Protein AF-A0A4Q9Y766-F1 (afdb_monomer_lite)

Secondary structure (DSSP, 8-state):
-HHHHHHHHHHHHHHHHHHHHHHTHHHHH-S--SS--GGGGHHHHHHHHHHHHS----GGGGG----HHHHHHHHHHHHHHHHHHTT-TT---HHHHHHHHHHHHHHHHHHHHHHTTS---HHHHHHHHHHHHHHHHHHHHHHHS-TTT-TTHHHHHHHHHHHHHHHHHHHHHHHHTSHHHHHHHHHHHHHHHHHHHHHHHHHHHHTTS-----------------------------------HHHHHHHHHHHHHHHHTT-SSEEEEEEEETTTTEEEEEEE-TTS--EE-GGGHHHHHHHHHHHHHHTTSS---HHHHHHHHHHHHS--HHHHHHIIIIISSSGGGHHHHHHHTT-TT-B--SS-GGG-EE-HHHHHHHHHHHHS--SSS-HHHHHHHHHHHHS--GGG--STTTT-SEEEEEEEEEE-GGGT--EEEEEEEEEEETTTEEEEEEEEEEEEEESSHHHHHHHHHHHHHHHHHHH--

Foldseek 3Di:
DLVVVLVVLLVVLVVLQVCLCVVCVVVLPDLDDLADQLSLLSNLVSLLSNLVSPDDDDPVPPPDDDDPVLLVVLVVVLVVLVVVLLPPSPDSRNVVLSVSLVVLSVSLSVNCVSCVSDDDDPVVVLVNQLVSQLSSQLSSQSRRDHCVVCVPSVVVSSVVSSVVSVCVSVVQVVLVVPVVNVVVVVVVVVVVVVCVSVVVVVVVVVVVPDDDDDDDDDDDDDDDDDDDDDDDDDDDDDDPDPPDLVVLLVLLQVLCCVQQVPDPWWKKKWKADPSSRDIHIDTDPPVLLAFFCALVCLLLLLLLLQLCVVVVNFDCDPVLLVLNLCCLQVVDPVSSCCSVCVVQVFQQSSVVVCVVLVQVQWGGDRPDRRRTGHHFVSLNSSQCCLQHDDPSHDPVSSVSSQVSQQNHDPVQCAQLNQVAPGWRKGWGKDAPVVVVWGIKTWMWTFGADVPQGVSGMTMIMIIINDNDNVVSRVSSSSSSVSSCVSRPD

Organism: NCBI:txid60520

Radius of gyration: 30.53 Å; chains: 1; bounding box: 71×68×80 Å

Sequence (489 aa):
MAIILRRTVMISNLVLILLTIVFNGGWLFTRTGSLLPTSLFLLPFAIGSLIATKRQTSHAERAIQRGPVDVDFALLGYVVLMLIGCHMSAFQNHWLQLGWLLIGCIGSSWLLFMVQPVMVTIRQWHVLMVGYLWYLYYWPLVWLFDSTTHPLRYVGILPLALVLAVVDYVGYQWLTRRPHIYQRRLLISVTVICIGVLGSFSSYQASKIAPHQQTKSESSVATSTTKQATARSTKHLAKHSTVSPTRQRQQLLSAWQKIIDRQTVKVGIAMYSPRTKQTVTYTKDTDGSGYYVASTVKASILTELLHQRDQGNLTFTPGEQTLAESMIRNSDNDAATGLLSNGLGSYGALNNLYQNLKMTHTTANLSSWSMTKTTPADQVRLLRTIYYPSDYLTKRSKHYIQNLMGTVSHEQSWGVSKSAPNYQLKNGWMDLSDNGLGWQVNSIGHVYDQHRDPQGYVIAVYTNQDATMSQGVDLVESLAAVTHQIMAP

InterPro domains:
  IPR000871 Beta-lactamase, class-A [PTHR35333] (197-471)
  IPR012338 Beta-lactamase/transpeptidase-like [G3DSA:3.40.710.10] (246-487)
  IPR012338 Beta-lactamase/transpeptidase-like [SSF56601] (252-481)
  IPR045155 Beta-lactamase class A, catalytic domain [PF13354] (321-485)

pLDDT: mean 76.21, std 21.83, range [26.53, 98.94]

Structure (mmCIF, N/CA/C/O backbone):
data_AF-A0A4Q9Y766-F1
#
_entry.id   AF-A0A4Q9Y766-F1
#
loop_
_atom_site.group_PDB
_atom_site.id
_atom_site.type_symbol
_atom_site.label_atom_id
_atom_site.label_alt_id
_atom_site.label_comp_id
_atom_site.label_asym_id
_atom_site.label_entity_id
_atom_site.label_seq_id
_atom_site.pdbx_PDB_ins_code
_atom_site.Cartn_x
_atom_site.Cartn_y
_atom_site.Cartn_z
_atom_site.occupancy
_atom_site.B_iso_or_equiv
_atom_site.auth_seq_id
_atom_site.auth_comp_id
_atom_site.auth_asym_id
_atom_site.auth_atom_id
_atom_site.pdbx_PDB_model_num
ATOM 1 N N . MET A 1 1 ? 5.948 5.275 -10.318 1.00 31.81 1 MET A N 1
ATOM 2 C CA . MET A 1 1 ? 4.595 5.474 -10.898 1.00 31.81 1 MET A CA 1
ATOM 3 C C . MET A 1 1 ? 4.629 6.265 -12.203 1.00 31.81 1 MET A C 1
ATOM 5 O O . MET A 1 1 ? 4.077 5.781 -13.178 1.00 31.81 1 MET A O 1
ATOM 9 N N . ALA A 1 2 ? 5.342 7.399 -12.268 1.00 31.44 2 ALA A N 1
ATOM 10 C CA . ALA A 1 2 ? 5.490 8.182 -13.501 1.00 31.44 2 ALA A CA 1
ATOM 11 C C . ALA A 1 2 ? 6.054 7.373 -14.688 1.00 31.44 2 ALA A C 1
ATOM 13 O O . ALA A 1 2 ? 5.520 7.478 -15.779 1.00 31.44 2 ALA A O 1
ATOM 14 N N . ILE A 1 3 ? 7.054 6.502 -14.481 1.00 36.56 3 ILE A N 1
ATOM 15 C CA . ILE A 1 3 ? 7.661 5.678 -15.552 1.00 36.56 3 ILE A CA 1
ATOM 16 C C . ILE A 1 3 ? 6.718 4.571 -16.057 1.00 36.56 3 ILE A C 1
ATOM 18 O O . ILE A 1 3 ? 6.659 4.326 -17.258 1.00 36.56 3 ILE A O 1
ATOM 22 N N . ILE A 1 4 ? 5.958 3.927 -15.165 1.00 39.31 4 ILE A N 1
ATOM 23 C CA . ILE A 1 4 ? 4.996 2.871 -15.527 1.00 39.31 4 ILE A CA 1
ATOM 24 C C . ILE A 1 4 ? 3.771 3.487 -16.205 1.00 39.31 4 ILE A C 1
ATOM 26 O O . ILE A 1 4 ? 3.419 3.058 -17.292 1.00 39.31 4 ILE A O 1
ATOM 30 N N . LEU A 1 5 ? 3.193 4.555 -15.641 1.00 40.19 5 LEU A N 1
ATOM 31 C CA . LEU A 1 5 ? 2.096 5.303 -16.262 1.00 40.19 5 LEU A CA 1
ATOM 32 C C . LEU A 1 5 ? 2.511 5.838 -17.640 1.00 40.19 5 LEU A C 1
ATOM 34 O O . LEU A 1 5 ? 1.754 5.739 -18.595 1.00 40.19 5 LEU A O 1
ATOM 38 N N . ARG A 1 6 ? 3.750 6.321 -17.769 1.00 47.69 6 ARG A N 1
ATOM 39 C CA . ARG A 1 6 ? 4.359 6.749 -19.033 1.00 47.69 6 ARG A CA 1
ATOM 40 C C . ARG A 1 6 ? 4.515 5.600 -20.023 1.00 47.69 6 ARG A C 1
ATOM 42 O O . ARG A 1 6 ? 4.138 5.767 -21.173 1.00 47.69 6 ARG A O 1
ATOM 49 N N . ARG A 1 7 ? 5.028 4.438 -19.604 1.00 52.75 7 ARG A N 1
ATOM 50 C CA . ARG A 1 7 ? 5.127 3.248 -20.467 1.00 52.75 7 ARG A CA 1
ATOM 51 C C . ARG A 1 7 ? 3.750 2.758 -20.903 1.00 52.75 7 ARG A C 1
ATOM 53 O O . ARG A 1 7 ? 3.582 2.465 -22.077 1.00 52.75 7 ARG A O 1
ATOM 60 N N . THR A 1 8 ? 2.764 2.741 -20.012 1.00 52.00 8 THR A N 1
ATOM 61 C CA . THR A 1 8 ? 1.382 2.370 -20.335 1.00 52.00 8 THR A CA 1
ATOM 62 C C . THR A 1 8 ? 0.754 3.364 -21.305 1.00 52.00 8 THR A C 1
ATOM 64 O O . THR A 1 8 ? 0.209 2.949 -22.316 1.00 52.00 8 THR A O 1
ATOM 67 N N . VAL A 1 9 ? 0.894 4.672 -21.073 1.00 56.69 9 VAL A N 1
ATOM 68 C CA . VAL A 1 9 ? 0.438 5.713 -22.009 1.00 56.69 9 VAL A CA 1
ATOM 69 C C . VAL A 1 9 ? 1.145 5.571 -23.359 1.00 56.69 9 VAL A C 1
ATOM 71 O O . VAL A 1 9 ? 0.497 5.665 -24.396 1.00 56.69 9 VAL A O 1
ATOM 74 N N . MET A 1 10 ? 2.447 5.279 -23.377 1.00 62.84 10 MET A N 1
ATOM 75 C CA . MET A 1 10 ? 3.180 5.055 -24.621 1.00 62.84 10 MET A CA 1
ATOM 76 C C . MET A 1 10 ? 2.687 3.812 -25.368 1.00 62.84 10 MET A C 1
ATOM 78 O O . MET A 1 10 ? 2.397 3.892 -26.556 1.00 62.84 10 MET A O 1
ATOM 82 N N . ILE A 1 11 ? 2.544 2.675 -24.687 1.00 65.50 11 ILE A N 1
ATOM 83 C CA . ILE A 1 11 ? 2.069 1.427 -25.296 1.00 65.50 11 ILE A CA 1
ATOM 84 C C . ILE A 1 11 ? 0.631 1.595 -25.798 1.00 65.50 11 ILE A C 1
ATOM 86 O O . ILE A 1 11 ? 0.356 1.264 -26.946 1.00 65.50 11 ILE A O 1
ATOM 90 N N . SER A 1 12 ? -0.266 2.180 -25.002 1.00 62.44 12 SER A N 1
ATOM 91 C CA . SER A 1 12 ? -1.659 2.416 -25.397 1.00 62.44 12 SER A CA 1
ATOM 92 C C . SER A 1 12 ? -1.775 3.337 -26.612 1.00 62.44 12 SER A C 1
ATOM 94 O O . SER A 1 12 ? -2.557 3.049 -27.513 1.00 62.44 12 SER A O 1
ATOM 96 N N . ASN A 1 13 ? -0.978 4.407 -26.689 1.00 69.19 13 ASN A N 1
ATOM 97 C CA . ASN A 1 13 ? -0.976 5.287 -27.860 1.00 69.19 13 ASN A CA 1
ATOM 98 C C . ASN A 1 13 ? -0.350 4.621 -29.096 1.00 69.19 13 ASN A C 1
ATOM 100 O O . ASN A 1 13 ? -0.843 4.824 -30.202 1.00 69.19 13 ASN A O 1
ATOM 104 N N . LEU A 1 14 ? 0.687 3.791 -28.934 1.00 73.69 14 LEU A N 1
ATOM 105 C CA . LEU A 1 14 ? 1.255 3.002 -30.036 1.00 73.69 14 LEU A CA 1
ATOM 106 C C . LEU A 1 14 ? 0.246 1.982 -30.579 1.00 73.69 14 LEU A C 1
ATOM 108 O O . LEU A 1 14 ? 0.096 1.852 -31.793 1.00 73.69 14 LEU A O 1
ATOM 112 N N . VAL A 1 15 ? -0.485 1.305 -29.690 1.00 69.38 15 VAL A N 1
ATOM 113 C CA . VAL A 1 15 ? -1.570 0.386 -30.057 1.00 69.38 15 VAL A CA 1
ATOM 114 C C . VAL A 1 15 ? -2.704 1.141 -30.748 1.00 69.38 15 VAL A C 1
ATOM 116 O O . VAL A 1 15 ? -3.194 0.680 -31.773 1.00 69.38 15 VAL A O 1
ATOM 119 N N . LEU A 1 16 ? -3.087 2.321 -30.251 1.00 71.31 16 LEU A N 1
ATOM 120 C CA . LEU A 1 16 ? -4.117 3.153 -30.874 1.00 71.31 16 LEU A CA 1
ATOM 121 C C . LEU A 1 16 ? -3.724 3.581 -32.295 1.00 71.31 16 LEU A C 1
ATOM 123 O O . LEU A 1 16 ? -4.548 3.483 -33.202 1.00 71.31 16 LEU A O 1
ATOM 127 N N . ILE A 1 17 ? -2.470 3.993 -32.510 1.00 75.31 17 ILE A N 1
ATOM 128 C CA . ILE A 1 17 ? -1.940 4.321 -33.844 1.00 75.31 17 ILE A CA 1
ATOM 129 C C . ILE A 1 17 ? -2.009 3.101 -34.763 1.00 75.31 17 ILE A C 1
ATOM 131 O O . ILE A 1 17 ? -2.541 3.199 -35.869 1.00 75.31 17 ILE A O 1
ATOM 135 N N . LEU A 1 18 ? -1.522 1.947 -34.295 1.00 76.94 18 LEU A N 1
ATOM 136 C CA . LEU A 1 18 ? -1.509 0.710 -35.071 1.00 76.94 18 LEU A CA 1
ATOM 137 C C . LEU A 1 18 ? -2.926 0.281 -35.470 1.00 76.94 18 LEU A C 1
ATOM 139 O O . LEU A 1 18 ? -3.186 0.055 -36.648 1.00 76.94 18 LEU A O 1
ATOM 143 N N . LEU A 1 19 ? -3.850 0.217 -34.509 1.00 70.25 19 LEU A N 1
ATOM 144 C CA . LEU A 1 19 ? -5.243 -0.157 -34.755 1.00 70.25 19 LEU A CA 1
ATOM 145 C C . LEU A 1 19 ? -5.918 0.818 -35.716 1.00 70.25 19 LEU A C 1
ATOM 147 O O . LEU A 1 19 ? -6.603 0.390 -36.639 1.00 70.25 19 LEU A O 1
ATOM 151 N N . THR A 1 20 ? -5.683 2.118 -35.549 1.00 73.62 20 THR A N 1
ATOM 152 C CA . THR A 1 20 ? -6.256 3.141 -36.426 1.00 73.62 20 THR A CA 1
ATOM 153 C C . THR A 1 20 ? -5.781 2.969 -37.871 1.00 73.62 20 THR A C 1
ATOM 155 O O . THR A 1 20 ? -6.588 3.076 -38.790 1.00 73.62 20 THR A O 1
ATOM 158 N N . ILE A 1 21 ? -4.507 2.641 -38.100 1.00 75.62 21 ILE A N 1
ATOM 159 C CA . ILE A 1 21 ? -3.983 2.376 -39.449 1.00 75.62 21 ILE A CA 1
ATOM 160 C C . ILE A 1 21 ? -4.545 1.061 -40.009 1.00 75.62 21 ILE A C 1
ATOM 162 O O . ILE A 1 21 ? -5.018 1.035 -41.143 1.00 75.62 21 ILE A O 1
ATOM 166 N N . VAL A 1 22 ? -4.549 -0.016 -39.214 1.00 76.19 22 VAL A N 1
ATOM 167 C CA . VAL A 1 22 ? -5.022 -1.347 -39.635 1.00 76.19 22 VAL A CA 1
ATOM 168 C C . VAL A 1 22 ? -6.508 -1.326 -39.998 1.00 76.19 22 VAL A C 1
ATOM 170 O O . VAL A 1 22 ? -6.879 -1.794 -41.073 1.00 76.19 22 VAL A O 1
ATOM 173 N N . PHE A 1 23 ? -7.359 -0.728 -39.158 1.00 72.12 23 PHE A N 1
ATOM 174 C CA . PHE A 1 23 ? -8.801 -0.637 -39.418 1.00 72.12 23 PHE A CA 1
ATOM 175 C C . PHE A 1 23 ? -9.138 0.205 -40.651 1.00 72.12 23 PHE A C 1
ATOM 177 O O . PHE A 1 23 ? -10.165 -0.027 -41.285 1.00 72.12 23 PHE A O 1
ATOM 184 N N . ASN A 1 24 ? -8.267 1.143 -41.030 1.00 75.75 24 ASN A N 1
ATOM 185 C CA . ASN A 1 24 ? -8.441 1.976 -42.221 1.00 75.75 24 ASN A CA 1
ATOM 186 C C . ASN A 1 24 ? -7.646 1.471 -43.433 1.00 75.75 24 ASN A C 1
ATOM 188 O O . ASN A 1 24 ? -7.621 2.141 -44.466 1.00 75.75 24 ASN A O 1
ATOM 192 N N . GLY A 1 25 ? -7.052 0.274 -43.352 1.00 74.69 25 GLY A N 1
ATOM 193 C CA . GLY A 1 25 ? -6.317 -0.343 -44.457 1.00 74.69 25 GLY A CA 1
ATOM 194 C C . GLY A 1 25 ? -7.166 -0.464 -45.723 1.00 74.69 25 GLY A C 1
ATOM 195 O O . GLY A 1 25 ? -6.724 -0.078 -46.799 1.00 74.69 25 GLY A O 1
ATOM 196 N N . GLY A 1 26 ? -8.426 -0.892 -45.596 1.00 74.19 26 GLY A N 1
ATOM 197 C CA . GLY A 1 26 ? -9.351 -0.968 -46.733 1.00 74.19 26 GLY A CA 1
ATOM 198 C C . GLY A 1 26 ? -9.529 0.377 -47.448 1.00 74.19 26 GLY A C 1
ATOM 199 O O . GLY A 1 26 ? -9.446 0.433 -48.668 1.00 74.19 26 GLY A O 1
ATOM 200 N N . TRP A 1 27 ? -9.679 1.475 -46.700 1.00 79.25 27 TRP A N 1
ATOM 201 C CA . TRP A 1 27 ? -9.764 2.820 -47.274 1.00 79.25 27 TRP A CA 1
ATOM 202 C C . TRP A 1 27 ? -8.451 3.229 -47.958 1.00 79.25 27 TRP A C 1
ATOM 204 O O . TRP A 1 27 ? -8.475 3.655 -49.113 1.00 79.25 27 TRP A O 1
ATOM 214 N N . LEU A 1 28 ? -7.304 3.009 -47.306 1.00 76.25 28 LEU A N 1
ATOM 215 C CA . LEU A 1 28 ? -5.977 3.353 -47.837 1.00 76.25 28 LEU A CA 1
ATOM 216 C C . LEU A 1 28 ? -5.670 2.699 -49.192 1.00 76.25 28 LEU A C 1
ATOM 218 O O . LEU A 1 28 ? -4.973 3.288 -50.018 1.00 76.25 28 LEU A O 1
ATOM 222 N N . PHE A 1 29 ? -6.195 1.498 -49.436 1.00 77.88 29 PHE A N 1
ATOM 223 C CA . PHE A 1 29 ? -5.961 0.754 -50.676 1.00 77.88 29 PHE A CA 1
ATOM 224 C C . PHE A 1 29 ? -7.105 0.859 -51.700 1.00 77.88 29 PHE A C 1
ATOM 226 O O . PHE A 1 29 ? -6.992 0.321 -52.802 1.00 77.88 29 PHE A O 1
ATOM 233 N N . THR A 1 30 ? -8.183 1.587 -51.390 1.00 73.00 30 THR A N 1
ATOM 234 C CA . THR A 1 30 ? -9.250 1.897 -52.358 1.00 73.00 30 THR A CA 1
ATOM 235 C C . THR A 1 30 ? -8.947 3.170 -53.146 1.00 73.00 30 THR A C 1
ATOM 237 O O . THR A 1 30 ? -8.356 4.111 -52.628 1.00 73.00 30 THR A O 1
ATOM 240 N N . ARG A 1 31 ? -9.366 3.212 -54.420 1.00 58.41 31 ARG A N 1
ATOM 241 C CA . ARG A 1 31 ? -9.181 4.378 -55.308 1.00 58.41 31 ARG A CA 1
ATOM 242 C C . ARG A 1 31 ? -10.353 5.367 -55.305 1.00 58.41 31 ARG A C 1
ATOM 244 O O . ARG A 1 31 ? -10.302 6.342 -56.044 1.00 58.41 31 ARG A O 1
ATOM 251 N N . THR A 1 32 ? -11.425 5.104 -54.553 1.00 56.00 32 THR A N 1
ATOM 252 C CA . THR A 1 32 ? -12.652 5.918 -54.594 1.00 56.00 32 THR A CA 1
ATOM 253 C C . THR A 1 32 ? -13.160 6.240 -53.189 1.00 56.00 32 THR A C 1
ATOM 255 O O . THR A 1 32 ? -13.360 5.353 -52.362 1.00 56.00 32 THR A O 1
ATOM 258 N N . GLY A 1 33 ? -13.360 7.533 -52.932 1.00 55.53 33 GLY A N 1
ATOM 259 C CA . GLY A 1 33 ? -13.821 8.096 -51.663 1.00 55.53 33 GLY A CA 1
ATOM 260 C C . GLY A 1 33 ? -13.244 9.500 -51.473 1.00 55.53 33 GLY A C 1
ATOM 261 O O . GLY A 1 33 ? -12.059 9.704 -51.684 1.00 55.53 33 GLY A O 1
ATOM 262 N N . SER A 1 34 ? -14.067 10.496 -51.141 1.00 56.06 34 SER A N 1
ATOM 263 C CA . SER A 1 34 ? -13.588 11.883 -50.992 1.00 56.06 34 SER A CA 1
ATOM 264 C C . SER A 1 34 ? -13.186 12.245 -49.561 1.00 56.06 34 SER A C 1
ATOM 266 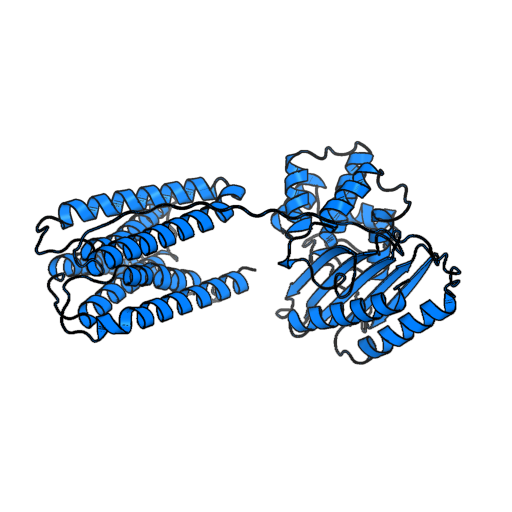O O . SER A 1 34 ? -12.442 13.202 -49.365 1.00 56.06 34 SER A O 1
ATOM 268 N N . LEU A 1 35 ? -13.656 11.496 -48.558 1.00 64.62 35 LEU A N 1
ATOM 269 C CA . LEU A 1 35 ? -13.584 11.901 -47.154 1.00 64.62 35 LEU A CA 1
ATOM 270 C C . LEU A 1 35 ? -12.660 11.000 -46.336 1.00 64.62 35 LEU A C 1
ATOM 272 O O . LEU A 1 35 ? -12.738 9.772 -46.412 1.00 64.62 35 LEU A O 1
ATOM 276 N N . LEU A 1 36 ? -11.820 11.641 -45.523 1.00 68.12 36 LEU A N 1
ATOM 277 C CA . LEU A 1 36 ? -10.919 10.991 -44.582 1.00 68.12 36 LEU A CA 1
ATOM 278 C C . LEU A 1 36 ? -11.739 10.271 -43.491 1.00 68.12 36 LEU A C 1
ATOM 280 O O . LEU A 1 36 ? -12.579 10.906 -42.846 1.00 68.12 36 LEU A O 1
ATOM 284 N N . PRO A 1 37 ? -11.508 8.969 -43.244 1.00 74.06 37 PRO A N 1
ATOM 285 C CA . PRO A 1 37 ? -12.170 8.244 -42.171 1.00 74.06 37 PRO A CA 1
ATOM 286 C C . PRO A 1 37 ? -12.002 8.927 -40.817 1.00 74.06 37 PRO A C 1
ATOM 288 O O . PRO A 1 37 ? -10.887 9.241 -40.396 1.00 74.06 37 PRO A O 1
ATOM 291 N N . THR A 1 38 ? -13.106 9.090 -40.089 1.00 66.44 38 THR A N 1
ATOM 292 C CA . THR A 1 38 ? -13.112 9.848 -38.832 1.00 66.44 38 THR A CA 1
ATOM 293 C C . THR A 1 38 ? -12.222 9.244 -37.747 1.00 66.44 38 THR A C 1
ATOM 295 O O . THR A 1 38 ? -11.677 9.964 -36.915 1.00 66.44 38 THR A O 1
ATOM 298 N N . SER A 1 39 ? -11.990 7.931 -37.781 1.00 67.44 39 SER A N 1
ATOM 299 C CA . SER A 1 39 ? -11.046 7.262 -36.883 1.00 67.44 39 SER A CA 1
ATOM 300 C C . SER A 1 39 ? -9.593 7.699 -37.089 1.00 67.44 39 SER A C 1
ATOM 302 O O . SER A 1 39 ? -8.834 7.695 -36.125 1.00 67.44 39 SER A O 1
ATOM 304 N N . LEU A 1 40 ? -9.188 8.126 -38.296 1.00 74.50 40 LEU A N 1
ATOM 305 C CA . LEU A 1 40 ? -7.821 8.615 -38.540 1.00 74.50 40 LEU A CA 1
ATOM 306 C C . LEU A 1 40 ? -7.529 9.910 -37.769 1.00 74.50 40 LEU A C 1
ATOM 308 O O . LEU A 1 40 ? -6.369 10.199 -37.481 1.00 74.50 40 LEU A O 1
ATOM 312 N N . PHE A 1 41 ? -8.561 10.634 -37.325 1.00 71.56 41 PHE A N 1
ATOM 313 C CA . PHE A 1 41 ? -8.413 11.800 -36.453 1.00 71.56 41 PHE A CA 1
ATOM 314 C C . PHE A 1 41 ? -7.924 11.465 -35.038 1.00 71.56 41 PHE A C 1
ATOM 316 O O . PHE A 1 41 ? -7.570 12.379 -34.298 1.00 71.56 41 PHE A O 1
ATOM 323 N N . LEU A 1 42 ? -7.830 10.184 -34.665 1.00 70.06 42 LEU A N 1
ATOM 324 C CA . LEU A 1 42 ? -7.210 9.747 -33.408 1.00 70.06 42 LEU A CA 1
ATOM 325 C C . LEU A 1 42 ? -5.672 9.779 -33.461 1.00 70.06 42 LEU A C 1
ATOM 327 O O . LEU A 1 42 ? -5.024 9.862 -32.417 1.00 70.06 42 LEU A O 1
ATOM 331 N N . LEU A 1 43 ? -5.079 9.765 -34.662 1.00 72.69 43 LEU A N 1
ATOM 332 C CA . LEU A 1 43 ? -3.626 9.807 -34.858 1.00 72.69 43 LEU A CA 1
ATOM 333 C C . LEU A 1 43 ? -2.972 11.077 -34.274 1.00 72.69 43 LEU A C 1
ATOM 335 O O . LEU A 1 43 ? -1.999 10.923 -33.532 1.00 72.69 43 LEU A O 1
ATOM 339 N N . PRO A 1 44 ? -3.491 12.303 -34.508 1.00 69.62 44 PRO A N 1
ATOM 340 C CA . PRO A 1 44 ? -2.965 13.515 -33.877 1.00 69.62 44 PRO A CA 1
ATOM 341 C C . PRO A 1 44 ? -2.858 13.447 -32.357 1.00 69.62 44 PRO A C 1
ATOM 343 O O . PRO A 1 44 ? -1.815 13.780 -31.791 1.00 69.62 44 PRO A O 1
ATOM 346 N N . PHE A 1 45 ? -3.913 12.972 -31.696 1.00 66.75 45 PHE A N 1
ATOM 347 C CA . PHE A 1 45 ? -3.953 12.870 -30.240 1.00 66.75 45 PHE A CA 1
ATOM 348 C C . PHE A 1 45 ? -2.952 11.831 -29.728 1.00 66.75 45 PHE A C 1
ATOM 350 O O . PHE A 1 45 ? -2.226 12.093 -28.768 1.00 66.75 45 PHE A O 1
ATOM 357 N N . ALA A 1 46 ? -2.858 10.683 -30.404 1.00 69.81 46 ALA A N 1
ATOM 358 C CA . ALA A 1 46 ? -1.956 9.610 -30.008 1.00 69.81 46 ALA A CA 1
ATOM 359 C C . ALA A 1 46 ? -0.473 9.975 -30.201 1.00 69.81 46 ALA A C 1
ATOM 361 O O . ALA A 1 46 ? 0.353 9.737 -29.318 1.00 69.81 46 ALA A O 1
ATOM 362 N N . ILE A 1 47 ? -0.133 10.606 -31.330 1.00 71.19 47 ILE A N 1
ATOM 363 C CA . ILE A 1 47 ? 1.237 11.036 -31.654 1.00 71.19 47 ILE A CA 1
ATOM 364 C C . ILE A 1 47 ? 1.676 12.185 -30.741 1.00 71.19 47 ILE A C 1
ATOM 366 O O . ILE A 1 47 ? 2.768 12.128 -30.169 1.00 71.19 47 ILE A O 1
ATOM 370 N N . GLY A 1 48 ? 0.817 13.189 -30.540 1.00 64.75 48 GLY A N 1
ATOM 371 C CA . GLY A 1 48 ? 1.095 14.292 -29.618 1.00 64.75 48 GLY A CA 1
ATOM 372 C C . GLY A 1 48 ? 1.304 13.802 -28.183 1.00 64.75 48 GLY A C 1
ATOM 373 O O . GLY A 1 48 ? 2.252 14.216 -27.511 1.00 64.75 48 GLY A O 1
ATOM 374 N N . SER A 1 49 ? 0.489 12.838 -27.739 1.00 66.50 49 SER A N 1
ATOM 375 C CA . SER A 1 49 ? 0.633 12.202 -26.426 1.00 66.50 49 SER A CA 1
ATOM 376 C C . SER A 1 49 ? 1.972 11.470 -26.275 1.00 66.50 49 SER A C 1
ATOM 378 O O . SER A 1 49 ? 2.637 11.638 -25.249 1.00 66.50 49 SER A O 1
ATOM 380 N N . LEU A 1 50 ? 2.422 10.728 -27.298 1.00 66.81 50 LEU A N 1
ATOM 381 C CA . LEU A 1 50 ? 3.716 10.024 -27.304 1.00 66.81 50 LEU A CA 1
ATOM 382 C C . LEU A 1 50 ? 4.914 10.966 -27.193 1.00 66.81 50 LEU A C 1
ATOM 384 O O . LEU A 1 50 ? 5.865 10.684 -26.461 1.00 66.81 50 LEU A O 1
ATOM 388 N N . ILE A 1 51 ? 4.880 12.085 -27.914 1.00 63.34 51 ILE A N 1
ATOM 389 C CA . ILE A 1 51 ? 5.975 13.058 -27.912 1.00 63.34 51 ILE A CA 1
ATOM 390 C C . ILE A 1 51 ? 6.027 13.785 -26.564 1.00 63.34 51 ILE A C 1
ATOM 392 O O . ILE A 1 51 ? 7.102 13.877 -25.968 1.00 63.34 51 ILE A O 1
ATOM 396 N N . ALA A 1 52 ? 4.871 14.182 -26.021 1.00 57.81 52 ALA A N 1
ATOM 397 C CA . ALA A 1 52 ? 4.767 14.769 -24.686 1.00 57.81 52 ALA A CA 1
ATOM 398 C C . ALA A 1 52 ? 5.236 13.808 -23.578 1.00 57.81 52 ALA A C 1
ATOM 400 O O . ALA A 1 52 ? 5.831 14.239 -22.593 1.00 57.81 52 ALA A O 1
ATOM 401 N N . THR A 1 53 ? 5.039 12.495 -23.751 1.00 60.56 53 THR A N 1
ATOM 402 C CA . THR A 1 53 ? 5.563 11.490 -22.816 1.00 60.56 53 THR A CA 1
ATOM 403 C C . THR A 1 53 ? 7.043 11.169 -23.027 1.00 60.56 53 THR A C 1
ATOM 405 O O . THR A 1 53 ? 7.630 10.542 -22.153 1.00 60.56 53 THR A O 1
ATOM 408 N N . LYS A 1 54 ? 7.726 11.574 -24.108 1.00 55.31 54 LYS A N 1
ATOM 409 C CA . LYS A 1 54 ? 9.105 11.117 -24.392 1.00 55.31 54 LYS A CA 1
ATOM 410 C C . LYS A 1 54 ? 10.220 11.853 -23.621 1.00 55.31 54 LYS A C 1
ATOM 412 O O . LYS A 1 54 ? 11.340 11.344 -23.620 1.00 55.31 54 LYS A O 1
ATOM 417 N N . ARG A 1 55 ? 9.962 12.921 -22.847 1.00 50.47 55 ARG A N 1
ATOM 418 C CA . ARG A 1 55 ? 11.021 13.591 -22.053 1.00 50.47 55 ARG A CA 1
ATOM 419 C C . ARG A 1 55 ? 10.733 13.718 -20.551 1.00 50.47 55 ARG A C 1
ATOM 421 O O . ARG A 1 55 ? 9.882 14.476 -20.114 1.00 50.47 55 ARG A O 1
ATOM 428 N N . GLN A 1 56 ? 11.557 13.015 -19.779 1.00 39.59 56 GLN A N 1
ATOM 429 C CA . GLN A 1 56 ? 12.097 13.463 -18.499 1.00 39.59 56 GLN A CA 1
ATOM 430 C C . GLN A 1 56 ? 13.576 13.085 -18.600 1.00 39.59 56 GLN A C 1
ATOM 432 O O . GLN A 1 56 ? 13.912 11.905 -18.502 1.00 39.59 56 GLN A O 1
ATOM 437 N N . THR A 1 57 ? 14.427 14.029 -18.990 1.00 35.25 57 THR A N 1
ATOM 438 C CA . THR A 1 57 ? 15.869 13.790 -19.063 1.00 35.25 57 THR A CA 1
ATOM 439 C C . THR A 1 57 ? 16.521 14.227 -17.765 1.00 35.25 57 THR A C 1
ATOM 441 O O . THR A 1 57 ? 16.072 15.155 -17.089 1.00 35.25 57 THR A O 1
ATOM 444 N N . SER A 1 58 ? 17.534 13.457 -17.383 1.00 36.94 58 SER A N 1
ATOM 445 C CA . SER A 1 58 ? 18.397 13.681 -16.234 1.00 36.94 58 SER A CA 1
ATOM 446 C C . SER A 1 58 ? 18.959 15.107 -16.232 1.00 36.94 58 SER A C 1
ATOM 448 O O . SER A 1 58 ? 19.054 15.769 -17.266 1.00 36.94 58 SER A O 1
ATOM 450 N N . HIS A 1 59 ? 19.384 15.574 -15.057 1.00 35.97 59 HIS A N 1
ATOM 451 C CA . HIS A 1 59 ? 19.999 16.889 -14.842 1.00 35.97 59 HIS A CA 1
ATOM 452 C C . HIS A 1 59 ? 21.165 17.243 -15.801 1.00 35.97 59 HIS A C 1
ATOM 454 O O . HIS A 1 59 ? 21.531 18.414 -15.876 1.00 35.97 59 HIS A O 1
ATOM 460 N N . ALA A 1 60 ? 21.701 16.282 -16.565 1.00 34.03 60 ALA A N 1
ATOM 461 C CA . ALA A 1 60 ? 22.789 16.453 -17.527 1.00 34.03 60 ALA A CA 1
ATOM 462 C C . ALA A 1 60 ? 22.395 17.131 -18.862 1.00 34.03 60 ALA A C 1
ATOM 464 O O . ALA A 1 60 ? 23.264 17.673 -19.535 1.00 34.03 60 ALA A O 1
ATOM 465 N N . GLU A 1 61 ? 21.114 17.183 -19.251 1.00 37.91 61 GLU A N 1
ATOM 466 C CA . GLU A 1 61 ? 20.694 17.851 -20.506 1.00 37.91 61 GLU A CA 1
ATOM 467 C C . GLU A 1 61 ? 20.408 19.360 -20.367 1.00 37.91 61 GLU A C 1
ATOM 469 O O . GLU A 1 61 ? 20.001 20.010 -21.330 1.00 37.91 61 GLU A O 1
ATOM 474 N N . ARG A 1 62 ? 20.660 19.963 -19.196 1.00 39.00 62 ARG A N 1
ATOM 475 C CA . ARG A 1 62 ? 20.537 21.423 -18.988 1.00 39.00 62 ARG A CA 1
ATOM 476 C C . ARG A 1 62 ? 21.599 22.257 -19.729 1.00 39.00 62 ARG A C 1
ATOM 478 O O . ARG A 1 62 ? 21.579 23.477 -19.617 1.00 39.00 62 ARG A O 1
ATOM 485 N N . ALA A 1 63 ? 22.513 21.628 -20.470 1.00 36.94 63 ALA A N 1
ATOM 486 C CA . ALA A 1 63 ? 23.681 22.279 -21.065 1.00 36.94 63 ALA A CA 1
ATOM 487 C C . ALA A 1 63 ? 23.476 22.872 -22.478 1.00 36.94 63 ALA A C 1
ATOM 489 O O . ALA A 1 63 ? 24.403 23.477 -23.003 1.00 36.94 63 ALA A O 1
ATOM 490 N N . ILE A 1 64 ? 22.293 22.758 -23.097 1.00 45.91 64 ILE A N 1
ATOM 491 C CA . ILE A 1 64 ? 21.979 23.485 -24.344 1.00 45.91 64 ILE A CA 1
ATOM 492 C C . ILE A 1 64 ? 20.826 24.451 -24.059 1.00 45.91 64 ILE A C 1
ATOM 494 O O . ILE A 1 64 ? 19.654 24.084 -24.163 1.00 45.91 64 ILE A O 1
ATOM 498 N N . GLN A 1 65 ? 21.150 25.685 -23.663 1.00 47.81 65 GLN A N 1
ATOM 499 C CA . GLN A 1 65 ? 20.175 26.778 -23.625 1.00 47.81 65 GLN A CA 1
ATOM 500 C C . GLN A 1 65 ? 19.822 27.152 -25.072 1.00 47.81 65 GLN A C 1
ATOM 502 O O . GLN A 1 65 ? 20.648 27.712 -25.786 1.00 47.81 65 GLN A O 1
ATOM 507 N N . ARG A 1 66 ? 18.618 26.785 -25.523 1.00 53.41 66 ARG A N 1
ATOM 508 C CA . ARG A 1 66 ? 18.087 27.186 -26.837 1.00 53.41 66 ARG A CA 1
ATOM 509 C C . ARG A 1 66 ? 17.612 28.637 -26.778 1.00 53.41 66 ARG A C 1
ATOM 511 O O . ARG A 1 66 ? 17.008 29.035 -25.781 1.00 53.41 66 ARG A O 1
ATOM 518 N N . GLY A 1 67 ? 17.935 29.423 -27.802 1.00 52.56 67 GLY A N 1
ATOM 519 C CA . GLY A 1 67 ? 17.731 30.874 -27.809 1.00 52.56 67 GLY A CA 1
ATOM 520 C C . GLY A 1 67 ? 16.340 31.290 -28.311 1.00 52.56 67 GLY A C 1
ATOM 521 O O . GLY A 1 67 ? 15.632 30.473 -28.896 1.00 52.56 67 GLY A O 1
ATOM 522 N N . PRO A 1 68 ? 15.943 32.568 -28.147 1.00 57.41 68 PRO A N 1
ATOM 523 C CA . PRO A 1 68 ? 14.670 33.105 -28.656 1.00 57.41 68 PRO A CA 1
ATOM 524 C C . PRO A 1 68 ? 14.460 32.862 -30.160 1.00 57.41 68 PRO A C 1
ATOM 526 O O . PRO A 1 68 ? 13.358 32.549 -30.597 1.00 57.41 68 PRO A O 1
ATOM 529 N N . VAL A 1 69 ? 15.553 32.897 -30.927 1.00 54.41 69 VAL A N 1
ATOM 530 C CA . VAL A 1 69 ? 15.576 32.665 -32.377 1.00 54.41 69 VAL A CA 1
ATOM 531 C C . VAL A 1 69 ? 15.021 31.282 -32.746 1.00 54.41 69 VAL A C 1
ATOM 533 O O . VAL A 1 69 ? 14.264 31.166 -33.705 1.00 54.41 69 VAL A O 1
ATOM 536 N N . ASP A 1 70 ? 15.308 30.242 -31.960 1.00 58.16 70 ASP A N 1
ATOM 537 C CA . ASP A 1 70 ? 14.820 28.879 -32.227 1.00 58.16 70 ASP A CA 1
ATOM 538 C C . ASP A 1 70 ? 13.288 28.771 -32.087 1.00 58.16 70 ASP A C 1
ATOM 540 O O . ASP A 1 70 ? 12.639 27.979 -32.773 1.00 58.16 70 ASP A O 1
ATOM 544 N N . VAL A 1 71 ? 12.698 29.589 -31.209 1.00 61.47 71 VAL A N 1
ATOM 545 C CA . VAL A 1 71 ? 11.247 29.663 -30.976 1.00 61.47 71 VAL A CA 1
ATOM 546 C C . VAL A 1 71 ? 10.568 30.434 -32.103 1.00 61.47 71 VAL A C 1
ATOM 548 O O . VAL A 1 71 ? 9.543 29.987 -32.618 1.00 61.47 71 VAL A O 1
ATOM 551 N N . ASP A 1 72 ? 11.159 31.549 -32.529 1.00 63.47 72 ASP A N 1
ATOM 552 C CA . ASP A 1 72 ? 10.638 32.364 -33.626 1.00 63.47 72 ASP A CA 1
ATOM 553 C C . ASP A 1 72 ? 10.653 31.590 -34.955 1.00 63.47 72 ASP A C 1
ATOM 555 O O . ASP A 1 72 ? 9.672 31.617 -35.701 1.00 63.47 72 ASP A O 1
ATOM 559 N N . PHE A 1 73 ? 11.703 30.802 -35.218 1.00 65.38 73 PHE A N 1
ATOM 560 C CA . PHE A 1 73 ? 11.751 29.883 -36.362 1.00 65.38 73 PHE A CA 1
ATOM 561 C C . PHE A 1 73 ? 10.678 28.787 -36.289 1.00 65.38 73 PHE A C 1
ATOM 563 O O . PHE A 1 73 ? 10.064 28.458 -37.308 1.00 65.38 73 PHE A O 1
ATOM 570 N N . ALA A 1 74 ? 10.412 28.235 -35.101 1.00 63.62 74 ALA A N 1
ATOM 571 C CA . ALA A 1 74 ? 9.359 27.240 -34.915 1.00 63.62 74 ALA A CA 1
ATOM 572 C C . ALA A 1 74 ? 7.957 27.838 -35.134 1.00 63.62 74 ALA A C 1
ATOM 574 O O . ALA A 1 74 ? 7.115 27.215 -35.783 1.00 63.62 74 ALA A O 1
ATOM 575 N N . LEU A 1 75 ? 7.717 29.061 -34.652 1.00 66.19 75 LEU A N 1
ATOM 576 C CA . LEU A 1 75 ? 6.471 29.804 -34.867 1.00 66.19 75 LEU A CA 1
ATOM 577 C C . LEU A 1 75 ? 6.278 30.186 -36.342 1.00 66.19 75 LEU A C 1
ATOM 579 O O . LEU A 1 75 ? 5.173 30.059 -36.868 1.00 66.19 75 LEU A O 1
ATOM 583 N N . LEU A 1 76 ? 7.342 30.585 -37.043 1.00 70.94 76 LEU A N 1
ATOM 584 C CA . LEU A 1 76 ? 7.287 30.878 -38.477 1.00 70.94 76 LEU A CA 1
ATOM 585 C C . LEU A 1 76 ? 6.986 29.615 -39.298 1.00 70.94 76 LEU A C 1
ATOM 587 O O . LEU A 1 76 ? 6.093 29.628 -40.145 1.00 70.94 76 LEU A O 1
ATOM 591 N N . GLY A 1 77 ? 7.665 28.501 -39.004 1.00 67.12 77 GLY A N 1
ATOM 592 C CA . GLY A 1 77 ? 7.384 27.206 -39.630 1.00 67.12 77 GLY A CA 1
ATOM 593 C C . GLY A 1 77 ? 5.945 26.737 -39.396 1.00 67.12 77 GLY A C 1
ATOM 594 O O . GLY A 1 77 ? 5.320 26.159 -40.283 1.00 67.12 77 GLY A O 1
ATOM 595 N N . TYR A 1 78 ? 5.381 27.054 -38.233 1.00 68.25 78 TYR A N 1
ATOM 596 C CA . TYR A 1 78 ? 3.997 26.752 -37.883 1.00 68.25 78 TYR A CA 1
ATOM 597 C C . TYR A 1 78 ? 2.974 27.554 -38.697 1.00 68.25 78 TYR A C 1
ATOM 599 O O . TYR A 1 78 ? 2.006 26.986 -39.204 1.00 68.25 78 TYR A O 1
ATOM 607 N N . VAL A 1 79 ? 3.207 28.858 -38.885 1.00 70.88 79 VAL A N 1
ATOM 608 C CA . VAL A 1 79 ? 2.370 29.703 -39.752 1.00 70.88 79 VAL A CA 1
ATOM 609 C C . VAL A 1 79 ? 2.427 29.207 -41.199 1.00 70.88 79 VAL A C 1
ATOM 611 O O . VAL A 1 79 ? 1.389 29.084 -41.846 1.00 70.88 79 VAL A O 1
ATOM 614 N N . VAL A 1 80 ? 3.613 28.836 -41.688 1.00 71.50 80 VAL A N 1
ATOM 615 C CA . VAL A 1 80 ? 3.794 28.282 -43.040 1.00 71.50 80 VAL A CA 1
ATOM 616 C C . VAL A 1 80 ? 3.040 26.957 -43.213 1.00 71.50 80 VAL A C 1
ATOM 618 O O . VAL A 1 80 ? 2.311 26.797 -44.190 1.00 71.50 80 VAL A O 1
ATOM 621 N N . LEU A 1 81 ? 3.133 26.028 -42.255 1.00 67.25 81 LEU A N 1
ATOM 622 C CA . LEU A 1 81 ? 2.392 24.759 -42.295 1.00 67.25 81 LEU A CA 1
ATOM 623 C C . LEU A 1 81 ? 0.869 24.966 -42.267 1.00 67.25 81 LEU A C 1
ATOM 625 O O . LEU A 1 81 ? 0.144 24.262 -42.972 1.00 67.25 81 LEU A O 1
ATOM 629 N N . MET A 1 82 ? 0.384 25.950 -41.503 1.00 66.12 82 MET A N 1
ATOM 630 C CA . MET A 1 82 ? -1.037 26.305 -41.461 1.00 66.12 82 MET A CA 1
ATOM 631 C C . MET A 1 82 ? -1.529 26.830 -42.816 1.00 66.12 82 MET A C 1
ATOM 633 O O . MET A 1 82 ? -2.576 26.398 -43.300 1.00 66.12 82 MET A O 1
ATOM 637 N N . LEU A 1 83 ? -0.752 27.717 -43.448 1.00 67.75 83 LEU A N 1
ATOM 638 C CA . LEU A 1 83 ? -1.058 28.286 -44.763 1.00 67.75 83 LEU A CA 1
ATOM 639 C C . LEU A 1 83 ? -1.036 27.222 -45.871 1.00 67.75 83 LEU A C 1
ATOM 641 O O . LEU A 1 83 ? -1.918 27.218 -46.727 1.00 67.75 83 LEU A O 1
ATOM 645 N N . ILE A 1 84 ? -0.095 26.273 -45.819 1.00 66.38 84 ILE A N 1
ATOM 646 C CA . ILE A 1 84 ? -0.050 25.132 -46.747 1.00 66.38 84 ILE A CA 1
ATOM 647 C C . ILE A 1 84 ? -1.291 24.240 -46.565 1.00 66.38 84 ILE A C 1
ATOM 649 O O . ILE A 1 84 ? -1.930 23.865 -47.548 1.00 66.38 84 ILE A O 1
ATOM 653 N N . GLY A 1 85 ? -1.701 23.956 -45.324 1.00 62.56 85 GLY A N 1
ATOM 654 C CA . GLY A 1 85 ? -2.915 23.180 -45.032 1.00 62.56 85 GLY A CA 1
ATOM 655 C C . GLY A 1 85 ? -4.206 23.804 -45.588 1.00 62.56 85 GLY A C 1
ATOM 656 O O . GLY A 1 85 ? -5.106 23.081 -46.022 1.00 62.56 85 GLY A O 1
ATOM 657 N N . CYS A 1 86 ? -4.284 25.138 -45.655 1.00 61.66 86 CYS A N 1
ATOM 658 C CA . CYS A 1 86 ? -5.422 25.868 -46.228 1.00 61.66 86 CYS A CA 1
ATOM 659 C C . CYS A 1 86 ? -5.599 25.686 -47.745 1.00 61.66 86 CYS A C 1
ATOM 661 O O . CYS A 1 86 ? -6.678 25.962 -48.261 1.00 61.66 86 CYS A O 1
ATOM 663 N N . HIS A 1 87 ? -4.569 25.267 -48.483 1.00 58.81 87 HIS A N 1
ATOM 664 C CA . HIS A 1 87 ? -4.626 25.157 -49.949 1.00 58.81 87 HIS A CA 1
ATOM 665 C C . HIS A 1 87 ? -4.707 23.718 -50.469 1.00 58.81 87 HIS A C 1
ATOM 667 O O . HIS A 1 87 ? -4.958 23.505 -51.651 1.00 58.81 87 HIS A O 1
ATOM 673 N N . MET A 1 88 ? -4.525 22.718 -49.605 1.00 57.25 88 MET A N 1
ATOM 674 C CA . MET A 1 88 ? -4.174 21.355 -50.024 1.00 57.25 88 MET A CA 1
ATOM 675 C C . MET A 1 88 ? -5.284 20.306 -49.855 1.00 57.25 88 MET A C 1
ATOM 677 O O . MET A 1 88 ? -5.088 19.126 -50.135 1.00 57.25 88 MET A O 1
ATOM 681 N N . SER A 1 89 ? -6.489 20.710 -49.466 1.00 52.94 89 SER A N 1
ATOM 682 C CA . SER A 1 89 ? -7.652 19.822 -49.300 1.00 52.94 89 SER A CA 1
ATOM 683 C C . SER A 1 89 ? -8.185 19.163 -50.582 1.00 52.94 89 SER A C 1
ATOM 685 O O . SER A 1 89 ? -9.282 18.615 -50.573 1.00 52.94 89 SER A O 1
ATOM 687 N N . ALA A 1 90 ? -7.477 19.302 -51.701 1.00 54.78 90 ALA A N 1
ATOM 688 C CA . ALA A 1 90 ? -7.880 18.828 -53.020 1.00 54.78 90 ALA A CA 1
ATOM 689 C C . ALA A 1 90 ? -7.233 17.483 -53.400 1.00 54.78 90 ALA A C 1
ATOM 691 O O . ALA A 1 90 ? -7.457 16.977 -54.500 1.00 54.78 90 ALA A O 1
ATOM 692 N N . PHE A 1 91 ? -6.412 16.886 -52.527 1.00 62.03 91 PHE A N 1
ATOM 693 C CA . PHE A 1 91 ? -5.770 15.610 -52.834 1.00 62.03 91 PHE A CA 1
ATOM 694 C C . PHE A 1 91 ? -6.795 14.478 -52.896 1.00 62.03 91 PHE A C 1
ATOM 696 O O . PHE A 1 91 ? -7.407 14.149 -51.889 1.00 62.03 91 PHE A O 1
ATOM 703 N N . GLN A 1 92 ? -6.923 13.823 -54.050 1.00 65.12 92 GLN A N 1
ATOM 704 C CA . GLN A 1 92 ? -7.729 12.602 -54.193 1.00 65.12 92 GLN A CA 1
ATOM 705 C C . GLN A 1 92 ? -6.994 11.336 -53.721 1.00 65.12 92 GLN A C 1
ATOM 707 O O . GLN A 1 92 ? -7.580 10.263 -53.629 1.00 65.12 92 GLN A O 1
ATOM 712 N N . ASN A 1 93 ? -5.695 11.441 -53.427 1.00 76.38 93 ASN A N 1
ATOM 713 C CA . ASN A 1 93 ? -4.884 10.313 -52.988 1.00 76.38 93 ASN A CA 1
ATOM 714 C C . ASN A 1 93 ? -4.936 10.168 -51.458 1.00 76.38 93 ASN A C 1
ATOM 716 O O . ASN A 1 93 ? -4.418 11.012 -50.726 1.00 76.38 93 ASN A O 1
ATOM 720 N N . HIS A 1 94 ? -5.507 9.059 -50.994 1.00 76.94 94 HIS A N 1
ATOM 721 C CA . HIS A 1 94 ? -5.674 8.724 -49.578 1.00 76.94 94 HIS A CA 1
ATOM 722 C C . HIS A 1 94 ? -4.352 8.676 -48.786 1.00 76.94 94 HIS A C 1
ATOM 724 O O . HIS A 1 94 ? -4.306 9.092 -47.629 1.00 76.94 94 HIS A O 1
ATOM 730 N N . TRP A 1 95 ? -3.247 8.245 -49.406 1.00 78.31 95 TRP A N 1
ATOM 731 C CA . TRP A 1 95 ? -1.923 8.235 -48.769 1.00 78.31 95 TRP A CA 1
ATOM 732 C C . TRP A 1 95 ? -1.349 9.637 -48.597 1.00 78.31 95 TRP A C 1
ATOM 734 O O . TRP A 1 95 ? -0.722 9.915 -47.577 1.00 78.31 95 TRP A O 1
ATOM 744 N N . LEU A 1 96 ? -1.594 10.535 -49.557 1.00 76.50 96 LEU A N 1
ATOM 745 C CA . LEU A 1 96 ? -1.210 11.941 -49.419 1.00 76.50 96 LEU A CA 1
ATOM 746 C C . LEU A 1 96 ? -2.035 12.629 -48.329 1.00 76.50 96 LEU A C 1
ATOM 748 O O . LEU A 1 96 ? -1.470 13.361 -47.521 1.00 76.50 96 LEU A O 1
ATOM 752 N N . GLN A 1 97 ? -3.340 12.350 -48.249 1.00 74.81 97 GLN A N 1
ATOM 753 C CA . GLN A 1 97 ? -4.193 12.860 -47.171 1.00 74.81 97 GLN A CA 1
ATOM 754 C C . GLN A 1 97 ? -3.700 12.395 -45.788 1.00 74.81 97 GLN A C 1
ATOM 756 O O . GLN A 1 97 ? -3.560 13.209 -44.874 1.00 74.81 97 GLN A O 1
ATOM 761 N N . LEU A 1 98 ? -3.357 11.107 -45.642 1.00 77.12 98 LEU A N 1
ATOM 762 C CA . LEU A 1 98 ? -2.785 10.570 -44.404 1.00 77.12 98 LEU A CA 1
ATOM 763 C C . LEU A 1 98 ? -1.411 11.182 -44.088 1.00 77.12 98 LEU A C 1
ATOM 765 O O . LEU A 1 98 ? -1.163 11.584 -42.952 1.00 77.12 98 LEU A O 1
ATOM 769 N N . GLY A 1 99 ? -0.521 11.278 -45.078 1.00 76.75 99 GLY A N 1
ATOM 770 C CA . GLY A 1 99 ? 0.810 11.861 -44.908 1.00 76.75 99 GLY A CA 1
ATOM 771 C C . GLY A 1 99 ? 0.749 13.305 -44.408 1.00 76.75 99 GLY A C 1
ATOM 772 O O . GLY A 1 99 ? 1.465 13.670 -43.477 1.00 76.75 99 GLY A O 1
ATOM 773 N N . TRP A 1 100 ? -0.166 14.107 -44.950 1.00 74.69 100 TRP A N 1
ATOM 774 C CA . TRP A 1 100 ? -0.359 15.491 -44.518 1.00 74.69 100 TRP A CA 1
ATOM 775 C C . TRP A 1 100 ? -0.975 15.620 -43.131 1.00 74.69 100 TRP A C 1
ATOM 777 O O . TRP A 1 100 ? -0.529 16.469 -42.355 1.00 74.69 100 TRP A O 1
ATOM 787 N N . LEU A 1 101 ? -1.936 14.758 -42.785 1.00 74.19 101 LEU A N 1
ATOM 788 C CA . LEU A 1 101 ? -2.443 14.676 -41.417 1.00 74.19 101 LEU A CA 1
ATOM 789 C C . LEU A 1 101 ? -1.280 14.437 -40.443 1.00 74.19 101 LEU A C 1
ATOM 791 O O . LEU A 1 101 ? -1.133 15.177 -39.474 1.00 74.19 101 LEU A O 1
ATOM 795 N N . LEU A 1 102 ? -0.403 13.474 -40.740 1.00 75.75 102 LEU A N 1
ATOM 796 C CA . LEU A 1 102 ? 0.761 13.152 -39.909 1.00 75.75 102 LEU A CA 1
ATOM 797 C C . LEU A 1 102 ? 1.771 14.309 -39.819 1.00 75.75 102 LEU A C 1
ATOM 799 O O . LEU A 1 102 ? 2.272 14.582 -38.729 1.00 75.75 102 LEU A O 1
ATOM 803 N N . ILE A 1 103 ? 2.031 15.032 -40.913 1.00 76.25 103 ILE A N 1
ATOM 804 C CA . ILE A 1 103 ? 2.912 16.216 -40.914 1.00 76.25 103 ILE A CA 1
ATOM 805 C C . ILE A 1 103 ? 2.367 17.309 -39.985 1.00 76.25 103 ILE A C 1
ATOM 807 O O . ILE A 1 103 ? 3.119 17.846 -39.169 1.00 76.25 103 ILE A O 1
ATOM 811 N N . GLY A 1 104 ? 1.062 17.596 -40.039 1.00 69.94 104 GLY A N 1
ATOM 812 C CA . GLY A 1 104 ? 0.417 18.552 -39.130 1.00 69.94 104 GLY A CA 1
ATOM 813 C C . GLY A 1 104 ? 0.565 18.158 -37.653 1.00 69.94 104 GLY A C 1
ATOM 814 O O . GLY A 1 104 ? 0.859 19.005 -36.807 1.00 69.94 104 GLY A O 1
ATOM 815 N N . CYS A 1 105 ? 0.458 16.858 -37.353 1.00 70.56 105 CYS A N 1
ATOM 816 C CA . CYS A 1 105 ? 0.622 16.299 -36.002 1.00 70.56 105 CYS A CA 1
ATOM 817 C C . CYS A 1 105 ? 2.063 16.388 -35.486 1.00 70.56 105 CYS A C 1
ATOM 819 O O . CYS A 1 105 ? 2.310 16.649 -34.307 1.00 70.56 105 CYS A O 1
ATOM 821 N N . ILE A 1 106 ? 3.031 16.146 -36.367 1.00 71.25 106 ILE A N 1
ATOM 822 C CA . ILE A 1 106 ? 4.451 16.226 -36.027 1.00 71.25 106 ILE A CA 1
ATOM 823 C C . ILE A 1 106 ? 4.841 17.691 -35.806 1.00 71.25 106 ILE A C 1
ATOM 825 O O . ILE A 1 106 ? 5.512 17.993 -34.821 1.00 71.25 106 ILE A O 1
ATOM 829 N N . GLY A 1 107 ? 4.357 18.609 -36.650 1.00 70.06 107 GLY A N 1
ATOM 830 C CA . GLY A 1 107 ? 4.601 20.046 -36.512 1.00 70.06 107 GLY A CA 1
ATOM 831 C C . GLY A 1 107 ? 4.065 20.635 -35.201 1.00 70.06 107 GLY A C 1
ATOM 832 O O . GLY A 1 107 ? 4.771 21.392 -34.537 1.00 70.06 107 GLY A O 1
ATOM 833 N N . SER A 1 108 ? 2.860 20.242 -34.769 1.00 65.50 108 SER A N 1
ATOM 834 C CA . SER A 1 108 ? 2.280 20.697 -33.490 1.00 65.50 108 SER A CA 1
ATOM 835 C C . SER A 1 108 ? 3.075 20.208 -32.276 1.00 65.50 108 SER A C 1
ATOM 837 O O . SER A 1 108 ? 3.312 20.948 -31.318 1.00 65.50 108 SER A O 1
ATOM 839 N N . SER A 1 109 ? 3.541 18.965 -32.344 1.00 65.75 109 SER A N 1
ATOM 840 C CA . SER A 1 109 ? 4.332 18.332 -31.292 1.00 65.75 109 SER A CA 1
ATOM 841 C C . SER A 1 109 ? 5.755 18.895 -31.223 1.00 65.75 109 SER A C 1
ATOM 843 O O . SER A 1 109 ? 6.333 19.016 -30.142 1.00 65.75 109 SER A O 1
ATOM 845 N N . TRP A 1 110 ? 6.312 19.280 -32.373 1.00 68.12 110 TRP A N 1
ATOM 846 C CA . TRP A 1 110 ? 7.611 19.936 -32.486 1.00 68.12 110 TRP A CA 1
ATOM 847 C C . TRP A 1 110 ? 7.609 21.335 -31.855 1.00 68.12 110 TRP A C 1
ATOM 849 O O . TRP A 1 110 ? 8.539 21.664 -31.121 1.00 68.12 110 TRP A O 1
ATOM 859 N N . LEU A 1 111 ? 6.538 22.117 -32.034 1.00 65.12 111 LEU A N 1
ATOM 860 C CA . LEU A 1 111 ? 6.391 23.430 -31.396 1.00 65.12 111 LEU A CA 1
ATOM 861 C C . LEU A 1 111 ? 6.375 23.325 -29.861 1.00 65.12 111 LEU A C 1
ATOM 863 O O . LEU A 1 111 ? 7.120 24.034 -29.186 1.00 65.12 111 LEU A O 1
ATOM 867 N N . LEU A 1 112 ? 5.591 22.397 -29.297 1.00 62.25 112 LEU A N 1
ATOM 868 C CA . LEU A 1 112 ? 5.598 22.144 -27.850 1.00 62.25 112 LEU A CA 1
ATOM 869 C C . LEU A 1 112 ? 6.988 21.754 -27.342 1.00 62.25 112 LEU A C 1
ATOM 871 O O . LEU A 1 112 ? 7.433 22.246 -26.306 1.00 62.25 112 LEU A O 1
ATOM 875 N N . PHE A 1 113 ? 7.681 20.889 -28.080 1.00 63.38 113 PHE A N 1
ATOM 876 C CA . PHE A 1 113 ? 9.033 20.459 -27.740 1.00 63.38 113 PHE A CA 1
ATOM 877 C C . PHE A 1 113 ? 10.041 21.620 -27.741 1.00 63.38 113 PHE A C 1
ATOM 879 O O . PHE A 1 113 ? 10.944 21.644 -26.903 1.00 63.38 113 PHE A O 1
ATOM 886 N N . MET A 1 114 ? 9.886 22.587 -28.648 1.00 65.44 114 MET A N 1
ATOM 887 C CA . MET A 1 114 ? 10.765 23.757 -28.735 1.00 65.44 114 MET A CA 1
ATOM 888 C C . MET A 1 114 ? 10.501 24.803 -27.648 1.00 65.44 114 MET A C 1
ATOM 890 O O . MET A 1 114 ? 11.440 25.454 -27.202 1.00 65.44 114 MET A O 1
ATOM 894 N N . VAL A 1 115 ? 9.257 24.930 -27.177 1.00 61.41 115 VAL A N 1
ATOM 895 C CA . VAL A 1 115 ? 8.853 25.952 -26.193 1.00 61.41 115 VAL A CA 1
ATOM 896 C C . VAL A 1 115 ? 9.069 25.510 -24.737 1.00 61.41 115 VAL A C 1
ATOM 898 O O . VAL A 1 115 ? 9.306 26.343 -23.867 1.00 61.41 115 VAL A O 1
ATOM 901 N N . GLN A 1 116 ? 9.051 24.204 -24.450 1.00 57.00 116 GLN A N 1
ATOM 902 C CA . GLN A 1 116 ? 9.228 23.656 -23.094 1.00 57.00 116 GLN A CA 1
ATOM 903 C C . GLN A 1 116 ? 10.483 24.098 -22.301 1.00 57.00 116 GLN A C 1
ATOM 905 O O . GLN A 1 116 ? 10.367 24.217 -21.081 1.00 57.00 116 GLN A O 1
ATOM 910 N N . PRO A 1 117 ? 11.671 24.316 -22.901 1.00 53.66 117 PRO A N 1
ATOM 911 C CA . PRO A 1 117 ? 12.854 24.762 -22.159 1.00 53.66 117 PRO A CA 1
ATOM 912 C C . PRO A 1 117 ? 12.910 26.281 -21.908 1.00 53.66 117 PRO A C 1
ATOM 914 O O . PRO A 1 117 ? 13.826 26.741 -21.226 1.00 53.66 117 PRO A O 1
ATOM 917 N N . VAL A 1 118 ? 11.973 27.066 -22.448 1.00 59.81 118 VAL A N 1
ATOM 918 C CA . VAL A 1 118 ? 11.984 28.532 -22.356 1.00 59.81 118 VAL A CA 1
ATOM 919 C C . VAL A 1 118 ? 11.309 28.984 -21.062 1.00 59.81 118 VAL A C 1
ATOM 921 O O . VAL A 1 118 ? 10.197 28.564 -20.745 1.00 59.81 118 VAL A O 1
ATOM 924 N N . MET A 1 119 ? 11.963 29.876 -20.313 1.00 53.53 119 MET A N 1
ATOM 925 C CA . MET A 1 119 ? 11.365 30.502 -19.131 1.00 53.53 119 MET A CA 1
ATOM 926 C C . MET A 1 119 ? 10.277 31.481 -19.572 1.00 53.53 119 MET A C 1
ATOM 928 O O . MET A 1 119 ? 10.565 32.593 -20.008 1.00 53.53 119 MET A O 1
ATOM 932 N N . VAL A 1 120 ? 9.021 31.054 -19.469 1.00 59.41 120 VAL A N 1
ATOM 933 C CA . VAL A 1 120 ? 7.851 31.858 -19.829 1.00 59.41 120 VAL A CA 1
ATOM 934 C C . VAL A 1 120 ? 7.065 32.263 -18.588 1.00 59.41 120 VAL A C 1
ATOM 936 O O . VAL A 1 120 ? 6.960 31.523 -17.610 1.00 59.41 120 VAL A O 1
ATOM 939 N N . THR A 1 121 ? 6.470 33.451 -18.628 1.00 63.31 121 THR A N 1
ATOM 940 C CA . THR A 1 121 ? 5.516 33.889 -17.603 1.00 63.31 121 THR A CA 1
ATOM 941 C C . THR A 1 121 ? 4.254 33.022 -17.630 1.00 63.31 121 THR A C 1
ATOM 943 O O . THR A 1 121 ? 3.891 32.452 -18.660 1.00 63.31 121 THR A O 1
ATOM 946 N N . ILE A 1 122 ? 3.509 32.987 -16.521 1.00 58.53 122 ILE A N 1
ATOM 947 C CA . ILE A 1 122 ? 2.227 32.258 -16.422 1.00 58.53 122 ILE A CA 1
ATOM 948 C C . ILE A 1 122 ? 1.254 32.683 -17.537 1.00 58.53 122 ILE A C 1
ATOM 950 O O . ILE A 1 122 ? 0.565 31.855 -18.130 1.00 58.53 122 ILE A O 1
ATOM 954 N N . ARG A 1 123 ? 1.229 33.979 -17.876 1.00 63.53 123 ARG A N 1
ATOM 955 C CA . ARG A 1 123 ? 0.381 34.512 -18.950 1.00 63.53 123 ARG A CA 1
ATOM 956 C C . ARG A 1 123 ? 0.804 33.991 -20.325 1.00 63.53 123 ARG A C 1
ATOM 958 O O . ARG A 1 123 ? -0.055 33.594 -21.105 1.00 63.53 123 ARG A O 1
ATOM 965 N N . GLN A 1 124 ? 2.105 33.962 -20.606 1.00 62.22 124 GLN A N 1
ATOM 966 C CA . GLN A 1 124 ? 2.644 33.404 -21.849 1.00 62.22 124 GLN A CA 1
ATOM 967 C C . GLN A 1 124 ? 2.372 31.897 -21.946 1.00 62.22 124 GLN A C 1
ATOM 969 O O . GLN A 1 124 ? 1.969 31.423 -23.003 1.00 62.22 124 GLN A O 1
ATOM 974 N N . TRP A 1 125 ? 2.482 31.161 -20.837 1.00 62.72 125 TRP A N 1
ATOM 975 C CA . TRP A 1 125 ? 2.155 29.734 -20.783 1.00 62.72 125 TRP A CA 1
ATOM 976 C C . TRP A 1 125 ? 0.697 29.443 -21.166 1.00 62.72 125 TRP A C 1
ATOM 978 O O . TRP A 1 125 ? 0.430 28.530 -21.946 1.00 62.72 125 TRP A O 1
ATOM 988 N N . HIS A 1 126 ? -0.253 30.243 -20.672 1.00 68.19 126 HIS A N 1
ATOM 989 C CA . HIS A 1 126 ? -1.667 30.094 -21.032 1.00 68.19 126 HIS A CA 1
ATOM 990 C C . HIS A 1 126 ? -1.910 30.321 -22.532 1.00 68.19 126 HIS A C 1
ATOM 992 O O . HIS A 1 126 ? -2.619 29.540 -23.163 1.00 68.19 126 HIS A O 1
ATOM 998 N N . VAL A 1 127 ? -1.290 31.353 -23.113 1.00 71.50 127 VAL A N 1
ATOM 999 C CA . VAL A 1 127 ? -1.406 31.658 -24.549 1.00 71.50 127 VAL A CA 1
ATOM 1000 C C . VAL A 1 127 ? -0.821 30.530 -25.402 1.00 71.50 127 VAL A C 1
ATOM 1002 O O . VAL A 1 127 ? -1.450 30.101 -26.367 1.00 71.50 127 VAL A O 1
ATOM 1005 N N . LEU A 1 128 ? 0.340 29.998 -25.014 1.00 67.50 128 LEU A N 1
ATOM 1006 C CA . LEU A 1 128 ? 1.008 28.902 -25.718 1.00 67.50 128 LEU A CA 1
ATOM 1007 C C . LEU A 1 128 ? 0.187 27.607 -25.701 1.00 67.50 128 LEU A C 1
ATOM 1009 O O . LEU A 1 128 ? 0.048 26.954 -26.733 1.00 67.50 128 LEU A O 1
ATOM 1013 N N . MET A 1 129 ? -0.394 27.245 -24.554 1.00 63.59 129 MET A N 1
ATOM 1014 C CA . MET A 1 129 ? -1.207 26.028 -24.436 1.00 63.59 129 MET A CA 1
ATOM 1015 C C . MET A 1 129 ? -2.518 26.117 -25.225 1.00 63.59 129 MET A C 1
ATOM 1017 O O . MET A 1 129 ? -2.891 25.154 -25.894 1.00 63.59 129 MET A O 1
ATOM 1021 N N . VAL A 1 130 ? -3.196 27.269 -25.196 1.00 70.81 130 VAL A N 1
ATOM 1022 C CA . VAL A 1 130 ? -4.400 27.493 -26.012 1.00 70.81 130 VAL A CA 1
ATOM 1023 C C . VAL A 1 130 ? -4.051 27.476 -27.502 1.00 70.81 130 VAL A C 1
ATOM 1025 O O . VAL A 1 130 ? -4.752 26.828 -28.273 1.00 70.81 130 VAL A O 1
ATOM 1028 N N . GLY A 1 131 ? -2.947 28.112 -27.909 1.00 70.94 131 GLY A N 1
ATOM 1029 C CA . GLY A 1 131 ? -2.477 28.104 -29.299 1.00 70.94 131 GLY A CA 1
ATOM 1030 C C . GLY A 1 131 ? -2.108 26.707 -29.812 1.00 70.94 131 GLY A C 1
ATOM 1031 O O . GLY A 1 131 ? -2.397 26.379 -30.962 1.00 70.94 131 GLY A O 1
ATOM 1032 N N . TYR A 1 132 ? -1.536 25.862 -28.951 1.00 71.31 132 TYR A N 1
ATOM 1033 C CA . TYR A 1 132 ? -1.270 24.457 -29.257 1.00 71.31 132 TYR A CA 1
ATOM 1034 C C . TYR A 1 132 ? -2.562 23.656 -29.472 1.00 71.31 132 TYR A C 1
ATOM 1036 O O . TYR A 1 132 ? -2.722 23.009 -30.509 1.00 71.31 132 TYR A O 1
ATOM 1044 N N . LEU A 1 133 ? -3.496 23.709 -28.513 1.00 68.44 133 LEU A N 1
ATOM 1045 C CA . LEU A 1 133 ? -4.769 22.985 -28.610 1.00 68.44 133 LEU A CA 1
ATOM 1046 C C . LEU A 1 133 ? -5.574 23.452 -29.822 1.00 68.44 133 LEU A C 1
ATOM 1048 O O . LEU A 1 133 ? -6.161 22.639 -30.528 1.00 68.44 133 LEU A O 1
ATOM 1052 N N . TRP A 1 134 ? -5.542 24.752 -30.109 1.00 76.00 134 TRP A N 1
ATOM 1053 C CA . TRP A 1 134 ? -6.205 25.340 -31.264 1.00 76.00 134 TRP A CA 1
ATOM 1054 C C . TRP A 1 134 ? -5.787 24.678 -32.572 1.00 76.00 134 TRP A C 1
ATOM 1056 O O . TRP A 1 134 ? -6.630 24.264 -33.364 1.00 76.00 134 TRP A O 1
ATOM 1066 N N . TYR A 1 135 ? -4.490 24.496 -32.768 1.00 70.56 135 TYR A N 1
ATOM 1067 C CA . TYR A 1 135 ? -3.964 23.866 -33.970 1.00 70.56 135 TYR A CA 1
ATOM 1068 C C . TYR A 1 135 ? -4.146 22.349 -33.980 1.00 70.56 135 TYR A C 1
ATOM 1070 O O . TYR A 1 135 ? -4.384 21.770 -35.037 1.00 70.56 135 TYR A O 1
ATOM 1078 N N . LEU A 1 136 ? -4.107 21.701 -32.811 1.00 70.81 136 LEU A N 1
ATOM 1079 C CA . LEU A 1 136 ? -4.452 20.285 -32.679 1.00 70.81 136 LEU A CA 1
ATOM 1080 C C . LEU A 1 136 ? -5.890 20.014 -33.158 1.00 70.81 136 LEU A C 1
ATOM 1082 O O . LEU A 1 136 ? -6.116 19.034 -33.861 1.00 70.81 136 LEU A O 1
ATOM 1086 N N . TYR A 1 137 ? -6.840 20.893 -32.819 1.00 71.94 137 TYR A N 1
ATOM 1087 C CA . TYR A 1 137 ? -8.233 20.807 -33.274 1.00 71.94 137 TYR A CA 1
ATOM 1088 C C . TYR A 1 137 ? -8.424 21.281 -34.719 1.00 71.94 137 TYR A C 1
ATOM 1090 O O . TYR A 1 137 ? -9.275 20.748 -35.430 1.00 71.94 137 TYR A O 1
ATOM 1098 N N . TYR A 1 138 ? -7.623 22.244 -35.176 1.00 75.19 138 TYR A N 1
ATOM 1099 C CA . TYR A 1 138 ? -7.677 22.770 -36.539 1.00 75.19 138 TYR A CA 1
ATOM 1100 C C . TYR A 1 138 ? -7.476 21.676 -37.596 1.00 75.19 138 TYR A C 1
ATOM 1102 O O . TYR A 1 138 ? -8.283 21.572 -38.519 1.00 75.19 138 TYR A O 1
ATOM 1110 N N . TRP A 1 139 ? -6.454 20.824 -37.450 1.00 70.94 139 TRP A N 1
ATOM 1111 C CA . TRP A 1 139 ? -6.125 19.827 -38.477 1.00 70.94 139 TRP A CA 1
ATOM 1112 C C . TRP A 1 139 ? -7.255 18.832 -38.754 1.00 70.94 139 TRP A C 1
ATOM 1114 O O . TRP A 1 139 ? -7.643 18.719 -39.913 1.00 70.94 139 TRP A O 1
ATOM 1124 N N . PRO A 1 140 ? -7.848 18.153 -37.756 1.00 68.56 140 PRO A N 1
ATOM 1125 C CA . PRO A 1 140 ? -9.009 17.298 -37.987 1.00 68.56 140 PRO A CA 1
ATOM 1126 C C . PRO A 1 140 ? -10.189 18.038 -38.625 1.00 68.56 140 PRO A C 1
ATOM 1128 O O . PRO A 1 140 ? -10.832 17.509 -39.529 1.00 68.56 140 PRO A O 1
ATOM 1131 N N . LEU A 1 141 ? -10.460 19.275 -38.195 1.00 71.38 141 LEU A N 1
ATOM 1132 C CA . LEU A 1 141 ? -11.608 20.047 -38.675 1.00 71.38 141 LEU A CA 1
ATOM 1133 C C . LEU A 1 141 ? -11.467 20.478 -40.140 1.00 71.38 141 LEU A C 1
ATOM 1135 O O . LEU A 1 141 ? -12.461 20.472 -40.861 1.00 71.38 141 LEU A O 1
ATOM 1139 N N . VAL A 1 142 ? -10.253 20.785 -40.611 1.00 70.38 142 VAL A N 1
ATOM 1140 C CA . VAL A 1 142 ? -9.992 21.091 -42.033 1.00 70.38 142 VAL A CA 1
ATOM 1141 C C . VAL A 1 142 ? -10.391 19.941 -42.957 1.00 70.38 142 VAL A C 1
ATOM 1143 O O . VAL A 1 142 ? -10.852 20.186 -44.071 1.00 70.38 142 VAL A O 1
ATOM 1146 N N . TRP A 1 143 ? -10.253 18.702 -42.489 1.00 67.00 143 TRP A N 1
ATOM 1147 C CA . TRP A 1 143 ? -10.546 17.499 -43.270 1.00 67.00 143 TRP A CA 1
ATOM 1148 C C . TRP A 1 143 ? -11.951 16.935 -43.032 1.00 67.00 143 TRP A C 1
ATOM 1150 O O . TRP A 1 143 ? -12.417 16.127 -43.832 1.00 67.00 143 TRP A O 1
ATOM 1160 N N . LEU A 1 144 ? -12.632 17.355 -41.962 1.00 65.50 144 LEU A N 1
ATOM 1161 C CA . LEU A 1 144 ? -13.995 16.919 -41.647 1.00 65.50 144 LEU A CA 1
ATOM 1162 C C . LEU A 1 144 ? -15.046 17.553 -42.572 1.00 65.50 144 LEU A C 1
ATOM 1164 O O . LEU A 1 144 ? -16.059 16.929 -42.878 1.00 65.50 144 LEU A O 1
ATOM 1168 N N . PHE A 1 145 ? -14.811 18.785 -43.020 1.00 64.44 145 PHE A N 1
ATOM 1169 C CA . PHE A 1 145 ? -15.707 19.500 -43.929 1.00 64.44 145 PHE A CA 1
ATOM 1170 C C . PHE A 1 145 ? -15.132 19.462 -45.339 1.00 64.44 145 PHE A C 1
ATOM 1172 O O . PHE A 1 145 ? -14.010 19.917 -45.519 1.00 64.44 145 PHE A O 1
ATOM 1179 N N . ASP A 1 146 ? -15.862 18.959 -46.337 1.00 60.94 146 ASP A N 1
ATOM 1180 C CA . ASP A 1 146 ? -15.388 18.922 -47.730 1.00 60.94 146 ASP A CA 1
ATOM 1181 C C . ASP A 1 146 ? -15.259 20.342 -48.317 1.00 60.94 146 ASP A C 1
ATOM 1183 O O . ASP A 1 146 ? -16.074 21.234 -48.073 1.00 60.94 146 ASP A O 1
ATOM 1187 N N . SER A 1 147 ? -14.211 20.548 -49.113 1.00 59.28 147 SER A N 1
ATOM 1188 C CA . SER A 1 147 ? -13.945 21.786 -49.848 1.00 59.28 147 SER A CA 1
ATOM 1189 C C . SER A 1 147 ? -14.990 22.047 -50.925 1.00 59.28 147 SER A C 1
ATOM 1191 O O . SER A 1 147 ? -15.288 23.201 -51.226 1.00 59.28 147 SER A O 1
ATOM 1193 N N . THR A 1 148 ? -15.555 20.971 -51.476 1.00 57.25 148 THR A N 1
ATOM 1194 C CA . THR A 1 148 ? -16.516 21.025 -52.577 1.00 57.25 148 THR A CA 1
ATOM 1195 C C . THR A 1 148 ? -17.893 21.497 -52.107 1.00 57.25 148 THR A C 1
ATOM 1197 O O . THR A 1 148 ? -18.580 22.196 -52.846 1.00 57.25 148 THR A O 1
ATOM 1200 N N . THR A 1 149 ? -18.280 21.186 -50.863 1.00 58.06 149 THR A N 1
ATOM 1201 C CA . THR A 1 149 ? -19.576 21.573 -50.282 1.00 58.06 149 THR A CA 1
ATOM 1202 C C . THR A 1 149 ? -19.502 22.849 -49.441 1.00 58.06 149 THR A C 1
ATOM 1204 O O . THR A 1 149 ? -20.516 23.527 -49.273 1.00 58.06 149 THR A O 1
ATOM 1207 N N . HIS A 1 150 ? -18.319 23.214 -48.926 1.00 63.16 150 HIS A N 1
ATOM 1208 C CA . HIS A 1 150 ? -18.133 24.371 -48.044 1.00 63.16 150 HIS A CA 1
ATOM 1209 C C . HIS A 1 150 ? -16.878 25.197 -48.406 1.00 63.16 150 HIS A C 1
ATOM 1211 O O . HIS A 1 150 ? -15.872 25.152 -47.692 1.00 63.16 150 HIS A O 1
ATOM 1217 N N . PRO A 1 151 ? -16.924 26.025 -49.467 1.00 59.62 151 PRO A N 1
ATOM 1218 C CA . PRO A 1 151 ? -15.763 26.783 -49.955 1.00 59.62 151 PRO A CA 1
ATOM 1219 C C . PRO A 1 151 ? -15.221 27.823 -48.953 1.00 59.62 151 PRO A C 1
ATOM 1221 O O . PRO A 1 151 ? -14.040 28.157 -48.985 1.00 59.62 151 PRO A O 1
ATOM 1224 N N . LEU A 1 152 ? -16.050 28.292 -48.010 1.00 61.25 152 LEU A N 1
ATOM 1225 C CA . LEU A 1 152 ? -15.664 29.222 -46.935 1.00 61.25 152 LEU A CA 1
ATOM 1226 C C . LEU A 1 152 ? -15.398 28.533 -45.587 1.00 61.25 152 LEU A C 1
ATOM 1228 O O . LEU A 1 152 ? -15.295 29.204 -44.560 1.00 61.25 152 LEU A O 1
ATOM 1232 N N . ARG A 1 153 ? -15.269 27.200 -45.556 1.00 64.75 153 ARG A N 1
ATOM 1233 C CA . ARG A 1 153 ? -15.129 26.439 -44.301 1.00 64.75 153 ARG A CA 1
ATOM 1234 C C . ARG A 1 153 ? -13.988 26.928 -43.410 1.00 64.75 153 ARG A C 1
ATOM 1236 O O . ARG A 1 153 ? -14.127 26.891 -42.198 1.00 64.75 153 ARG A O 1
ATOM 1243 N N . TYR A 1 154 ? -12.899 27.456 -43.970 1.00 63.59 154 TYR A N 1
ATOM 1244 C CA . TYR A 1 154 ? -11.762 27.962 -43.192 1.00 63.59 154 TYR A CA 1
ATOM 1245 C C . TYR A 1 154 ? -12.130 29.149 -42.291 1.00 63.59 154 TYR A C 1
ATOM 1247 O O . TYR A 1 154 ? -11.613 29.257 -41.180 1.00 63.59 154 TYR A O 1
ATOM 1255 N N . VAL A 1 155 ? -13.084 29.980 -42.728 1.00 64.38 155 VAL A N 1
ATOM 1256 C CA . VAL A 1 155 ? -13.602 31.122 -41.960 1.00 64.38 155 VAL A CA 1
ATOM 1257 C C . VAL A 1 155 ? -14.388 30.649 -40.733 1.00 64.38 155 VAL A C 1
ATOM 1259 O O . VAL A 1 155 ? -14.367 31.317 -39.706 1.00 64.38 155 VAL A O 1
ATOM 1262 N N . GLY A 1 156 ? -15.032 29.478 -40.804 1.00 68.12 156 GLY A N 1
ATOM 1263 C CA . GLY A 1 156 ? -15.737 28.859 -39.675 1.00 68.12 156 GLY A CA 1
ATOM 1264 C C . GLY A 1 156 ? -14.869 27.921 -38.828 1.00 68.12 156 GLY A C 1
ATOM 1265 O O . GLY A 1 156 ? -15.042 27.844 -37.615 1.00 68.12 156 GLY A O 1
ATOM 1266 N N . ILE A 1 157 ? -13.902 27.233 -39.439 1.00 72.62 157 ILE A N 1
ATOM 1267 C CA . ILE A 1 157 ? -13.058 26.227 -38.778 1.00 72.62 157 ILE A CA 1
ATOM 1268 C C . ILE A 1 157 ? -12.060 26.870 -37.820 1.00 72.62 157 ILE A C 1
ATOM 1270 O O . ILE A 1 157 ? -11.890 26.371 -36.712 1.00 72.62 157 ILE A O 1
ATOM 1274 N N . LEU A 1 158 ? -11.420 27.975 -38.209 1.00 77.19 158 LEU A N 1
ATOM 1275 C CA . LEU A 1 158 ? -10.475 28.682 -37.340 1.00 77.19 158 LEU A CA 1
ATOM 1276 C C . LEU A 1 158 ? -11.124 29.137 -36.016 1.00 77.19 158 LEU A C 1
ATOM 1278 O O . LEU A 1 158 ? -10.595 28.776 -34.960 1.00 77.19 158 LEU A O 1
ATOM 1282 N N . PRO A 1 159 ? -12.269 29.853 -36.007 1.00 79.69 159 PRO A N 1
ATOM 1283 C CA . PRO A 1 159 ? -12.929 30.223 -34.758 1.00 79.69 159 PRO A CA 1
ATOM 1284 C C . PRO A 1 159 ? -13.524 29.017 -34.023 1.00 79.69 159 PRO A C 1
ATOM 1286 O O . PRO A 1 159 ? -13.439 28.971 -32.798 1.00 79.69 159 PRO A O 1
ATOM 1289 N N . LEU A 1 160 ? -14.058 28.009 -34.724 1.00 75.81 160 LEU A N 1
ATOM 1290 C CA . LEU A 1 160 ? -14.569 26.790 -34.085 1.00 75.81 160 LEU A CA 1
ATOM 1291 C C . LEU A 1 160 ? -13.463 26.034 -33.338 1.00 75.81 160 LEU A C 1
ATOM 1293 O O . LEU A 1 160 ? -13.632 25.680 -32.172 1.00 75.81 160 LEU A O 1
ATOM 1297 N N . ALA A 1 161 ? -12.311 25.835 -33.978 1.00 75.88 161 ALA A N 1
ATOM 1298 C CA . ALA A 1 161 ? -11.150 25.221 -33.352 1.00 75.88 161 ALA A CA 1
ATOM 1299 C C . ALA A 1 161 ? -10.697 26.028 -32.127 1.00 75.88 161 ALA A C 1
ATOM 1301 O O . ALA A 1 161 ? -10.275 25.447 -31.127 1.00 75.88 161 ALA A O 1
ATOM 1302 N N . LEU A 1 162 ? -10.769 27.366 -32.191 1.00 80.81 162 LEU A N 1
ATOM 1303 C CA . LEU A 1 162 ? -10.328 28.239 -31.100 1.00 80.81 162 LEU A CA 1
ATOM 1304 C C . LEU A 1 162 ? -11.261 28.113 -29.899 1.00 80.81 162 LEU A C 1
ATOM 1306 O O . LEU A 1 162 ? -10.797 27.999 -28.767 1.00 80.81 162 LEU A O 1
ATOM 1310 N N . VAL A 1 163 ? -12.570 28.070 -30.149 1.00 76.19 163 VAL A N 1
ATOM 1311 C CA . VAL A 1 163 ? -13.578 27.828 -29.113 1.00 76.19 163 VAL A CA 1
ATOM 1312 C C . VAL A 1 163 ? -13.339 26.476 -28.443 1.00 76.19 163 VAL A C 1
ATOM 1314 O O . VAL A 1 163 ? -13.280 26.421 -27.217 1.00 76.19 163 VAL A O 1
ATOM 1317 N N . LEU A 1 164 ? -13.129 25.406 -29.217 1.00 72.50 164 LEU A N 1
ATOM 1318 C CA . LEU A 1 164 ? -12.837 24.078 -28.665 1.00 72.50 164 LEU A CA 1
ATOM 1319 C C . LEU A 1 164 ? -11.565 24.081 -27.811 1.00 72.50 164 LEU A C 1
ATOM 1321 O O . LEU A 1 164 ? -11.576 23.559 -26.700 1.00 72.50 164 LEU A O 1
ATOM 1325 N N . ALA A 1 165 ? -10.501 24.731 -28.279 1.00 72.88 165 ALA A N 1
ATOM 1326 C CA . ALA A 1 165 ? -9.245 24.839 -27.546 1.00 72.88 165 ALA A CA 1
ATOM 1327 C C . ALA A 1 165 ? -9.378 25.609 -26.230 1.00 72.88 165 ALA A C 1
ATOM 1329 O O . ALA A 1 165 ? -8.835 25.186 -25.210 1.00 72.88 165 ALA A O 1
ATOM 1330 N N . VAL A 1 166 ? -10.111 26.724 -26.228 1.00 72.12 166 VAL A N 1
ATOM 1331 C CA . VAL A 1 166 ? -10.361 27.511 -25.014 1.00 72.12 166 VAL A CA 1
ATOM 1332 C C . VAL A 1 166 ? -11.222 26.722 -24.031 1.00 72.12 166 VAL A C 1
ATOM 1334 O O . VAL A 1 166 ? -10.896 26.680 -22.847 1.00 72.12 166 VAL A O 1
ATOM 1337 N N . VAL A 1 167 ? -12.289 26.071 -24.502 1.00 71.75 167 VAL A N 1
ATOM 1338 C CA . VAL A 1 167 ? -13.174 25.252 -23.659 1.00 71.75 167 VAL A CA 1
ATOM 1339 C C . VAL A 1 167 ? -12.411 24.085 -23.041 1.00 71.75 167 VAL A C 1
ATOM 1341 O O . VAL A 1 167 ? -12.514 23.868 -21.835 1.00 71.75 167 VAL A O 1
ATOM 1344 N N . ASP A 1 168 ? -11.615 23.372 -23.834 1.00 67.50 168 ASP A N 1
ATOM 1345 C CA . ASP A 1 168 ? -10.803 22.250 -23.366 1.00 67.50 168 ASP A CA 1
ATOM 1346 C C . ASP A 1 168 ? -9.737 22.717 -22.366 1.00 67.50 168 ASP A C 1
ATOM 1348 O O . ASP A 1 168 ? -9.602 22.154 -21.282 1.00 67.50 168 ASP A O 1
ATOM 1352 N N . TYR A 1 169 ? -9.052 23.830 -22.644 1.00 68.38 169 TYR A N 1
ATOM 1353 C CA . TYR A 1 169 ? -8.043 24.384 -21.743 1.00 68.38 169 TYR A CA 1
ATOM 1354 C C . TYR A 1 169 ? -8.623 24.887 -20.414 1.00 68.38 169 TYR A C 1
ATOM 1356 O O . TYR A 1 169 ? -8.083 24.606 -19.341 1.00 68.38 169 TYR A O 1
ATOM 1364 N N . VAL A 1 170 ? -9.733 25.625 -20.462 1.00 70.25 170 VAL A N 1
ATOM 1365 C CA . VAL A 1 170 ? -10.437 26.106 -19.264 1.00 70.25 170 VAL A CA 1
ATOM 1366 C C . VAL A 1 170 ? -11.027 24.928 -18.493 1.00 70.25 170 VAL A C 1
ATOM 1368 O O . VAL A 1 170 ? -10.938 24.900 -17.266 1.00 70.25 170 VAL A O 1
ATOM 1371 N N . GLY A 1 171 ? -11.561 23.927 -19.194 1.00 60.97 171 GLY A N 1
ATOM 1372 C CA . GLY A 1 171 ? -12.017 22.665 -18.621 1.00 60.97 171 GLY A CA 1
ATOM 1373 C C . GLY A 1 171 ? -10.886 21.923 -17.914 1.00 60.97 171 GLY A C 1
ATOM 1374 O O . GLY A 1 171 ? -11.040 21.551 -16.755 1.00 60.97 171 GLY A O 1
ATOM 1375 N N . TYR A 1 172 ? -9.723 21.789 -18.550 1.00 58.38 172 TYR A N 1
ATOM 1376 C CA . TYR A 1 172 ? -8.511 21.219 -17.965 1.00 58.38 172 TYR A CA 1
ATOM 1377 C C . TYR A 1 172 ? -8.076 21.983 -16.711 1.00 58.38 172 TYR A C 1
ATOM 1379 O O . TYR A 1 172 ? -7.869 21.374 -15.664 1.00 58.38 172 TYR A O 1
ATOM 1387 N N . GLN A 1 173 ? -7.992 23.314 -16.767 1.00 60.28 173 GLN A N 1
ATOM 1388 C CA . GLN A 1 173 ? -7.656 24.170 -15.621 1.00 60.28 173 GLN A CA 1
ATOM 1389 C C . GLN A 1 173 ? -8.674 24.034 -14.477 1.00 60.28 173 GLN A C 1
ATOM 1391 O O . GLN A 1 173 ? -8.311 23.961 -13.306 1.00 60.28 173 GLN A O 1
ATOM 1396 N N . TRP A 1 174 ? -9.964 23.968 -14.796 1.00 60.19 174 TRP A N 1
ATOM 1397 C CA . TRP A 1 174 ? -11.031 23.780 -13.815 1.00 60.19 174 TRP A CA 1
ATOM 1398 C C . TRP A 1 174 ? -10.993 22.383 -13.178 1.00 60.19 174 TRP A C 1
ATOM 1400 O O . TRP A 1 174 ? -11.138 22.251 -11.961 1.00 60.19 174 TRP A O 1
ATOM 1410 N N . LEU A 1 175 ? -10.741 21.346 -13.982 1.00 49.69 175 LEU A N 1
ATOM 1411 C CA . LEU A 1 175 ? -10.619 19.962 -13.529 1.00 49.69 175 LEU A CA 1
ATOM 1412 C C . LEU A 1 175 ? -9.360 19.765 -12.674 1.00 49.69 175 LEU A C 1
ATOM 1414 O O . LEU A 1 175 ? -9.443 19.160 -11.611 1.00 49.69 175 LEU A O 1
ATOM 1418 N N . THR A 1 176 ? -8.213 20.311 -13.082 1.00 48.22 176 THR A N 1
ATOM 1419 C CA . THR A 1 176 ? -6.942 20.226 -12.334 1.00 48.22 176 THR A CA 1
ATOM 1420 C C . THR A 1 176 ? -6.966 20.997 -11.016 1.00 48.22 176 THR A C 1
ATOM 1422 O O . THR A 1 176 ? -6.322 20.578 -10.059 1.00 48.22 176 THR A O 1
ATOM 1425 N N . ARG A 1 177 ? -7.777 22.058 -10.904 1.00 52.81 177 ARG A N 1
ATOM 1426 C CA . ARG A 1 177 ? -8.057 22.745 -9.628 1.00 52.81 177 ARG A CA 1
ATOM 1427 C C . ARG A 1 177 ? -8.922 21.923 -8.660 1.00 52.81 177 ARG A C 1
ATOM 1429 O O . ARG A 1 177 ? -9.055 22.305 -7.501 1.00 52.81 177 ARG A O 1
ATOM 1436 N N . ARG A 1 178 ? -9.521 20.809 -9.105 1.00 48.66 178 ARG A N 1
ATOM 1437 C CA . ARG A 1 178 ? -10.324 19.877 -8.288 1.00 48.66 178 ARG A CA 1
ATOM 1438 C C . ARG A 1 178 ? -9.837 18.429 -8.493 1.00 48.66 178 ARG A C 1
ATOM 1440 O O . ARG A 1 178 ? -10.490 17.654 -9.199 1.00 48.66 178 ARG A O 1
ATOM 1447 N N . PRO A 1 179 ? -8.720 18.028 -7.859 1.00 43.09 179 PRO A N 1
ATOM 1448 C CA . PRO A 1 179 ? -7.959 16.820 -8.212 1.00 43.09 179 PRO A CA 1
ATOM 1449 C C . PRO A 1 179 ? -8.754 15.502 -8.139 1.00 43.09 179 PRO A C 1
ATOM 1451 O O . PRO A 1 179 ? -8.527 14.605 -8.948 1.00 43.09 179 PRO A O 1
ATOM 1454 N N . HIS A 1 180 ? -9.762 15.398 -7.265 1.00 43.00 180 HIS A N 1
ATOM 1455 C CA . HIS A 1 180 ? -10.634 14.214 -7.170 1.00 43.00 180 HIS A CA 1
ATOM 1456 C C . HIS A 1 180 ? -11.612 14.047 -8.351 1.00 43.00 180 HIS A C 1
ATOM 1458 O O . HIS A 1 180 ? -12.099 12.947 -8.611 1.00 43.00 180 HIS A O 1
ATOM 1464 N N . ILE A 1 181 ? -11.903 15.126 -9.085 1.00 43.19 181 ILE A N 1
ATOM 1465 C CA . ILE A 1 181 ? -12.769 15.115 -10.274 1.00 43.19 181 ILE A CA 1
ATOM 1466 C C . ILE A 1 181 ? -11.931 14.884 -11.542 1.00 43.19 1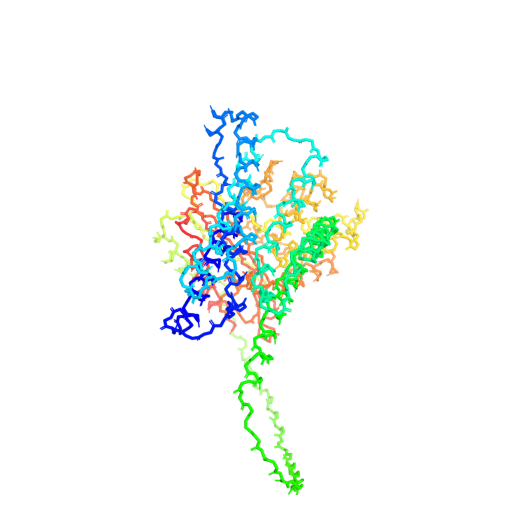81 ILE A C 1
ATOM 1468 O O . ILE A 1 181 ? -12.409 14.253 -12.483 1.00 43.19 181 ILE A O 1
ATOM 1472 N N . TYR A 1 182 ? -10.673 15.333 -11.542 1.00 38.53 182 TYR A N 1
ATOM 1473 C CA . TYR A 1 182 ? -9.735 15.257 -12.665 1.00 38.53 182 TYR A CA 1
ATOM 1474 C C . TYR A 1 182 ? -9.515 13.828 -13.186 1.00 38.53 182 TYR A C 1
ATOM 1476 O O . TYR A 1 182 ? -9.702 13.583 -14.373 1.00 38.53 182 TYR A O 1
ATOM 1484 N N . GLN A 1 183 ? -9.211 12.854 -12.319 1.00 39.94 183 GLN A N 1
ATOM 1485 C CA . GLN A 1 183 ? -8.945 11.473 -12.760 1.00 39.94 183 GLN A CA 1
ATOM 1486 C C . GLN A 1 183 ? -10.204 10.749 -13.269 1.00 39.94 183 GLN A C 1
ATOM 1488 O O . GLN A 1 183 ? -10.149 10.054 -14.281 1.00 39.94 183 GLN A O 1
ATOM 1493 N N . ARG A 1 184 ? -11.361 10.959 -12.622 1.00 37.69 184 ARG A N 1
ATOM 1494 C CA . ARG A 1 184 ? -12.646 10.384 -13.065 1.00 37.69 184 ARG A CA 1
ATOM 1495 C C . ARG A 1 184 ? -13.158 11.027 -14.353 1.00 37.69 184 ARG A C 1
ATOM 1497 O O . ARG A 1 184 ? -13.724 10.325 -15.182 1.00 37.69 184 ARG A O 1
ATOM 1504 N N . ARG A 1 185 ? -12.970 12.339 -14.544 1.00 38.84 185 ARG A N 1
ATOM 1505 C CA . ARG A 1 185 ? -13.480 13.058 -15.721 1.00 38.84 185 ARG A CA 1
ATOM 1506 C C . ARG A 1 185 ? -12.519 13.108 -16.903 1.00 38.84 185 ARG A C 1
ATOM 1508 O O . ARG A 1 185 ? -13.018 13.233 -18.004 1.00 38.84 185 ARG A O 1
ATOM 1515 N N . LEU A 1 186 ? -11.207 12.931 -16.736 1.00 41.78 186 LEU A N 1
ATOM 1516 C CA . LEU A 1 186 ? -10.301 12.716 -17.874 1.00 41.78 186 LEU A CA 1
ATOM 1517 C C . LEU A 1 186 ? -10.643 11.399 -18.587 1.00 41.78 186 LEU A C 1
ATOM 1519 O O . LEU A 1 186 ? -10.736 11.370 -19.808 1.00 41.78 186 LEU A O 1
ATOM 1523 N N . LEU A 1 187 ? -10.932 10.340 -17.818 1.00 41.00 187 LEU A N 1
ATOM 1524 C CA . LEU A 1 187 ? -11.459 9.081 -18.349 1.00 41.00 187 LEU A CA 1
ATOM 1525 C C . LEU A 1 187 ? -12.822 9.289 -19.013 1.00 41.00 187 LEU A C 1
ATOM 1527 O O . LEU A 1 187 ? -12.994 8.852 -20.137 1.00 41.00 187 LEU A O 1
ATOM 1531 N N . ILE A 1 188 ? -13.754 10.024 -18.394 1.00 38.97 188 ILE A N 1
ATOM 1532 C CA . ILE A 1 188 ? -15.066 10.300 -19.008 1.00 38.97 188 ILE A CA 1
ATOM 1533 C C . ILE A 1 188 ? -14.943 11.179 -20.258 1.00 38.97 188 ILE A C 1
ATOM 1535 O O . ILE A 1 188 ? -15.614 10.885 -21.229 1.00 38.97 188 ILE A O 1
ATOM 1539 N N . SER A 1 189 ? -14.095 12.207 -20.299 1.00 42.47 189 SER A N 1
ATOM 1540 C CA . SER A 1 189 ? -13.904 13.061 -21.479 1.00 42.47 189 SER A CA 1
ATOM 1541 C C . SER A 1 189 ? -13.215 12.309 -22.615 1.00 42.47 189 SER A C 1
ATOM 1543 O O . SER A 1 189 ? -13.662 12.407 -23.749 1.00 42.47 189 SER A O 1
ATOM 1545 N N . VAL A 1 190 ? -12.197 11.489 -22.325 1.00 48.75 190 VAL A N 1
ATOM 1546 C CA . VAL A 1 190 ? -11.582 10.587 -23.316 1.00 48.75 190 VAL A CA 1
ATOM 1547 C C . VAL A 1 190 ? -12.595 9.541 -23.784 1.00 48.75 190 VAL A C 1
ATOM 1549 O O . VAL A 1 190 ? -12.702 9.294 -24.976 1.00 48.75 190 VAL A O 1
ATOM 1552 N N . THR A 1 191 ? -13.410 8.983 -22.888 1.00 42.34 191 THR A N 1
ATOM 1553 C CA . THR A 1 191 ? -14.492 8.050 -23.224 1.00 42.34 191 THR A CA 1
ATOM 1554 C C . THR A 1 191 ? -15.617 8.728 -24.006 1.00 42.34 191 THR A C 1
ATOM 1556 O O . THR A 1 191 ? -16.133 8.114 -24.920 1.00 42.34 191 THR A O 1
ATOM 1559 N N . VAL A 1 192 ? -15.974 9.983 -23.733 1.00 45.78 192 VAL A N 1
ATOM 1560 C CA . VAL A 1 192 ? -17.003 10.753 -24.454 1.00 45.78 192 VAL A CA 1
ATOM 1561 C C . VAL A 1 192 ? -16.490 11.207 -25.818 1.00 45.78 192 VAL A C 1
ATOM 1563 O O . VAL A 1 192 ? -17.251 11.167 -26.775 1.00 45.78 192 VAL A O 1
ATOM 1566 N N . ILE A 1 193 ? -15.207 11.557 -25.949 1.00 50.25 193 ILE A N 1
ATOM 1567 C CA . ILE A 1 193 ? -14.564 11.812 -27.246 1.00 50.25 193 ILE A CA 1
ATOM 1568 C C . ILE A 1 193 ? -14.486 10.503 -28.041 1.00 50.25 193 ILE A C 1
ATOM 1570 O O . ILE A 1 193 ? -14.903 10.476 -29.193 1.00 50.25 193 ILE A O 1
ATOM 1574 N N . CYS A 1 194 ? -14.076 9.388 -27.428 1.00 50.75 194 CYS A N 1
ATOM 1575 C CA . CYS A 1 194 ? -14.096 8.072 -28.067 1.00 50.75 194 CYS A CA 1
ATOM 1576 C C . CYS A 1 194 ? -15.520 7.634 -28.447 1.00 50.75 194 CYS A C 1
ATOM 1578 O O . CYS A 1 194 ? -15.709 7.149 -29.551 1.00 50.75 194 CYS A O 1
ATOM 1580 N N . ILE A 1 195 ? -16.532 7.844 -27.600 1.00 49.03 195 ILE A N 1
ATOM 1581 C CA . ILE A 1 195 ? -17.944 7.515 -27.871 1.00 49.03 195 ILE A CA 1
ATOM 1582 C C . ILE A 1 195 ? -18.552 8.474 -28.900 1.00 49.03 195 ILE A C 1
ATOM 1584 O O . ILE A 1 195 ? -19.361 8.041 -29.706 1.00 49.03 195 ILE A O 1
ATOM 1588 N N . GLY A 1 196 ? -18.165 9.748 -28.934 1.00 47.09 196 GLY A N 1
ATOM 1589 C CA . GLY A 1 196 ? -18.604 10.704 -29.953 1.00 47.09 196 GLY A CA 1
ATOM 1590 C C . GLY A 1 196 ? -17.998 10.398 -31.324 1.00 47.09 196 GLY A C 1
ATOM 1591 O O . GLY A 1 196 ? -18.700 10.415 -32.336 1.00 47.09 196 GLY A O 1
ATOM 1592 N N . VAL A 1 197 ? -16.714 10.025 -31.355 1.00 52.91 197 VAL A N 1
ATOM 1593 C CA . VAL A 1 197 ? -15.986 9.621 -32.569 1.00 52.91 197 VAL A CA 1
ATOM 1594 C C . VAL A 1 197 ? -16.450 8.240 -33.066 1.00 52.91 197 VAL A C 1
ATOM 1596 O O . VAL A 1 197 ? -16.689 8.078 -34.261 1.00 52.91 197 VAL A O 1
ATOM 1599 N N . LEU A 1 198 ? -16.686 7.270 -32.171 1.00 48.81 198 LEU A N 1
ATOM 1600 C CA . LEU A 1 198 ? -17.236 5.939 -32.496 1.00 48.81 198 LEU A CA 1
ATOM 1601 C C . LEU A 1 198 ? -18.752 5.968 -32.770 1.00 48.81 198 LEU A C 1
ATOM 1603 O O . LEU A 1 198 ? -19.256 5.212 -33.594 1.00 48.81 198 LEU A O 1
ATOM 1607 N N . GLY A 1 199 ? -19.500 6.860 -32.125 1.00 45.09 199 GLY A N 1
ATOM 1608 C CA . GLY A 1 199 ? -20.933 7.060 -32.356 1.00 45.09 199 GLY A CA 1
ATOM 1609 C C . GLY A 1 199 ? -21.207 7.679 -33.725 1.00 45.09 199 GLY A C 1
ATOM 1610 O O . GLY A 1 199 ? -22.132 7.266 -34.419 1.00 45.09 199 GLY A O 1
ATOM 1611 N N . SER A 1 200 ? -20.332 8.582 -34.175 1.00 48.28 200 SER A N 1
ATOM 1612 C CA . SER A 1 200 ? -20.364 9.123 -35.540 1.00 48.28 200 SER A CA 1
ATOM 1613 C C . SER A 1 200 ? -20.019 8.060 -36.597 1.00 48.28 200 SER A C 1
ATOM 1615 O O . SER A 1 200 ? -20.542 8.102 -37.709 1.00 48.28 200 SER A O 1
ATOM 1617 N N . PHE A 1 201 ? -19.202 7.058 -36.239 1.00 46.41 201 PHE A N 1
ATOM 1618 C CA . PHE A 1 201 ? -18.899 5.886 -37.072 1.00 46.41 201 PHE A CA 1
ATOM 1619 C C . PHE A 1 201 ? -20.121 4.962 -37.245 1.00 46.41 201 PHE A C 1
ATOM 1621 O O . PHE A 1 201 ? -20.347 4.440 -38.335 1.00 46.41 201 PHE A O 1
ATOM 1628 N N . SER A 1 202 ? -20.963 4.831 -36.211 1.00 45.66 202 SER A N 1
ATOM 1629 C CA . SER A 1 202 ? -22.234 4.090 -36.279 1.00 45.66 202 SER A CA 1
ATOM 1630 C C . SER A 1 202 ? -23.235 4.749 -37.235 1.00 45.66 202 SER A C 1
ATOM 1632 O O . SER A 1 202 ? -23.794 4.078 -38.098 1.00 45.66 202 SER A O 1
ATOM 1634 N N . SER A 1 203 ? -23.394 6.076 -37.174 1.00 41.38 203 SER A N 1
ATOM 1635 C CA . SER A 1 203 ? -24.302 6.814 -38.069 1.00 41.38 203 SER A CA 1
ATOM 1636 C C . SER A 1 203 ? -23.828 6.844 -39.530 1.00 41.38 203 SER A C 1
ATOM 1638 O O . SER A 1 203 ? -24.649 6.824 -40.447 1.00 41.38 203 SER A O 1
ATOM 1640 N N . TYR A 1 204 ? -22.511 6.856 -39.765 1.00 45.62 204 TYR A N 1
ATOM 1641 C CA . TYR A 1 204 ? -21.921 6.775 -41.108 1.00 45.62 204 TYR A CA 1
ATOM 1642 C C . TYR A 1 204 ? -22.066 5.377 -41.735 1.00 45.62 204 TYR A C 1
ATOM 1644 O O . TYR A 1 204 ? -22.348 5.263 -42.925 1.00 45.62 204 TYR A O 1
ATOM 1652 N N . GLN A 1 205 ? -21.938 4.307 -40.943 1.00 46.84 205 GLN A N 1
ATOM 1653 C CA . GLN A 1 205 ? -22.162 2.937 -41.421 1.00 46.84 205 GLN A CA 1
ATOM 1654 C C . GLN A 1 205 ? -23.657 2.619 -41.578 1.00 46.84 205 GLN A C 1
ATOM 1656 O O . GLN A 1 205 ? -24.049 1.971 -42.548 1.00 46.84 205 GLN A O 1
ATOM 1661 N N . ALA A 1 206 ? -24.509 3.128 -40.682 1.00 44.19 206 ALA A N 1
ATOM 1662 C CA . ALA A 1 206 ? -25.958 2.941 -40.744 1.00 44.19 206 ALA A CA 1
ATOM 1663 C C . ALA A 1 206 ? -26.585 3.574 -41.999 1.00 44.19 206 ALA A C 1
ATOM 1665 O O . ALA A 1 206 ? -27.533 3.018 -42.550 1.00 44.19 206 ALA A O 1
ATOM 1666 N N . SER A 1 207 ? -26.034 4.684 -42.504 1.00 43.41 207 SER A N 1
ATOM 1667 C CA . SER A 1 207 ? -26.528 5.331 -43.729 1.00 43.41 207 SER A CA 1
ATOM 1668 C C . SER A 1 207 ? -26.116 4.618 -45.025 1.00 43.41 207 SER A C 1
ATOM 1670 O O . SER A 1 207 ? -26.727 4.863 -46.064 1.00 43.41 207 SER A O 1
ATOM 1672 N N . LYS A 1 208 ? -25.135 3.701 -44.981 1.00 47.22 208 LYS A N 1
ATOM 1673 C CA . LYS A 1 208 ? -24.697 2.891 -46.135 1.00 47.22 208 LYS A CA 1
ATOM 1674 C C . LYS A 1 208 ? -25.244 1.459 -46.171 1.00 47.22 208 LYS A C 1
ATOM 1676 O O . LYS A 1 208 ? -25.088 0.799 -47.195 1.00 47.22 208 LYS A O 1
ATOM 1681 N N . ILE A 1 209 ? -25.881 0.981 -45.099 1.00 39.66 209 ILE A N 1
ATOM 1682 C CA . ILE A 1 209 ? -26.415 -0.394 -44.992 1.00 39.66 209 ILE A CA 1
ATOM 1683 C C . ILE A 1 209 ? -27.935 -0.459 -45.248 1.00 39.66 209 ILE A C 1
ATOM 1685 O O . ILE A 1 209 ? -28.515 -1.534 -45.188 1.00 39.66 209 ILE A O 1
ATOM 1689 N N . ALA A 1 210 ? -28.614 0.642 -45.584 1.00 30.83 210 ALA A N 1
ATOM 1690 C CA . ALA A 1 210 ? -30.055 0.609 -45.850 1.00 30.83 210 ALA A CA 1
ATOM 1691 C C . ALA A 1 210 ? -30.395 0.432 -47.348 1.00 30.83 210 ALA A C 1
ATOM 1693 O O . ALA A 1 210 ? -30.338 1.407 -48.098 1.00 30.83 210 ALA A O 1
ATOM 1694 N N . PRO A 1 211 ? -30.848 -0.759 -47.789 1.00 32.84 211 PRO A N 1
ATOM 1695 C CA . PRO A 1 211 ? -31.793 -0.886 -48.888 1.00 32.84 211 PRO A CA 1
ATOM 1696 C C . PRO A 1 211 ? -33.248 -0.868 -48.391 1.00 32.84 211 PRO A C 1
ATOM 1698 O O . PRO A 1 211 ? -33.593 -1.417 -47.346 1.00 32.84 211 PRO A O 1
ATOM 1701 N N . HIS A 1 212 ? -34.100 -0.233 -49.197 1.00 33.94 212 HIS A N 1
ATOM 1702 C CA . HIS A 1 212 ? -35.562 -0.218 -49.124 1.00 33.94 212 HIS A CA 1
ATOM 1703 C C . HIS A 1 212 ? -36.198 -1.620 -48.995 1.00 33.94 212 HIS A C 1
ATOM 1705 O O . HIS A 1 212 ? -35.876 -2.487 -49.796 1.00 33.94 212 HIS A O 1
ATOM 1711 N N . GLN A 1 213 ? -37.182 -1.790 -48.093 1.00 27.91 213 GLN A N 1
ATOM 1712 C CA . GLN A 1 213 ? -38.587 -2.186 -48.374 1.00 27.91 213 GLN A CA 1
ATOM 1713 C C . GLN A 1 213 ? -39.312 -2.814 -47.158 1.00 27.91 213 GLN A C 1
ATOM 1715 O O . GLN A 1 213 ? -38.911 -3.833 -46.615 1.00 27.91 213 GLN A O 1
ATOM 1720 N N . GLN A 1 214 ? -40.418 -2.162 -46.778 1.00 28.02 214 GLN A N 1
ATOM 1721 C CA . GLN A 1 214 ? -41.771 -2.680 -46.502 1.00 28.02 214 GLN A CA 1
ATOM 1722 C C . GLN A 1 214 ? -42.045 -4.052 -45.819 1.00 28.02 214 GLN A C 1
ATOM 1724 O O . GLN A 1 214 ? -41.771 -5.123 -46.347 1.00 28.02 214 GLN A O 1
ATOM 1729 N N . THR A 1 215 ? -42.915 -3.932 -44.796 1.00 26.55 215 THR A N 1
ATOM 1730 C CA . THR A 1 215 ? -44.137 -4.713 -44.446 1.00 26.55 215 THR A CA 1
ATOM 1731 C C . THR A 1 215 ? -44.161 -5.828 -43.381 1.00 26.55 215 THR A C 1
ATOM 1733 O O . THR A 1 215 ? -43.449 -6.816 -43.466 1.00 26.55 215 THR A O 1
ATOM 1736 N N . LYS A 1 216 ? -45.197 -5.669 -42.519 1.00 27.41 216 LYS A N 1
ATOM 1737 C CA . LYS A 1 216 ? -45.979 -6.611 -41.673 1.00 27.41 216 LYS A CA 1
ATOM 1738 C C . LYS A 1 216 ? -45.291 -7.166 -40.415 1.00 27.41 216 LYS A C 1
ATOM 1740 O O . LYS A 1 216 ? -44.330 -7.907 -40.494 1.00 27.41 216 LYS A O 1
ATOM 1745 N N . SER A 1 217 ? -45.652 -6.685 -39.216 1.00 26.53 217 SER A N 1
ATOM 1746 C CA . SER A 1 217 ? -46.813 -7.112 -38.394 1.00 26.53 217 SER A CA 1
ATOM 1747 C C . SER A 1 217 ? -46.865 -8.621 -38.166 1.00 26.53 217 SER A C 1
ATOM 1749 O O . SER A 1 217 ? -47.254 -9.335 -39.076 1.00 26.53 217 SER A O 1
ATOM 1751 N N . GLU A 1 218 ? -46.550 -9.079 -36.950 1.00 27.94 218 GLU A N 1
ATOM 1752 C CA . GLU A 1 218 ? -47.553 -9.632 -36.027 1.00 27.94 218 GLU A CA 1
ATOM 1753 C C . GLU A 1 218 ? -46.964 -10.007 -34.658 1.00 27.94 218 GLU A C 1
ATOM 1755 O O . GLU A 1 218 ? -45.769 -10.222 -34.476 1.00 27.94 218 GLU A O 1
ATOM 1760 N N . SER A 1 219 ? -47.867 -9.988 -33.684 1.00 27.80 219 SER A N 1
ATOM 1761 C CA . SER A 1 219 ? -47.702 -10.173 -32.247 1.00 27.80 219 SER A CA 1
ATOM 1762 C C . SER A 1 219 ? -47.768 -11.660 -31.868 1.00 27.80 219 SER A C 1
ATOM 1764 O O . SER A 1 219 ? -48.520 -12.398 -32.496 1.00 27.80 219 SER A O 1
ATOM 1766 N N . SER A 1 220 ? -47.081 -12.100 -30.805 1.00 28.72 220 SER A N 1
ATOM 1767 C CA . SER A 1 220 ? -47.677 -12.989 -29.779 1.00 28.72 220 SER A CA 1
ATOM 1768 C C . SER A 1 220 ? -46.714 -13.358 -28.638 1.00 28.72 220 SER A C 1
ATOM 1770 O O . SER A 1 220 ? -45.751 -14.104 -28.767 1.00 28.72 220 SER A O 1
ATOM 1772 N N . VAL A 1 221 ? -47.047 -12.792 -27.482 1.00 30.92 221 VAL A N 1
ATOM 1773 C CA . VAL A 1 221 ? -47.056 -13.358 -26.123 1.00 30.92 221 VAL A CA 1
ATOM 1774 C C . VAL A 1 221 ? -46.958 -14.895 -26.033 1.00 30.92 221 VAL A C 1
ATOM 1776 O O . VAL A 1 221 ? -47.778 -15.582 -26.630 1.00 30.92 221 VAL A O 1
ATOM 1779 N N . ALA A 1 222 ? -46.102 -15.410 -25.135 1.00 28.83 222 ALA A N 1
ATOM 1780 C CA . ALA A 1 222 ? -46.491 -16.427 -24.141 1.00 28.83 222 ALA A CA 1
ATOM 1781 C C . ALA A 1 222 ? -45.451 -16.584 -23.014 1.00 28.83 222 ALA A C 1
ATOM 1783 O O . ALA A 1 222 ? -44.270 -16.845 -23.229 1.00 28.83 222 ALA A O 1
ATOM 1784 N N . THR A 1 223 ? -45.947 -16.434 -21.790 1.00 29.56 223 THR A N 1
ATOM 1785 C CA . THR A 1 223 ? -45.313 -16.723 -20.502 1.00 29.56 223 THR A CA 1
ATOM 1786 C C . THR A 1 223 ? -45.371 -18.221 -20.195 1.00 29.56 223 THR A C 1
ATOM 1788 O O . THR A 1 223 ? -46.408 -18.842 -20.407 1.00 29.56 223 THR A O 1
ATOM 1791 N N . SER A 1 224 ? -44.343 -18.775 -19.548 1.00 29.69 224 SER A N 1
ATOM 1792 C CA . SER A 1 224 ? -44.523 -19.943 -18.674 1.00 29.69 224 SER A CA 1
ATOM 1793 C C . SER A 1 224 ? -43.549 -19.909 -17.496 1.00 29.69 224 SER A C 1
ATOM 1795 O O . SER A 1 224 ? -42.336 -20.031 -17.647 1.00 29.69 224 SER A O 1
ATOM 1797 N N . THR A 1 225 ? -44.117 -19.732 -16.308 1.00 29.25 225 THR A N 1
ATOM 1798 C CA . THR A 1 225 ? -43.493 -19.875 -14.991 1.00 29.25 225 THR A CA 1
ATOM 1799 C C . THR A 1 225 ? -43.571 -21.339 -14.560 1.00 29.25 225 THR A C 1
ATOM 1801 O O . THR A 1 225 ? -44.634 -21.927 -14.703 1.00 29.25 225 THR A O 1
ATOM 1804 N N . THR A 1 226 ? -42.532 -21.912 -13.938 1.00 29.16 226 THR A N 1
ATOM 1805 C CA . THR A 1 226 ? -42.727 -22.963 -12.915 1.00 29.16 226 THR A CA 1
ATOM 1806 C C . THR A 1 226 ? -41.655 -22.864 -11.822 1.00 29.16 226 THR A C 1
ATOM 1808 O O . THR A 1 226 ? -40.482 -22.634 -12.098 1.00 29.16 226 THR A O 1
ATOM 1811 N N . LYS A 1 227 ? -42.120 -22.964 -10.572 1.00 30.73 227 LYS A N 1
ATOM 1812 C CA . LYS A 1 227 ? -41.414 -22.877 -9.283 1.00 30.73 227 LYS A CA 1
ATOM 1813 C C . LYS A 1 227 ? -40.820 -24.233 -8.843 1.00 30.73 227 LYS A C 1
ATOM 1815 O O . LYS A 1 227 ? -41.166 -25.254 -9.417 1.00 30.73 227 LYS A O 1
ATOM 1820 N N . GLN A 1 228 ? -40.124 -24.170 -7.693 1.00 29.53 228 GLN A N 1
ATOM 1821 C CA . GLN A 1 228 ? -39.789 -25.206 -6.683 1.00 29.53 228 GLN A CA 1
ATOM 1822 C C . GLN A 1 228 ? -38.390 -25.835 -6.794 1.00 29.53 228 GLN A C 1
ATOM 1824 O O . GLN A 1 228 ? -37.910 -26.085 -7.884 1.00 29.53 228 GLN A O 1
ATOM 1829 N N . ALA A 1 229 ? -37.666 -26.132 -5.709 1.00 30.34 229 ALA A N 1
ATOM 1830 C CA . ALA A 1 229 ? -37.870 -25.907 -4.277 1.00 30.34 229 ALA A CA 1
ATOM 1831 C C . ALA A 1 229 ? -36.520 -26.022 -3.541 1.00 30.34 229 ALA A C 1
ATOM 1833 O O . ALA A 1 229 ? -35.619 -26.751 -3.943 1.00 30.34 229 ALA A O 1
ATOM 1834 N N . THR A 1 230 ? -36.428 -25.310 -2.424 1.00 34.72 230 THR A N 1
ATOM 1835 C CA . THR A 1 230 ? -35.443 -25.433 -1.344 1.00 34.72 230 THR A CA 1
ATOM 1836 C C . THR A 1 230 ? -35.465 -26.800 -0.656 1.00 34.72 230 THR A C 1
ATOM 1838 O O . THR A 1 230 ? -36.541 -27.266 -0.288 1.00 34.72 230 THR A O 1
ATOM 1841 N N . ALA A 1 231 ? -34.291 -27.333 -0.300 1.00 32.62 231 ALA A N 1
ATOM 1842 C CA . ALA A 1 231 ? -34.143 -28.211 0.861 1.00 32.62 231 ALA A CA 1
ATOM 1843 C C . ALA A 1 231 ? -32.778 -28.013 1.541 1.00 32.62 231 ALA A C 1
ATOM 1845 O O . ALA A 1 231 ? -31.713 -28.118 0.940 1.00 32.62 231 ALA A O 1
ATOM 1846 N N . ARG A 1 232 ? -32.870 -27.680 2.825 1.00 32.88 232 ARG A N 1
ATOM 1847 C CA . ARG A 1 232 ? -31.823 -27.397 3.805 1.00 32.88 232 ARG A CA 1
ATOM 1848 C C . ARG A 1 232 ? -31.487 -28.713 4.509 1.00 32.88 232 ARG A C 1
ATOM 1850 O O . ARG A 1 232 ? -32.403 -29.357 5.007 1.00 32.88 232 ARG A O 1
ATOM 1857 N N . SER A 1 233 ? -30.210 -29.080 4.605 1.00 31.98 233 SER A N 1
ATOM 1858 C CA . SER A 1 233 ? -29.752 -30.147 5.503 1.00 31.98 233 SER A CA 1
ATOM 1859 C C . SER A 1 233 ? -28.722 -29.583 6.476 1.00 31.98 233 SER A C 1
ATOM 1861 O O . SER A 1 233 ? -27.720 -28.985 6.086 1.00 31.98 233 SER A O 1
ATOM 1863 N N . THR A 1 234 ? -29.033 -29.709 7.760 1.00 36.25 234 THR A N 1
ATOM 1864 C CA . THR A 1 234 ? -28.245 -29.244 8.900 1.00 36.25 234 THR A CA 1
ATOM 1865 C C . THR A 1 234 ? -27.648 -30.421 9.661 1.00 36.25 234 THR A C 1
ATOM 1867 O O . THR A 1 234 ? -28.338 -31.406 9.895 1.00 36.25 234 THR A O 1
ATOM 1870 N N . LYS A 1 235 ? -26.445 -30.173 10.201 1.00 37.06 235 LYS A N 1
ATOM 1871 C CA . LYS A 1 235 ? -25.817 -30.787 11.387 1.00 37.06 235 LYS A CA 1
ATOM 1872 C C . LYS A 1 235 ? -25.217 -32.190 11.230 1.00 37.06 235 LYS A C 1
ATOM 1874 O O . LYS A 1 235 ? -25.823 -33.189 11.588 1.00 37.06 235 LYS A O 1
ATOM 1879 N N . HIS A 1 236 ? -23.920 -32.205 10.917 1.00 33.75 236 HIS A N 1
ATOM 1880 C CA . HIS A 1 236 ? -22.983 -33.177 11.479 1.00 33.75 236 HIS A CA 1
ATOM 1881 C C . HIS A 1 236 ? -22.047 -32.421 12.437 1.00 33.75 236 HIS A C 1
ATOM 1883 O O . HIS A 1 236 ? -21.285 -31.555 12.011 1.00 33.75 236 HIS A O 1
ATOM 1889 N N . LEU A 1 237 ? -22.152 -32.688 13.742 1.00 42.00 237 LEU A N 1
ATOM 1890 C CA . LEU A 1 237 ? -21.227 -32.169 14.751 1.00 42.00 237 LEU A CA 1
ATOM 1891 C C . LEU A 1 237 ? -19.885 -32.896 14.561 1.00 42.00 237 LEU A C 1
ATOM 1893 O O . LEU A 1 237 ? -19.755 -34.073 14.897 1.00 42.00 237 LEU A O 1
ATOM 1897 N N . ALA A 1 238 ? -18.902 -32.224 13.965 1.00 37.94 238 ALA A N 1
ATOM 1898 C CA . ALA A 1 238 ? -17.544 -32.739 13.856 1.00 37.94 238 ALA A CA 1
ATOM 1899 C C . ALA A 1 238 ? -16.817 -32.565 15.199 1.00 37.94 238 ALA A C 1
ATOM 1901 O O . ALA A 1 238 ? -16.790 -31.473 15.766 1.00 37.94 238 ALA A O 1
ATOM 1902 N N . LYS A 1 239 ? -16.211 -33.652 15.692 1.00 38.75 239 LYS A N 1
ATOM 1903 C CA . LYS A 1 239 ? -15.157 -33.643 16.719 1.00 38.75 239 LYS A CA 1
ATOM 1904 C C . LYS A 1 239 ? -14.180 -32.502 16.415 1.00 38.75 239 LYS A C 1
ATOM 1906 O O . LYS A 1 239 ? -13.511 -32.541 15.385 1.00 38.75 239 LYS A O 1
ATOM 1911 N N . HIS A 1 240 ? -14.075 -31.512 17.300 1.00 43.12 240 HIS A N 1
ATOM 1912 C CA . HIS A 1 240 ? -13.023 -30.504 17.207 1.00 43.12 240 HIS A CA 1
ATOM 1913 C C . HIS A 1 240 ? -11.664 -31.198 17.365 1.00 43.12 240 HIS A C 1
ATOM 1915 O O . HIS A 1 240 ? -11.249 -31.535 18.471 1.00 43.12 240 HIS A O 1
ATOM 1921 N N . SER A 1 241 ? -10.992 -31.440 16.238 1.00 52.72 241 SER A N 1
ATOM 1922 C CA . SER A 1 241 ? -9.577 -31.796 16.179 1.00 52.72 241 SER A CA 1
ATOM 1923 C C . SER A 1 241 ? -8.792 -30.744 16.963 1.00 52.72 241 SER A C 1
ATOM 1925 O O . SER A 1 241 ? -8.731 -29.575 16.576 1.00 52.72 241 SER A O 1
ATOM 1927 N N . THR A 1 242 ? -8.238 -31.123 18.111 1.00 59.94 242 THR A N 1
ATOM 1928 C CA . THR A 1 242 ? -7.336 -30.256 18.867 1.00 59.94 242 THR A CA 1
ATOM 1929 C C . THR A 1 242 ? -6.049 -30.101 18.063 1.00 59.94 242 THR A C 1
ATOM 1931 O O . THR A 1 242 ? -5.195 -30.989 18.068 1.00 59.94 242 THR A O 1
ATOM 1934 N N . VAL A 1 243 ? -5.921 -28.984 17.342 1.00 68.00 243 VAL A N 1
ATOM 1935 C CA . VAL A 1 243 ? -4.690 -28.587 16.643 1.00 68.00 243 VAL A CA 1
ATOM 1936 C C . VAL A 1 243 ? -3.547 -28.578 17.658 1.00 68.00 243 VAL A C 1
ATOM 1938 O O . VAL A 1 243 ? -3.582 -27.800 18.607 1.00 68.00 243 VAL A O 1
ATOM 1941 N N . SER A 1 244 ? -2.538 -29.436 17.477 1.00 88.81 244 SER A N 1
ATOM 1942 C CA . SER A 1 244 ? -1.323 -29.415 18.301 1.00 88.81 244 SER A CA 1
ATOM 1943 C C . SER A 1 244 ? -0.486 -28.180 17.934 1.00 88.81 244 SER A C 1
ATOM 1945 O O . SER A 1 244 ? 0.048 -28.142 16.818 1.00 88.81 244 SER A O 1
ATOM 1947 N N . PRO A 1 245 ? -0.326 -27.183 18.832 1.00 90.25 245 PRO A N 1
ATOM 1948 C CA . PRO A 1 245 ? 0.398 -25.949 18.515 1.00 90.25 245 PRO A CA 1
ATOM 1949 C C . PRO A 1 245 ? 1.844 -26.210 18.083 1.00 90.25 245 PRO A C 1
ATOM 1951 O O . PRO A 1 245 ? 2.322 -25.657 17.097 1.00 90.25 245 PRO A O 1
ATOM 1954 N N . THR A 1 246 ? 2.531 -27.124 18.774 1.00 93.69 246 THR A N 1
ATOM 1955 C CA . THR A 1 246 ? 3.915 -27.512 18.464 1.00 93.69 246 THR A CA 1
ATOM 1956 C C . THR A 1 246 ? 4.038 -28.121 17.071 1.00 93.69 246 THR A C 1
ATOM 1958 O O . THR A 1 246 ? 4.944 -27.761 16.320 1.00 93.69 246 THR A O 1
ATOM 1961 N N . ARG A 1 247 ? 3.108 -29.007 16.691 1.00 93.31 247 ARG A N 1
ATOM 1962 C CA . ARG A 1 247 ? 3.105 -29.625 15.360 1.00 93.31 247 ARG A CA 1
ATOM 1963 C C . ARG A 1 247 ? 2.837 -28.591 14.268 1.00 93.31 247 ARG A C 1
ATOM 1965 O O . ARG A 1 247 ? 3.558 -28.584 13.275 1.00 93.31 247 ARG A O 1
ATOM 1972 N N . GLN A 1 248 ? 1.860 -27.706 14.473 1.00 94.19 248 GLN A N 1
ATOM 1973 C CA . GLN A 1 248 ? 1.541 -26.638 13.521 1.00 94.19 248 GLN A CA 1
ATOM 1974 C C . GLN A 1 248 ? 2.737 -25.696 13.334 1.00 94.19 248 GLN A C 1
ATOM 1976 O O . GLN A 1 248 ? 3.142 -25.433 12.204 1.00 94.19 248 GLN A O 1
ATOM 1981 N N . ARG A 1 249 ? 3.380 -25.268 14.430 1.00 97.00 249 ARG A N 1
ATOM 1982 C CA . ARG A 1 249 ? 4.616 -24.474 14.382 1.00 97.00 249 ARG A CA 1
ATOM 1983 C C . ARG A 1 249 ? 5.707 -25.166 13.564 1.00 97.00 249 ARG A C 1
ATOM 1985 O O . ARG A 1 249 ? 6.326 -24.520 12.723 1.00 97.00 249 ARG A O 1
ATOM 1992 N N . GLN A 1 250 ? 5.936 -26.461 13.785 1.00 97.50 250 GLN A N 1
ATOM 1993 C CA . GLN A 1 250 ? 6.955 -27.208 13.047 1.00 97.50 250 GLN A CA 1
ATOM 1994 C C . GLN A 1 250 ? 6.629 -27.301 11.550 1.00 97.50 250 GLN A C 1
ATOM 1996 O O . GLN A 1 250 ? 7.515 -27.107 10.723 1.00 97.50 250 GLN A O 1
ATOM 2001 N N . GLN A 1 251 ? 5.365 -27.552 11.194 1.00 97.62 251 GLN A N 1
ATOM 2002 C CA . GLN A 1 251 ? 4.918 -27.595 9.798 1.00 97.62 251 GLN A CA 1
ATOM 2003 C C . GLN A 1 251 ? 5.162 -26.263 9.085 1.00 97.62 251 GLN A C 1
ATOM 2005 O O . GLN A 1 251 ? 5.687 -26.261 7.973 1.00 97.62 251 GLN A O 1
ATOM 2010 N N . LEU A 1 252 ? 4.835 -25.146 9.739 1.00 98.44 252 LEU A N 1
ATOM 2011 C CA . LEU A 1 252 ? 5.057 -23.803 9.203 1.00 98.44 252 LEU A CA 1
ATOM 2012 C C . LEU A 1 252 ? 6.541 -23.525 8.976 1.00 98.44 252 LEU A C 1
ATOM 2014 O O . LEU A 1 252 ? 6.929 -23.177 7.865 1.00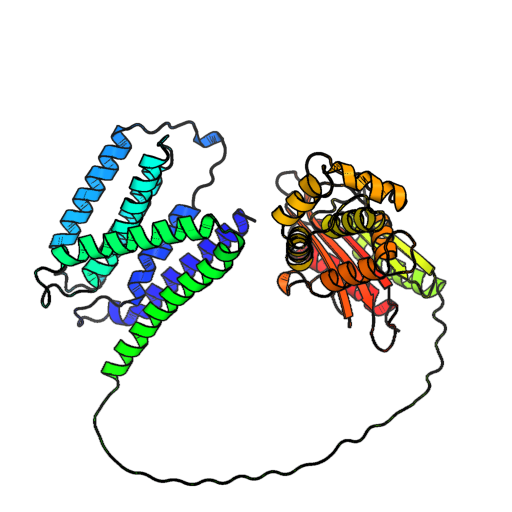 98.44 252 LEU A O 1
ATOM 2018 N N . LEU A 1 253 ? 7.378 -23.752 9.993 1.00 98.69 253 LEU A N 1
ATOM 2019 C CA . LEU A 1 253 ? 8.825 -23.551 9.884 1.00 98.69 253 LEU A CA 1
ATOM 2020 C C . LEU A 1 253 ? 9.423 -24.402 8.760 1.00 98.69 253 LEU A C 1
ATOM 2022 O O . LEU A 1 253 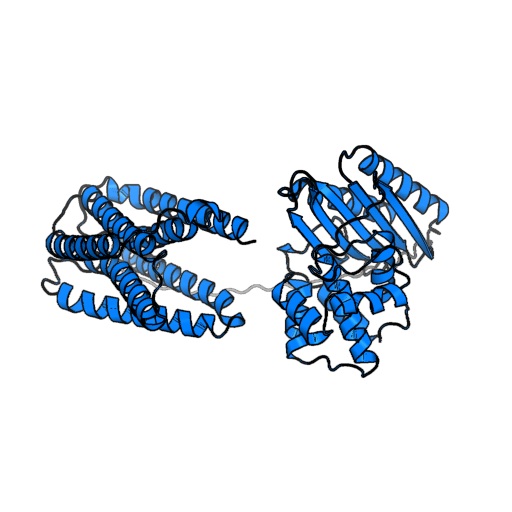? 10.152 -23.881 7.925 1.00 98.69 253 LEU A O 1
ATOM 2026 N N . SER A 1 254 ? 9.065 -25.687 8.685 1.00 98.56 254 SER A N 1
ATOM 2027 C CA . SER A 1 254 ? 9.547 -26.578 7.626 1.00 98.56 254 SER A CA 1
ATOM 2028 C C . SER A 1 254 ? 9.068 -26.169 6.227 1.00 98.56 254 SER A C 1
ATOM 2030 O O . SER A 1 254 ? 9.814 -26.329 5.263 1.00 98.56 254 SER A O 1
ATOM 2032 N N . ALA A 1 255 ? 7.842 -25.656 6.083 1.00 98.62 255 ALA A N 1
ATOM 2033 C CA . ALA A 1 255 ? 7.324 -25.188 4.796 1.00 98.62 255 ALA A CA 1
ATOM 2034 C C . ALA A 1 255 ? 8.003 -23.888 4.346 1.00 98.62 255 ALA A C 1
ATOM 2036 O O . ALA A 1 255 ? 8.445 -23.786 3.202 1.00 98.62 255 ALA A O 1
ATOM 2037 N N . TRP A 1 256 ? 8.139 -22.920 5.251 1.00 98.75 256 TRP A N 1
ATOM 2038 C CA . TRP A 1 256 ? 8.793 -21.644 4.973 1.00 98.75 256 TRP A CA 1
ATOM 2039 C C . TRP A 1 256 ? 10.274 -21.808 4.678 1.00 98.75 256 TRP A C 1
ATOM 2041 O O . TRP A 1 256 ? 10.754 -21.245 3.699 1.00 98.75 256 TRP A O 1
ATOM 2051 N N . GLN A 1 257 ? 10.973 -22.642 5.449 1.00 98.56 257 GLN A N 1
ATOM 2052 C CA . GLN A 1 257 ? 12.381 -22.958 5.232 1.00 98.56 257 GLN A CA 1
ATOM 2053 C C . GLN A 1 257 ? 12.647 -23.452 3.803 1.00 98.56 257 GLN A C 1
ATOM 2055 O O . GLN A 1 257 ? 13.547 -22.957 3.129 1.00 98.56 257 GLN A O 1
ATOM 2060 N N . LYS A 1 258 ? 11.818 -24.376 3.294 1.00 98.38 258 LYS A N 1
ATOM 2061 C CA . LYS A 1 258 ? 11.954 -24.920 1.930 1.00 98.38 258 LYS A CA 1
ATOM 2062 C C . LYS A 1 258 ? 11.859 -23.857 0.833 1.00 98.38 258 LYS A C 1
ATOM 2064 O O . LYS A 1 258 ? 12.446 -24.049 -0.231 1.00 98.38 258 LYS A O 1
ATOM 2069 N N . ILE A 1 259 ? 11.107 -22.781 1.069 1.00 98.44 259 ILE A N 1
ATOM 2070 C CA . ILE A 1 259 ? 10.926 -21.683 0.113 1.00 98.44 259 ILE A CA 1
ATOM 2071 C C . ILE A 1 259 ? 12.027 -20.637 0.296 1.00 98.44 259 ILE A C 1
ATOM 2073 O O . ILE A 1 259 ? 12.674 -20.262 -0.679 1.00 98.44 259 ILE A O 1
ATOM 2077 N N . ILE A 1 260 ? 12.244 -20.188 1.534 1.00 98.38 260 ILE A N 1
ATOM 2078 C CA . ILE A 1 260 ? 13.088 -19.038 1.880 1.00 98.38 260 ILE A CA 1
ATOM 2079 C C . ILE A 1 260 ? 14.576 -19.347 1.707 1.00 98.38 260 ILE A C 1
ATOM 2081 O O . ILE A 1 260 ? 15.301 -18.530 1.141 1.00 98.38 260 ILE A O 1
ATOM 2085 N N . ASP A 1 261 ? 15.046 -20.528 2.116 1.00 97.12 261 ASP A N 1
ATOM 2086 C CA . ASP A 1 261 ? 16.484 -20.835 2.093 1.00 97.12 261 ASP A CA 1
ATOM 2087 C C . ASP A 1 261 ? 17.049 -20.864 0.664 1.00 97.12 261 ASP A C 1
ATOM 2089 O O . ASP A 1 261 ? 18.225 -20.558 0.459 1.00 97.12 261 ASP A O 1
ATOM 2093 N N . ARG A 1 262 ? 16.192 -21.144 -0.328 1.00 96.25 262 ARG A N 1
ATOM 2094 C CA . ARG A 1 262 ? 16.528 -21.191 -1.760 1.00 96.25 262 ARG A CA 1
ATOM 2095 C C . ARG A 1 262 ? 16.604 -19.821 -2.433 1.00 96.25 262 ARG A C 1
ATOM 2097 O O . ARG A 1 262 ? 17.113 -19.736 -3.545 1.00 96.25 262 ARG A O 1
ATOM 2104 N N . GLN A 1 263 ? 16.091 -18.769 -1.799 1.00 95.50 263 GLN A N 1
ATOM 2105 C CA . GLN A 1 263 ? 16.075 -17.433 -2.392 1.00 95.50 263 GLN A CA 1
ATOM 2106 C C . GLN A 1 263 ? 17.441 -16.769 -2.272 1.00 95.50 263 GLN A C 1
ATOM 2108 O O . GLN A 1 263 ? 18.104 -16.904 -1.249 1.00 95.50 263 GLN A O 1
ATOM 2113 N N . THR A 1 264 ? 17.871 -16.015 -3.276 1.00 92.50 264 THR A N 1
ATOM 2114 C CA . THR A 1 264 ? 19.073 -15.166 -3.169 1.00 92.50 264 THR A CA 1
ATOM 2115 C C . THR A 1 264 ? 18.777 -13.818 -2.516 1.00 92.50 264 THR A C 1
ATOM 2117 O O . THR A 1 264 ? 19.697 -13.122 -2.105 1.00 92.50 264 THR A O 1
ATOM 2120 N N . VAL A 1 265 ? 17.495 -13.467 -2.422 1.00 93.69 265 VAL A N 1
ATOM 2121 C CA . VAL A 1 265 ? 16.983 -12.198 -1.902 1.00 93.69 265 VAL A CA 1
ATOM 2122 C C . VAL A 1 265 ? 16.652 -12.313 -0.415 1.00 93.69 265 VAL A C 1
ATOM 2124 O O . VAL A 1 265 ? 16.587 -13.419 0.137 1.00 93.69 265 VAL A O 1
ATOM 2127 N N . LYS A 1 266 ? 16.414 -11.180 0.250 1.00 95.31 266 LYS A N 1
ATOM 2128 C CA . LYS A 1 266 ? 15.967 -11.198 1.646 1.00 95.31 266 LYS A CA 1
ATOM 2129 C C . LYS A 1 266 ? 14.496 -11.539 1.710 1.00 95.31 266 LYS A C 1
ATOM 2131 O O . LYS A 1 266 ? 13.692 -10.964 0.978 1.00 95.31 266 LYS A O 1
ATOM 2136 N N . VAL A 1 267 ? 14.137 -12.416 2.639 1.00 98.06 267 VAL A N 1
ATOM 2137 C CA . VAL A 1 267 ? 12.751 -12.850 2.812 1.00 98.06 267 VAL A CA 1
ATOM 2138 C C . VAL A 1 267 ? 12.441 -13.057 4.274 1.00 98.06 267 VAL A C 1
ATOM 2140 O O . VAL A 1 267 ? 13.136 -13.790 4.977 1.00 98.06 267 VAL A O 1
ATOM 2143 N N . GLY A 1 268 ? 11.357 -12.452 4.729 1.00 98.44 268 GLY A N 1
ATOM 2144 C CA . GLY A 1 268 ? 10.889 -12.580 6.090 1.00 98.44 268 GLY A CA 1
ATOM 2145 C C . GLY A 1 268 ? 9.397 -12.841 6.132 1.00 98.44 268 GLY A C 1
ATOM 2146 O O . GLY A 1 268 ? 8.619 -12.185 5.445 1.00 98.44 268 GLY A O 1
ATOM 2147 N N . ILE A 1 269 ? 8.995 -13.762 6.997 1.00 98.88 269 ILE A N 1
ATOM 2148 C CA . ILE A 1 269 ? 7.597 -14.046 7.290 1.00 98.88 269 ILE A CA 1
ATOM 2149 C C . ILE A 1 269 ? 7.390 -14.153 8.796 1.00 98.88 269 ILE A C 1
ATOM 2151 O O . ILE A 1 269 ? 8.217 -14.710 9.520 1.00 98.88 269 ILE A O 1
ATOM 2155 N N . ALA A 1 270 ? 6.269 -13.627 9.271 1.00 98.88 270 ALA A N 1
ATOM 2156 C CA . ALA A 1 270 ? 5.756 -13.917 10.598 1.00 98.88 270 ALA A CA 1
ATOM 2157 C C . ALA A 1 270 ? 4.243 -14.111 10.544 1.00 98.88 270 ALA A C 1
ATOM 2159 O O . ALA A 1 270 ? 3.557 -13.456 9.759 1.00 98.88 270 ALA A O 1
ATOM 2160 N N . MET A 1 271 ? 3.709 -14.961 11.417 1.00 98.62 271 MET A N 1
ATOM 2161 C CA . MET A 1 271 ? 2.275 -15.010 11.686 1.00 98.62 271 MET A CA 1
ATOM 2162 C C . MET A 1 271 ? 1.989 -15.104 13.176 1.00 98.62 271 MET A C 1
ATOM 2164 O O . MET A 1 271 ? 2.815 -15.586 13.948 1.00 98.62 271 MET A O 1
ATOM 2168 N N . TYR A 1 272 ? 0.780 -14.705 13.561 1.00 98.69 272 TYR A N 1
ATOM 2169 C CA . TYR A 1 272 ? 0.216 -14.981 14.875 1.00 98.69 272 TYR A CA 1
ATOM 2170 C C . TYR A 1 272 ? -1.162 -15.630 14.758 1.00 98.69 272 TYR A C 1
ATOM 2172 O O . TYR A 1 272 ? -2.018 -15.150 14.010 1.00 98.69 272 TYR A O 1
ATOM 2180 N N . SER A 1 273 ? -1.381 -16.679 15.554 1.00 96.75 273 SER A N 1
ATOM 2181 C CA . SER A 1 273 ? -2.677 -17.343 15.697 1.00 96.75 273 SER A CA 1
ATOM 2182 C C . SER A 1 273 ? -3.269 -17.088 17.092 1.00 96.75 273 SER A C 1
ATOM 2184 O O . SER A 1 273 ? -2.635 -17.437 18.092 1.00 96.75 273 SER A O 1
ATOM 2186 N N . PRO A 1 274 ? -4.490 -16.530 17.202 1.00 95.56 274 PRO A N 1
ATOM 2187 C CA . PRO A 1 274 ? -5.184 -16.353 18.478 1.00 95.56 274 PRO A CA 1
ATOM 2188 C C . PRO A 1 274 ? -5.592 -17.698 19.099 1.00 95.56 274 PRO A C 1
ATOM 2190 O O . PRO A 1 274 ? -5.672 -17.807 20.321 1.00 95.56 274 PRO A O 1
ATOM 2193 N N . ARG A 1 275 ? -5.781 -18.740 18.273 1.00 91.62 275 ARG A N 1
ATOM 2194 C CA . ARG A 1 275 ? -6.144 -20.099 18.701 1.00 91.62 275 ARG A CA 1
ATOM 2195 C C . ARG A 1 275 ? -5.028 -20.758 19.506 1.00 91.62 275 ARG A C 1
ATOM 2197 O O . ARG A 1 275 ? -5.287 -21.340 20.553 1.00 91.62 275 ARG A O 1
ATOM 2204 N N . THR A 1 276 ? -3.791 -20.665 19.022 1.00 91.88 276 THR A N 1
ATOM 2205 C CA . THR A 1 276 ? -2.618 -21.255 19.688 1.00 91.88 276 THR A CA 1
ATOM 2206 C C . THR A 1 276 ? -1.868 -20.258 20.568 1.00 91.88 276 THR A C 1
ATOM 2208 O O . THR A 1 276 ? -1.011 -20.660 21.350 1.00 91.88 276 THR A O 1
ATOM 2211 N N . LYS A 1 277 ? -2.176 -18.958 20.444 1.00 94.31 277 LYS A N 1
ATOM 2212 C CA . LYS A 1 277 ? -1.455 -17.826 21.051 1.00 94.31 277 LYS A CA 1
ATOM 2213 C C . LYS A 1 277 ? 0.032 -17.777 20.681 1.00 94.31 277 LYS A C 1
ATOM 2215 O O . LYS A 1 277 ? 0.819 -17.149 21.387 1.00 94.31 277 LYS A O 1
ATOM 2220 N N . GLN A 1 278 ? 0.422 -18.413 19.578 1.00 95.00 278 GLN A N 1
ATOM 2221 C CA . GLN A 1 278 ? 1.806 -18.458 19.121 1.00 95.00 278 GLN A CA 1
ATOM 2222 C C . GLN A 1 278 ? 2.052 -17.444 18.011 1.00 95.00 278 GLN A C 1
ATOM 2224 O O . GLN A 1 278 ? 1.249 -17.311 17.086 1.00 95.00 278 GLN A O 1
ATOM 2229 N N . THR A 1 279 ? 3.202 -16.776 18.099 1.00 97.94 279 THR A N 1
ATOM 2230 C CA . THR A 1 279 ? 3.831 -16.107 16.960 1.00 97.94 279 THR A CA 1
ATOM 2231 C C . THR A 1 279 ? 4.916 -17.026 16.413 1.00 97.94 279 THR A C 1
ATOM 2233 O O . THR A 1 279 ? 5.765 -17.490 17.177 1.00 97.94 279 THR A O 1
ATOM 2236 N N . VAL A 1 280 ? 4.906 -17.281 15.108 1.00 98.62 280 VAL A N 1
ATOM 2237 C CA . VAL A 1 280 ? 5.966 -18.023 14.415 1.00 98.62 280 VAL A CA 1
ATOM 2238 C C . VAL A 1 280 ? 6.595 -17.092 13.392 1.00 98.62 280 VAL A C 1
ATOM 2240 O O . VAL A 1 280 ? 5.879 -16.403 12.671 1.00 98.62 280 VAL A O 1
ATOM 2243 N N . THR A 1 281 ? 7.922 -17.079 13.338 1.00 98.50 281 THR A N 1
ATOM 2244 C CA . THR A 1 281 ? 8.705 -16.205 12.460 1.00 98.50 281 THR A CA 1
ATOM 2245 C C . THR A 1 281 ? 9.790 -17.028 11.780 1.00 98.50 281 THR A C 1
ATOM 2247 O O . THR A 1 281 ? 10.390 -17.893 12.420 1.00 98.50 281 THR A O 1
ATOM 2250 N N . TYR A 1 282 ? 10.056 -16.743 10.508 1.00 98.44 282 TYR A N 1
ATOM 2251 C CA . TYR A 1 282 ? 11.208 -17.260 9.775 1.00 98.44 282 TYR A CA 1
ATOM 2252 C C . TYR A 1 282 ? 11.754 -16.165 8.862 1.00 98.44 282 TYR A C 1
ATOM 2254 O O . TYR A 1 282 ? 10.995 -15.509 8.148 1.00 98.44 282 TYR A O 1
ATOM 2262 N N . THR A 1 283 ? 13.061 -15.931 8.908 1.00 97.38 283 THR A N 1
ATOM 2263 C CA . THR A 1 283 ? 13.694 -14.809 8.209 1.00 97.38 283 THR A CA 1
ATOM 2264 C C . THR A 1 283 ? 15.047 -15.204 7.647 1.00 97.38 283 THR A C 1
ATOM 2266 O O . THR A 1 283 ? 15.880 -15.748 8.369 1.00 97.38 283 THR A O 1
ATOM 2269 N N . LYS A 1 284 ? 15.289 -14.824 6.394 1.00 96.44 284 LYS A N 1
ATOM 2270 C CA . LYS A 1 284 ? 16.597 -14.740 5.753 1.00 96.44 284 LYS A CA 1
ATOM 2271 C C . LYS A 1 284 ? 16.917 -13.263 5.544 1.00 96.44 284 LYS A C 1
ATOM 2273 O O . LYS A 1 284 ? 16.595 -12.690 4.509 1.00 96.44 284 LYS A O 1
ATOM 2278 N N . ASP A 1 285 ? 17.494 -12.649 6.572 1.00 93.19 285 ASP A N 1
ATOM 2279 C CA . ASP A 1 285 ? 17.974 -11.263 6.563 1.00 93.19 285 ASP A CA 1
ATOM 2280 C C . ASP A 1 285 ? 19.487 -11.269 6.799 1.00 93.19 285 ASP A C 1
ATOM 2282 O O . ASP A 1 285 ? 19.960 -11.214 7.931 1.00 93.19 285 ASP A O 1
ATOM 2286 N N . THR A 1 286 ? 20.247 -11.457 5.722 1.00 85.50 286 THR A N 1
ATOM 2287 C CA . THR A 1 286 ? 21.673 -11.818 5.774 1.00 85.50 286 THR A CA 1
ATOM 2288 C C . THR A 1 286 ? 22.578 -10.751 6.385 1.00 85.50 286 THR A C 1
ATOM 2290 O O . THR A 1 286 ? 23.667 -11.087 6.836 1.00 85.50 286 THR A O 1
ATOM 2293 N N . ASP A 1 287 ? 22.155 -9.487 6.407 1.00 88.31 287 ASP A N 1
ATOM 2294 C CA . ASP A 1 287 ? 22.921 -8.369 6.976 1.00 88.31 287 ASP A CA 1
ATOM 2295 C C . ASP A 1 287 ? 22.259 -7.761 8.231 1.00 88.31 287 ASP A C 1
ATOM 2297 O O . ASP A 1 287 ? 22.745 -6.760 8.757 1.00 88.31 287 ASP A O 1
ATOM 2301 N N . GLY A 1 288 ? 21.145 -8.338 8.704 1.00 88.25 288 GLY A N 1
ATOM 2302 C CA . GLY A 1 288 ? 20.399 -7.872 9.878 1.00 88.25 288 GLY A CA 1
ATOM 2303 C C . GLY A 1 288 ? 19.792 -6.469 9.745 1.00 88.25 288 GLY A C 1
ATOM 2304 O O . GLY A 1 288 ? 19.402 -5.870 10.749 1.00 88.25 288 GLY A O 1
ATOM 2305 N N . SER A 1 289 ? 19.742 -5.901 8.536 1.00 89.25 289 SER A N 1
ATOM 2306 C CA . SER A 1 289 ? 19.303 -4.518 8.313 1.00 89.25 289 SER A CA 1
ATOM 2307 C C . SER A 1 289 ? 17.784 -4.350 8.213 1.00 89.25 289 SER A C 1
ATOM 2309 O O . SER A 1 289 ? 17.315 -3.206 8.135 1.00 89.25 289 SER A O 1
ATOM 2311 N N . GLY A 1 290 ? 17.028 -5.450 8.236 1.00 93.38 290 GLY A N 1
ATOM 2312 C CA . GLY A 1 290 ? 15.576 -5.479 8.144 1.00 93.38 290 GLY A CA 1
ATOM 2313 C C . GLY A 1 290 ? 15.039 -5.232 6.732 1.00 93.38 290 GLY A C 1
ATOM 2314 O O . GLY A 1 290 ? 15.719 -5.391 5.716 1.00 93.38 290 GLY A O 1
ATOM 2315 N N . TYR A 1 291 ? 13.770 -4.831 6.679 1.00 96.06 291 TYR A N 1
ATOM 2316 C CA . TYR A 1 291 ? 13.008 -4.640 5.443 1.00 96.06 291 TYR A CA 1
ATOM 2317 C C . TYR A 1 291 ? 12.412 -3.238 5.389 1.00 96.06 291 TYR A C 1
ATOM 2319 O O . TYR A 1 291 ? 12.095 -2.661 6.429 1.00 96.06 291 TYR A O 1
ATOM 2327 N N . TYR A 1 292 ? 12.194 -2.699 4.191 1.00 96.69 292 TYR A N 1
ATOM 2328 C CA . TYR A 1 292 ? 11.475 -1.439 4.035 1.00 96.69 292 TYR A CA 1
ATOM 2329 C C . TYR A 1 292 ? 9.968 -1.679 4.006 1.00 96.69 292 TYR A C 1
ATOM 2331 O O . TYR A 1 292 ? 9.477 -2.574 3.323 1.00 96.69 292 TYR A O 1
ATOM 2339 N N . VAL A 1 293 ? 9.209 -0.852 4.721 1.00 97.50 293 VAL A N 1
ATOM 2340 C CA . VAL A 1 293 ? 7.742 -0.958 4.786 1.00 97.50 293 VAL A CA 1
ATOM 2341 C C . VAL A 1 293 ? 7.051 -0.719 3.440 1.00 97.50 293 VAL A C 1
ATOM 2343 O O . VAL A 1 293 ? 5.996 -1.300 3.173 1.00 97.50 293 VAL A O 1
ATOM 2346 N N . ALA A 1 294 ? 7.612 0.138 2.581 1.00 97.81 294 ALA A N 1
ATOM 2347 C CA . ALA A 1 294 ? 6.911 0.668 1.416 1.00 97.81 294 ALA A CA 1
ATOM 2348 C C . ALA A 1 294 ? 5.489 1.134 1.810 1.00 97.81 294 ALA A C 1
ATOM 2350 O O . ALA A 1 294 ? 5.326 1.897 2.760 1.00 97.81 294 ALA A O 1
ATOM 2351 N N . SER A 1 295 ? 4.435 0.676 1.126 1.00 98.38 295 SER A N 1
ATOM 2352 C CA . SER A 1 295 ? 3.054 1.086 1.439 1.00 98.38 295 SER A CA 1
ATOM 2353 C C . SER A 1 295 ? 2.377 0.340 2.597 1.00 98.38 295 SER A C 1
ATOM 2355 O O . SER A 1 295 ? 1.249 0.704 2.935 1.00 98.38 295 SER A O 1
ATOM 2357 N N . THR A 1 296 ? 3.014 -0.640 3.251 1.00 98.81 296 THR A N 1
ATOM 2358 C CA . THR A 1 296 ? 2.396 -1.301 4.421 1.00 98.81 296 THR A CA 1
ATOM 2359 C C . THR A 1 296 ? 2.284 -0.354 5.617 1.00 98.81 296 THR A C 1
ATOM 2361 O O . THR A 1 296 ? 1.353 -0.470 6.407 1.00 98.81 296 THR A O 1
ATOM 2364 N N . VAL A 1 297 ? 3.163 0.652 5.707 1.00 98.81 297 VAL A N 1
ATOM 2365 C CA . VAL A 1 297 ? 3.143 1.678 6.767 1.00 98.81 297 VAL A CA 1
ATOM 2366 C C . VAL A 1 297 ? 1.859 2.489 6.813 1.00 98.81 297 VAL A C 1
ATOM 2368 O O . VAL A 1 297 ? 1.527 3.053 7.845 1.00 98.81 297 VAL A O 1
ATOM 2371 N N . LYS A 1 298 ? 1.087 2.509 5.725 1.00 98.81 298 LYS A N 1
ATOM 2372 C CA . LYS A 1 298 ? -0.230 3.145 5.691 1.00 98.81 298 LYS A CA 1
ATOM 2373 C C . LYS A 1 298 ? -1.194 2.536 6.720 1.00 98.81 298 LYS A C 1
ATOM 2375 O O . LYS A 1 298 ? -2.038 3.253 7.251 1.00 98.81 298 LYS A O 1
ATOM 2380 N N . ALA A 1 299 ? -1.026 1.254 7.065 1.00 98.88 299 ALA A N 1
ATOM 2381 C CA . ALA A 1 299 ? -1.739 0.642 8.184 1.00 98.88 299 ALA A CA 1
ATOM 2382 C C . ALA A 1 299 ? -1.306 1.244 9.536 1.00 98.88 299 ALA A C 1
ATOM 2384 O O . ALA A 1 299 ? -2.164 1.529 10.371 1.00 98.88 299 ALA A O 1
ATOM 2385 N N . SER A 1 300 ? -0.008 1.511 9.732 1.00 98.88 300 SER A N 1
ATOM 2386 C CA . SER A 1 300 ? 0.509 2.224 10.911 1.00 98.88 300 SER A CA 1
ATOM 2387 C C . SER A 1 300 ? -0.020 3.658 10.983 1.00 98.88 300 SER A C 1
ATOM 2389 O O . SER A 1 300 ? -0.489 4.067 12.037 1.00 98.88 300 SER A O 1
ATOM 2391 N N . ILE A 1 301 ? -0.010 4.398 9.864 1.00 98.81 301 ILE A N 1
ATOM 2392 C CA . ILE A 1 301 ? -0.521 5.781 9.787 1.00 98.81 301 ILE A CA 1
ATOM 2393 C C . ILE A 1 301 ? -1.973 5.837 10.259 1.00 98.81 301 ILE A C 1
ATOM 2395 O O . ILE A 1 301 ? -2.303 6.617 11.150 1.00 98.81 301 ILE A O 1
ATOM 2399 N N . LEU A 1 302 ? -2.838 4.984 9.703 1.00 98.81 302 LEU A N 1
ATOM 2400 C CA . LEU A 1 302 ? -4.244 4.982 10.094 1.00 98.81 302 LEU A CA 1
ATOM 2401 C C . LEU A 1 302 ? -4.448 4.499 11.537 1.00 98.81 302 LEU A C 1
ATOM 2403 O O . LEU A 1 302 ? -5.288 5.045 12.246 1.00 98.81 302 LEU A O 1
ATOM 2407 N N . THR A 1 303 ? -3.681 3.503 11.984 1.00 98.81 303 THR A N 1
ATOM 2408 C CA . THR A 1 303 ? -3.746 3.021 13.373 1.00 98.81 303 THR A CA 1
ATOM 2409 C C . THR A 1 303 ? -3.397 4.137 14.353 1.00 98.81 303 THR A C 1
ATOM 2411 O O . THR A 1 303 ? -4.124 4.331 15.322 1.00 98.81 303 THR A O 1
ATOM 2414 N N . GLU A 1 304 ? -2.340 4.905 14.089 1.00 98.56 304 GLU A N 1
ATOM 2415 C CA . GLU A 1 304 ? -1.924 5.992 14.976 1.00 98.56 304 GLU A CA 1
ATOM 2416 C C . GLU A 1 304 ? -2.908 7.165 14.959 1.00 98.56 304 GLU A C 1
ATOM 2418 O O . GLU A 1 304 ? -3.274 7.664 16.018 1.00 98.56 304 GLU A O 1
ATOM 2423 N N . LEU A 1 305 ? -3.428 7.558 13.791 1.00 98.12 305 LEU A N 1
ATOM 2424 C CA . LEU A 1 305 ? -4.468 8.593 13.702 1.00 98.12 305 LEU A CA 1
ATOM 2425 C C . LEU A 1 305 ? -5.716 8.231 14.509 1.00 98.12 305 LEU A C 1
ATOM 2427 O O . LEU A 1 305 ? -6.251 9.055 15.250 1.00 98.12 305 LEU A O 1
ATOM 2431 N N . LEU A 1 306 ? -6.180 6.987 14.378 1.00 98.44 306 LEU A N 1
ATOM 2432 C CA . LEU A 1 306 ? -7.341 6.508 15.121 1.00 98.44 306 LEU A CA 1
ATOM 2433 C C . LEU A 1 306 ? -7.060 6.420 16.622 1.00 98.44 306 LEU A C 1
ATOM 2435 O O . LEU A 1 306 ? -7.955 6.719 17.407 1.00 98.44 306 LEU A O 1
ATOM 2439 N N . HIS A 1 307 ? -5.839 6.052 17.017 1.00 98.38 307 HIS A N 1
ATOM 2440 C CA . HIS A 1 307 ? -5.422 6.065 18.415 1.00 98.38 307 HIS A CA 1
ATOM 2441 C C . HIS A 1 307 ? -5.459 7.485 18.994 1.00 98.38 307 HIS A C 1
ATOM 2443 O O . HIS A 1 307 ? -6.133 7.713 19.995 1.00 98.38 307 HIS A O 1
ATOM 2449 N N . GLN A 1 308 ? -4.828 8.457 18.329 1.00 97.75 308 GLN A N 1
ATOM 2450 C CA . GLN A 1 308 ? -4.825 9.856 18.772 1.00 97.75 308 GLN A CA 1
ATOM 2451 C C . GLN A 1 308 ? -6.241 10.445 18.831 1.00 97.75 308 GLN A C 1
ATOM 2453 O O . GLN A 1 308 ? -6.575 11.171 19.768 1.00 97.75 308 GLN A O 1
ATOM 2458 N N . ARG A 1 309 ? -7.111 10.078 17.883 1.00 96.56 309 ARG A N 1
ATOM 2459 C CA . ARG A 1 309 ? -8.536 10.426 17.934 1.00 96.56 309 ARG A CA 1
ATOM 2460 C C . ARG A 1 309 ? -9.242 9.809 19.138 1.00 96.56 309 ARG A C 1
ATOM 2462 O O . ARG A 1 309 ? -10.018 10.487 19.802 1.00 96.56 309 ARG A O 1
ATOM 2469 N N . ASP A 1 310 ? -9.009 8.529 19.408 1.00 97.31 310 ASP A N 1
ATOM 2470 C CA . ASP A 1 310 ? -9.634 7.818 20.528 1.00 97.31 310 ASP A CA 1
ATOM 2471 C C . ASP A 1 310 ? -9.189 8.371 21.891 1.00 97.31 310 ASP A C 1
ATOM 2473 O O . ASP A 1 310 ? -9.964 8.318 22.841 1.00 97.31 310 ASP A O 1
ATOM 2477 N N . GLN A 1 311 ? -7.988 8.951 21.970 1.00 97.19 311 GLN A N 1
ATOM 2478 C CA . GLN A 1 311 ? -7.503 9.689 23.143 1.00 97.19 311 GLN A CA 1
ATOM 2479 C C . GLN A 1 311 ? -8.038 11.131 23.231 1.00 97.19 311 GLN A C 1
ATOM 2481 O O . GLN A 1 311 ? -7.805 11.807 24.226 1.00 97.19 311 GLN A O 1
ATOM 2486 N N . GLY A 1 312 ? -8.746 11.622 22.208 1.00 95.75 312 GLY A N 1
ATOM 2487 C CA . GLY A 1 312 ? -9.212 13.011 22.137 1.00 95.75 312 GLY A CA 1
ATOM 2488 C C . GLY A 1 312 ? -8.123 14.028 21.773 1.00 95.75 312 GLY A C 1
ATOM 2489 O O . GLY A 1 312 ? -8.386 15.227 21.798 1.00 95.75 312 GLY A O 1
ATOM 2490 N N . ASN A 1 313 ? -6.925 13.569 21.400 1.00 93.06 313 ASN A N 1
ATOM 2491 C CA . ASN A 1 313 ? -5.794 14.432 21.046 1.00 93.06 313 ASN A CA 1
ATOM 2492 C C . ASN A 1 313 ? -5.928 15.032 19.642 1.00 93.06 313 ASN A C 1
ATOM 2494 O O . ASN A 1 313 ? -5.369 16.089 19.368 1.00 93.06 313 ASN A O 1
ATOM 2498 N N . LEU A 1 314 ? -6.654 14.357 18.745 1.00 91.56 314 LEU A N 1
ATOM 2499 C CA . LEU A 1 314 ? -6.911 14.812 17.379 1.00 91.56 314 LEU A CA 1
ATOM 2500 C C . LEU A 1 314 ? -8.376 14.604 16.992 1.00 91.56 314 LEU A C 1
ATOM 2502 O O . LEU A 1 314 ? -9.073 13.735 17.516 1.00 91.56 314 LEU A O 1
ATOM 2506 N N . THR A 1 315 ? -8.838 15.379 16.014 1.00 88.06 315 THR A N 1
ATOM 2507 C CA . THR A 1 315 ? -10.106 15.105 15.326 1.00 88.06 315 THR A CA 1
ATOM 2508 C C . THR A 1 315 ? -9.823 14.253 14.094 1.00 88.06 315 THR A C 1
ATOM 2510 O O . THR A 1 315 ? -8.819 14.462 13.434 1.00 88.06 315 THR A O 1
ATOM 2513 N N . PHE A 1 316 ? -10.710 13.307 13.772 1.00 89.88 316 PHE A N 1
ATOM 2514 C CA . PHE A 1 316 ? -10.652 12.551 12.517 1.00 89.88 316 PHE A CA 1
ATOM 2515 C C . PHE A 1 316 ? -11.805 12.979 11.614 1.00 89.88 316 PHE A C 1
ATOM 2517 O O . PHE A 1 316 ? -12.902 12.408 11.628 1.00 89.88 316 PHE A O 1
ATOM 2524 N N . THR A 1 317 ? -11.558 14.066 10.898 1.00 89.88 317 THR A N 1
ATOM 2525 C CA . THR A 1 317 ? -12.533 14.795 10.092 1.00 89.88 317 THR A CA 1
ATOM 2526 C C . THR A 1 317 ? -13.041 13.962 8.906 1.00 89.88 317 THR A C 1
ATOM 2528 O O . THR A 1 317 ? -12.387 13.008 8.478 1.00 89.88 317 THR A O 1
ATOM 2531 N N . PRO A 1 318 ? -14.185 14.327 8.297 1.00 90.00 318 PRO A N 1
ATOM 2532 C CA . PRO A 1 318 ? -14.654 13.682 7.066 1.00 90.00 318 PRO A CA 1
ATOM 2533 C C . PRO A 1 318 ? -13.637 13.741 5.908 1.00 90.00 318 PRO A C 1
ATOM 2535 O O . PRO A 1 318 ? -13.548 12.814 5.100 1.00 90.00 318 PRO A O 1
ATOM 2538 N N . GLY A 1 319 ? -12.839 14.813 5.840 1.00 86.62 319 GLY A N 1
ATOM 2539 C CA . GLY A 1 319 ? -11.752 14.941 4.867 1.00 86.62 319 GLY A CA 1
ATOM 2540 C C . GLY A 1 319 ? -10.657 13.899 5.097 1.00 86.62 319 GLY A C 1
ATOM 2541 O O . GLY A 1 319 ? -10.279 13.184 4.173 1.00 86.62 319 GLY A O 1
ATOM 2542 N N . GLU A 1 320 ? -10.208 13.735 6.341 1.00 88.56 320 GLU A N 1
ATOM 2543 C CA . GLU A 1 320 ? -9.207 12.722 6.701 1.00 88.56 320 GLU A CA 1
ATOM 2544 C C . GLU A 1 320 ? -9.734 11.293 6.543 1.00 88.56 320 GLU A C 1
ATOM 2546 O O . GLU A 1 320 ? -8.977 10.407 6.152 1.00 88.56 320 GLU A O 1
ATOM 2551 N N . GLN A 1 321 ? -11.032 11.061 6.763 1.00 91.88 321 GLN A N 1
ATOM 2552 C CA . GLN A 1 321 ? -11.676 9.780 6.458 1.00 91.88 321 GLN A CA 1
ATOM 2553 C C . GLN A 1 321 ? -11.583 9.456 4.963 1.00 91.88 321 GLN A C 1
ATOM 2555 O O . GLN A 1 321 ? -11.153 8.363 4.599 1.00 91.88 321 GLN A O 1
ATOM 2560 N N . THR A 1 322 ? -11.873 10.432 4.097 1.00 91.00 322 THR A N 1
ATOM 2561 C CA . THR A 1 322 ? -11.739 10.285 2.636 1.00 91.00 322 THR A CA 1
ATOM 2562 C C . THR A 1 322 ? -10.292 9.987 2.229 1.00 91.00 322 THR A C 1
ATOM 2564 O O . THR A 1 322 ? -10.038 9.103 1.406 1.00 91.00 322 THR A O 1
ATOM 2567 N N . LEU A 1 323 ? -9.320 10.680 2.836 1.00 88.75 323 LEU A N 1
ATOM 2568 C CA . LEU A 1 323 ? -7.901 10.398 2.615 1.00 88.75 323 LEU A CA 1
ATOM 2569 C C . LEU A 1 323 ? -7.527 8.994 3.105 1.00 88.75 323 LEU A C 1
ATOM 2571 O O . LEU A 1 323 ? -6.810 8.280 2.409 1.00 88.75 323 LEU A O 1
ATOM 2575 N N . ALA A 1 324 ? -8.039 8.559 4.257 1.00 94.56 324 ALA A N 1
ATOM 2576 C CA . ALA A 1 324 ? -7.760 7.238 4.809 1.00 94.56 324 ALA A CA 1
ATOM 2577 C C . ALA A 1 324 ? -8.312 6.123 3.914 1.00 94.56 324 ALA A C 1
ATOM 2579 O O . ALA A 1 324 ? -7.637 5.115 3.705 1.00 94.56 324 ALA A O 1
ATOM 2580 N N . GLU A 1 325 ? -9.500 6.319 3.338 1.00 91.44 325 GLU A N 1
ATOM 2581 C CA . GLU A 1 325 ? -10.067 5.412 2.341 1.00 91.44 325 GLU A CA 1
ATOM 2582 C C . GLU A 1 325 ? -9.170 5.295 1.107 1.00 91.44 325 GLU A C 1
ATOM 2584 O O . GLU A 1 325 ? -8.817 4.177 0.727 1.00 91.44 325 GLU A O 1
ATOM 2589 N N . SER A 1 326 ? -8.751 6.421 0.513 1.00 86.44 326 SER A N 1
ATOM 2590 C CA . SER A 1 326 ? -7.857 6.409 -0.658 1.00 86.44 326 SER A CA 1
ATOM 2591 C C . SER A 1 326 ? -6.506 5.765 -0.327 1.00 86.44 326 SER A C 1
ATOM 2593 O O . SER A 1 326 ? -6.015 4.893 -1.052 1.00 86.44 326 SER A O 1
ATOM 2595 N N . MET A 1 327 ? -5.935 6.136 0.822 1.00 98.00 327 MET A N 1
ATOM 2596 C CA . MET A 1 327 ? -4.662 5.631 1.323 1.00 98.00 327 MET A CA 1
ATOM 2597 C C . MET A 1 327 ? -4.699 4.111 1.521 1.00 98.00 327 MET A C 1
ATOM 2599 O O . MET A 1 327 ? -3.794 3.414 1.068 1.00 98.00 327 MET A O 1
ATOM 2603 N N . ILE A 1 328 ? -5.711 3.564 2.196 1.00 97.69 328 ILE A N 1
ATOM 2604 C CA . ILE A 1 328 ? -5.753 2.124 2.476 1.00 97.69 328 ILE A CA 1
ATOM 2605 C C . ILE A 1 328 ? -6.194 1.333 1.243 1.00 97.69 328 ILE A C 1
ATOM 2607 O O . ILE A 1 328 ? -5.499 0.387 0.868 1.00 97.69 328 ILE A O 1
ATOM 2611 N N . ARG A 1 329 ? -7.298 1.725 0.588 1.00 92.19 329 ARG A N 1
ATOM 2612 C CA . ARG A 1 329 ? -7.924 0.916 -0.471 1.00 92.19 329 ARG A CA 1
ATOM 2613 C C . ARG A 1 329 ? -7.185 0.960 -1.798 1.00 92.19 329 ARG A C 1
ATOM 2615 O O . ARG A 1 329 ? -7.133 -0.054 -2.483 1.00 92.19 329 ARG A O 1
ATOM 2622 N N . ASN A 1 330 ? -6.623 2.118 -2.146 1.00 83.38 330 ASN A N 1
ATOM 2623 C CA . ASN A 1 330 ? -5.950 2.351 -3.429 1.00 83.38 330 ASN A CA 1
ATOM 2624 C C . ASN A 1 330 ? -4.446 2.590 -3.269 1.00 83.38 330 ASN A C 1
ATOM 2626 O O . ASN A 1 330 ? -3.739 2.779 -4.254 1.00 83.38 330 ASN A O 1
ATOM 2630 N N . SER A 1 331 ? -3.939 2.571 -2.033 1.00 91.31 331 SER A N 1
ATOM 2631 C CA . SER A 1 331 ? -2.531 2.830 -1.738 1.00 91.31 331 SER A CA 1
ATOM 2632 C C . SER A 1 331 ? -2.045 4.228 -2.148 1.00 91.31 331 SER A C 1
ATOM 2634 O O . SER A 1 331 ? -0.857 4.400 -2.421 1.00 91.31 331 SER A O 1
ATOM 2636 N N . ASP A 1 332 ? -2.934 5.224 -2.130 1.00 89.88 332 ASP A N 1
ATOM 2637 C CA . ASP A 1 332 ? -2.637 6.619 -2.475 1.00 89.88 332 ASP A CA 1
ATOM 2638 C C . ASP A 1 332 ? -1.526 7.208 -1.581 1.00 89.88 332 ASP A C 1
ATOM 2640 O O . ASP A 1 332 ? -1.587 7.161 -0.346 1.00 89.88 332 ASP A O 1
ATOM 2644 N N . ASN A 1 333 ? -0.468 7.714 -2.217 1.00 83.44 333 ASN A N 1
ATOM 2645 C CA . ASN A 1 333 ? 0.727 8.228 -1.547 1.00 83.44 333 ASN A CA 1
ATOM 2646 C C . ASN A 1 333 ? 0.576 9.680 -1.084 1.00 83.44 333 ASN A C 1
ATOM 2648 O O . ASN A 1 333 ? 1.167 10.046 -0.065 1.00 83.44 333 ASN A O 1
ATOM 2652 N N . ASP A 1 334 ? -0.211 10.484 -1.795 1.00 85.94 334 ASP A N 1
ATOM 2653 C CA . ASP A 1 334 ? -0.456 11.879 -1.433 1.00 85.94 334 ASP A CA 1
ATOM 2654 C C . ASP A 1 334 ? -1.390 11.922 -0.227 1.00 85.94 334 ASP A C 1
ATOM 2656 O O . ASP A 1 334 ? -1.133 12.650 0.730 1.00 85.94 334 ASP A O 1
ATOM 2660 N N . ALA A 1 335 ? -2.400 11.047 -0.202 1.00 85.38 335 ALA A N 1
ATOM 2661 C CA . ALA A 1 335 ? -3.249 10.849 0.965 1.00 85.38 335 ALA A CA 1
ATOM 2662 C C . ALA A 1 335 ? -2.449 10.381 2.190 1.00 85.38 335 ALA A C 1
ATOM 2664 O O . ALA A 1 335 ? -2.643 10.911 3.281 1.00 85.38 335 ALA A O 1
ATOM 2665 N N . ALA A 1 336 ? -1.508 9.443 2.019 1.00 87.25 336 ALA A N 1
ATOM 2666 C CA . ALA A 1 336 ? -0.623 9.024 3.108 1.00 87.25 336 ALA A CA 1
ATOM 2667 C C . ALA A 1 336 ? 0.256 10.159 3.626 1.00 87.25 336 ALA A C 1
ATOM 2669 O O . ALA A 1 336 ? 0.374 10.341 4.835 1.00 87.25 336 ALA A O 1
ATOM 2670 N N . THR A 1 337 ? 0.849 10.932 2.716 1.00 86.69 337 THR A N 1
ATOM 2671 C CA . THR A 1 337 ? 1.708 12.064 3.073 1.00 86.69 337 THR A CA 1
ATOM 2672 C C . THR A 1 337 ? 0.902 13.158 3.767 1.00 86.69 337 THR A C 1
ATOM 2674 O O . THR A 1 337 ? 1.336 13.661 4.797 1.00 86.69 337 THR A O 1
ATOM 2677 N N . GLY A 1 338 ? -0.296 13.480 3.275 1.00 88.50 338 GLY A N 1
ATOM 2678 C CA . GLY A 1 338 ? -1.194 14.448 3.903 1.00 88.50 338 GLY A CA 1
ATOM 2679 C C . GLY A 1 338 ? -1.633 14.015 5.301 1.00 88.50 338 GLY A C 1
ATOM 2680 O O . GLY A 1 338 ? -1.536 14.794 6.242 1.00 88.50 338 GLY A O 1
ATOM 2681 N N . LEU A 1 339 ? -2.049 12.760 5.469 1.00 91.62 339 LEU A N 1
ATOM 2682 C CA . LEU A 1 339 ? -2.454 12.221 6.769 1.00 91.62 339 LEU A CA 1
ATOM 2683 C C . LEU A 1 339 ? -1.302 12.149 7.777 1.00 91.62 339 LEU A C 1
ATOM 2685 O O . LEU A 1 339 ? -1.493 12.442 8.954 1.00 91.62 339 LEU A O 1
ATOM 2689 N N . LEU A 1 340 ? -0.103 11.782 7.330 1.00 91.75 340 LEU A N 1
ATOM 2690 C CA . LEU A 1 340 ? 1.054 11.663 8.209 1.00 91.75 340 LEU A CA 1
ATOM 2691 C C . LEU A 1 340 ? 1.672 13.029 8.548 1.00 91.75 340 LEU A C 1
ATOM 2693 O O . LEU A 1 340 ? 1.921 13.308 9.715 1.00 91.75 340 LEU A O 1
ATOM 2697 N N . SER A 1 341 ? 1.900 13.894 7.559 1.00 87.00 341 SER A N 1
ATOM 2698 C CA . SER A 1 341 ? 2.512 15.209 7.791 1.00 87.00 341 SER A CA 1
ATOM 2699 C C . SER A 1 341 ? 1.540 16.221 8.378 1.00 87.00 341 SER A C 1
ATOM 2701 O O . SER A 1 341 ? 1.927 16.964 9.268 1.00 87.00 341 SER A O 1
ATOM 2703 N N . ASN A 1 342 ? 0.291 16.268 7.906 1.00 86.75 342 ASN A N 1
ATOM 2704 C CA . ASN A 1 342 ? -0.665 17.280 8.367 1.00 86.75 342 ASN A CA 1
ATOM 2705 C C . ASN A 1 342 ? -1.531 16.752 9.512 1.00 86.75 342 ASN A C 1
ATOM 2707 O O . ASN A 1 342 ? -1.779 17.485 10.460 1.00 86.75 342 ASN A O 1
ATOM 2711 N N . GLY A 1 343 ? -1.972 15.491 9.437 1.00 84.06 343 GLY A N 1
ATOM 2712 C CA . GLY A 1 343 ? -2.795 14.879 10.486 1.00 84.06 343 GLY A CA 1
ATOM 2713 C C . GLY A 1 343 ? -1.982 14.535 11.736 1.00 84.06 343 GLY A C 1
ATOM 2714 O O . GLY A 1 343 ? -2.311 14.976 12.830 1.00 84.06 343 GLY A O 1
ATOM 2715 N N . LEU A 1 344 ? -0.884 13.785 11.580 1.00 91.25 344 LEU A N 1
ATOM 2716 C CA . LEU A 1 344 ? 0.012 13.418 12.692 1.00 91.25 344 LEU A CA 1
ATOM 2717 C C . LEU A 1 344 ? 1.166 14.412 12.926 1.00 91.25 344 LEU A C 1
ATOM 2719 O O . LEU A 1 344 ? 1.931 14.255 13.876 1.00 91.25 344 LEU A O 1
ATOM 2723 N N . GLY A 1 345 ? 1.322 15.423 12.070 1.00 90.69 345 GLY A N 1
ATOM 2724 C CA . GLY A 1 345 ? 2.303 16.503 12.222 1.00 90.69 345 GLY A CA 1
ATOM 2725 C C . GLY A 1 345 ? 3.717 16.200 11.707 1.00 90.69 345 GLY A C 1
ATOM 2726 O O . GLY A 1 345 ? 4.471 17.126 11.418 1.00 90.69 345 GLY A O 1
ATOM 2727 N N . SER A 1 346 ? 4.123 14.930 11.587 1.00 93.38 346 SER A N 1
ATOM 2728 C CA . SER A 1 346 ? 5.445 14.561 11.057 1.00 93.38 346 SER A CA 1
ATOM 2729 C C . SER A 1 346 ? 5.558 13.075 10.714 1.00 93.38 346 SER A C 1
ATOM 2731 O O . SER A 1 346 ? 4.810 12.240 11.219 1.00 93.38 346 SER A O 1
ATOM 2733 N N . TYR A 1 347 ? 6.579 12.703 9.933 1.00 92.75 347 TYR A N 1
ATOM 2734 C CA . TYR A 1 347 ? 6.898 11.288 9.693 1.00 92.75 347 TYR A CA 1
ATOM 2735 C C . TYR A 1 347 ? 7.361 10.570 10.968 1.00 92.75 347 TYR A C 1
ATOM 2737 O O . TYR A 1 347 ? 7.070 9.388 11.159 1.00 92.75 347 TYR A O 1
ATOM 2745 N N . GLY A 1 348 ? 8.041 11.296 11.862 1.00 95.75 348 GLY A N 1
ATOM 2746 C CA . GLY A 1 348 ? 8.511 10.782 13.147 1.00 95.75 348 GLY A CA 1
ATOM 2747 C C . GLY A 1 348 ? 7.389 10.424 14.123 1.00 95.75 348 GLY A C 1
ATOM 2748 O O . GLY A 1 348 ? 7.629 9.629 15.028 1.00 95.75 348 GLY A O 1
ATOM 2749 N N . ALA A 1 349 ? 6.166 10.928 13.917 1.00 95.56 349 ALA A N 1
ATOM 2750 C CA . ALA A 1 349 ? 5.015 10.648 14.778 1.00 95.56 349 ALA A CA 1
ATOM 2751 C C . ALA A 1 349 ? 4.700 9.146 14.902 1.00 95.56 349 ALA A C 1
ATOM 2753 O O . ALA A 1 349 ? 4.219 8.692 15.937 1.00 95.56 349 ALA A O 1
ATOM 2754 N N . LEU A 1 350 ? 5.048 8.340 13.890 1.00 98.12 350 LEU A N 1
ATOM 2755 C CA . LEU A 1 350 ? 4.875 6.885 13.939 1.00 98.12 350 LEU A CA 1
ATOM 2756 C C . LEU A 1 350 ? 5.756 6.190 14.987 1.00 98.12 350 LEU A C 1
ATOM 2758 O O . LEU A 1 350 ? 5.447 5.066 15.375 1.00 98.12 350 LEU A O 1
ATOM 2762 N N . ASN A 1 351 ? 6.819 6.834 15.480 1.00 98.19 351 ASN A N 1
ATOM 2763 C CA . ASN A 1 351 ? 7.621 6.264 16.562 1.00 98.19 351 ASN A CA 1
ATOM 2764 C C . ASN A 1 351 ? 6.814 6.109 17.860 1.00 98.19 351 ASN A C 1
ATOM 2766 O O . ASN A 1 351 ? 7.082 5.165 18.599 1.00 98.19 351 ASN A O 1
ATOM 2770 N N . ASN A 1 352 ? 5.796 6.946 18.102 1.00 96.62 352 ASN A N 1
ATOM 2771 C CA . ASN A 1 352 ? 4.890 6.784 19.245 1.00 96.62 352 ASN A CA 1
ATOM 2772 C C . ASN A 1 352 ? 4.164 5.435 19.166 1.00 96.62 352 ASN A C 1
ATOM 2774 O O . ASN A 1 352 ? 4.202 4.644 20.109 1.00 96.62 352 ASN A O 1
ATOM 2778 N N . LEU A 1 353 ? 3.597 5.124 17.996 1.00 98.50 353 LEU A N 1
ATOM 2779 C CA . LEU A 1 353 ? 2.981 3.828 17.725 1.00 98.50 353 LEU A CA 1
ATOM 2780 C C . LEU A 1 353 ? 3.980 2.687 17.911 1.00 98.50 353 LEU A C 1
ATOM 2782 O O . LEU A 1 353 ? 3.684 1.712 18.600 1.00 98.50 353 LEU A O 1
ATOM 2786 N N . TYR A 1 354 ? 5.168 2.787 17.311 1.00 98.62 354 TYR A N 1
ATOM 2787 C CA . TYR A 1 354 ? 6.152 1.706 17.374 1.00 98.62 354 TYR A CA 1
ATOM 2788 C C . TYR A 1 354 ? 6.617 1.430 18.808 1.00 98.62 354 TYR A C 1
ATOM 2790 O O . TYR A 1 354 ? 6.724 0.265 19.197 1.00 98.62 354 TYR A O 1
ATOM 2798 N N . GLN A 1 355 ? 6.808 2.466 19.625 1.00 98.38 355 GLN A N 1
ATOM 2799 C CA . GLN A 1 355 ? 7.141 2.325 21.043 1.00 98.38 355 GLN A CA 1
ATOM 2800 C C . GLN A 1 355 ? 5.988 1.692 21.832 1.00 98.38 355 GLN A C 1
ATOM 2802 O O . GLN A 1 355 ? 6.194 0.679 22.507 1.00 98.38 355 GLN A O 1
ATOM 2807 N N . ASN A 1 356 ? 4.765 2.210 21.683 1.00 98.25 356 ASN A N 1
ATOM 2808 C CA . ASN A 1 356 ? 3.581 1.709 22.386 1.00 98.25 356 ASN A CA 1
ATOM 2809 C C . ASN A 1 356 ? 3.280 0.240 22.057 1.00 98.25 356 ASN A C 1
ATOM 2811 O O . ASN A 1 356 ? 2.910 -0.545 22.933 1.00 98.25 356 ASN A O 1
ATOM 2815 N N . LEU A 1 357 ? 3.483 -0.161 20.799 1.00 98.31 357 LEU A N 1
ATOM 2816 C CA . LEU A 1 357 ? 3.264 -1.533 20.343 1.00 98.31 357 LEU A CA 1
ATOM 2817 C C . LEU A 1 357 ? 4.484 -2.445 20.535 1.00 98.31 357 LEU A C 1
ATOM 2819 O O . LEU A 1 357 ? 4.427 -3.619 20.158 1.00 98.31 357 LEU A O 1
ATOM 2823 N N . LYS A 1 358 ? 5.576 -1.944 21.130 1.00 98.12 358 LYS A N 1
ATOM 2824 C CA . LYS A 1 358 ? 6.842 -2.673 21.331 1.00 98.12 358 LYS A CA 1
ATOM 2825 C C . LYS A 1 358 ? 7.413 -3.236 20.021 1.00 98.12 358 LYS A C 1
ATOM 2827 O O . LYS A 1 358 ? 7.918 -4.360 19.981 1.00 98.12 358 LYS A O 1
ATOM 2832 N N . MET A 1 359 ? 7.308 -2.464 18.942 1.00 98.44 359 MET A N 1
ATOM 2833 C CA . MET A 1 359 ? 7.894 -2.742 17.630 1.00 98.44 359 MET A CA 1
ATOM 2834 C C . MET A 1 359 ? 9.358 -2.278 17.603 1.00 98.44 359 MET A C 1
ATOM 2836 O O . MET A 1 359 ? 9.717 -1.323 16.922 1.00 98.44 359 MET A O 1
ATOM 2840 N N . THR A 1 360 ? 10.203 -2.923 18.409 1.00 97.31 360 THR A N 1
ATOM 2841 C CA . THR A 1 360 ? 11.572 -2.462 18.714 1.00 97.31 360 THR A CA 1
ATOM 2842 C C . THR A 1 360 ? 12.555 -2.548 17.545 1.00 97.31 360 THR A C 1
ATOM 2844 O O . THR A 1 360 ? 13.670 -2.054 17.664 1.00 97.31 360 THR A O 1
ATOM 2847 N N . HIS A 1 361 ? 12.171 -3.175 16.433 1.00 97.38 361 HIS A N 1
ATOM 2848 C CA . HIS A 1 361 ? 12.963 -3.259 15.203 1.00 97.38 361 HIS A CA 1
ATOM 2849 C C . HIS A 1 361 ? 12.316 -2.449 14.072 1.00 97.38 361 HIS A C 1
ATOM 2851 O O . HIS A 1 361 ? 12.575 -2.697 12.893 1.00 97.38 361 HIS A O 1
ATOM 2857 N N . THR A 1 362 ? 11.440 -1.505 14.425 1.00 98.31 362 THR A N 1
ATOM 2858 C CA . THR A 1 362 ? 10.777 -0.607 13.490 1.00 98.31 362 THR A CA 1
ATOM 2859 C C . THR A 1 362 ? 11.041 0.834 13.888 1.00 98.31 362 THR A C 1
ATOM 2861 O O . THR A 1 362 ? 10.637 1.272 14.962 1.00 98.31 362 THR A O 1
ATOM 2864 N N . THR A 1 363 ? 11.687 1.577 12.994 1.00 95.19 363 THR A N 1
ATOM 2865 C CA . THR A 1 363 ? 12.081 2.968 13.245 1.00 95.19 363 THR A CA 1
ATOM 2866 C C . THR A 1 363 ? 11.620 3.833 12.092 1.00 95.19 363 THR A C 1
ATOM 2868 O O . THR A 1 363 ? 12.017 3.599 10.945 1.00 95.19 363 THR A O 1
ATOM 2871 N N . ALA A 1 364 ? 10.784 4.832 12.393 1.00 96.88 364 ALA A N 1
ATOM 2872 C CA . ALA A 1 364 ? 10.269 5.750 11.389 1.00 96.88 364 ALA A CA 1
ATOM 2873 C C . ALA A 1 364 ? 11.422 6.449 10.663 1.00 96.88 364 ALA A C 1
ATOM 2875 O O . ALA A 1 364 ? 12.329 7.005 11.285 1.00 96.88 364 ALA A O 1
ATOM 2876 N N . ASN A 1 365 ? 11.370 6.447 9.335 1.00 95.19 365 ASN A N 1
ATOM 2877 C CA . ASN A 1 365 ? 12.277 7.255 8.540 1.00 95.19 365 ASN A CA 1
ATOM 2878 C C . ASN A 1 365 ? 11.733 8.687 8.463 1.00 95.19 365 ASN A C 1
ATOM 2880 O O . ASN A 1 365 ? 10.634 8.923 7.959 1.00 95.19 365 ASN A O 1
ATOM 2884 N N . LEU A 1 366 ? 12.522 9.636 8.964 1.00 92.94 366 LEU A N 1
ATOM 2885 C CA . LEU A 1 366 ? 12.104 11.028 9.140 1.00 92.94 366 LEU A CA 1
ATOM 2886 C C . LEU A 1 366 ? 11.986 11.808 7.822 1.00 92.94 366 LEU A C 1
ATOM 2888 O O . LEU A 1 366 ? 11.354 12.858 7.798 1.00 92.94 366 LEU A O 1
ATOM 2892 N N . SER A 1 367 ? 12.559 11.298 6.729 1.00 90.25 367 SER A N 1
ATOM 2893 C CA . SER A 1 367 ? 12.582 11.968 5.420 1.00 90.25 367 SER A CA 1
ATOM 2894 C C . SER A 1 367 ? 11.736 11.260 4.362 1.00 90.25 367 SER A C 1
ATOM 2896 O O . SER A 1 367 ? 11.332 11.879 3.383 1.00 90.25 367 SER A O 1
ATOM 2898 N N . SER A 1 368 ? 11.447 9.969 4.536 1.00 90.31 368 SER A N 1
ATOM 2899 C CA . SER A 1 368 ? 10.605 9.191 3.626 1.00 90.31 368 SER A CA 1
ATOM 2900 C C . SER A 1 368 ? 9.901 8.067 4.373 1.00 90.31 368 SER A C 1
ATOM 2902 O O . SER A 1 368 ? 10.499 7.027 4.646 1.00 90.31 368 SER A O 1
ATOM 2904 N N . TRP A 1 369 ? 8.604 8.231 4.647 1.00 95.56 369 TRP A N 1
ATOM 2905 C CA . TRP A 1 369 ? 7.802 7.235 5.369 1.00 95.56 369 TRP A CA 1
ATOM 2906 C C . TRP A 1 369 ? 7.895 5.827 4.759 1.00 95.56 369 TRP A C 1
ATOM 2908 O O . TRP A 1 369 ? 7.918 4.840 5.495 1.00 95.56 369 TRP A O 1
ATOM 2918 N N . SER A 1 370 ? 8.016 5.733 3.430 1.00 92.88 370 SER A N 1
ATOM 2919 C CA . SER A 1 370 ? 8.112 4.466 2.686 1.00 92.88 370 SER A CA 1
ATOM 2920 C C . SER A 1 370 ? 9.412 3.697 2.948 1.00 92.88 370 SER A C 1
ATOM 2922 O O . SER A 1 370 ? 9.435 2.471 2.848 1.00 92.88 370 SER A O 1
ATOM 2924 N N . MET A 1 371 ? 10.464 4.415 3.348 1.00 95.00 371 MET A N 1
ATOM 2925 C CA . MET A 1 371 ? 11.798 3.901 3.668 1.00 95.00 371 MET A CA 1
ATOM 2926 C C . MET A 1 371 ? 11.964 3.593 5.165 1.00 95.00 371 MET A C 1
ATOM 2928 O O . MET A 1 371 ? 13.082 3.369 5.632 1.00 95.00 371 MET A O 1
ATOM 2932 N N . THR A 1 372 ? 10.877 3.598 5.942 1.00 96.75 372 THR A N 1
ATOM 2933 C CA . THR A 1 372 ? 10.880 3.105 7.329 1.00 96.75 372 THR A CA 1
ATOM 2934 C C . THR A 1 372 ? 11.307 1.639 7.334 1.00 96.75 372 THR A C 1
ATOM 2936 O O . THR A 1 372 ? 10.758 0.824 6.588 1.00 96.75 372 THR A O 1
ATOM 2939 N N . LYS A 1 373 ? 12.293 1.309 8.168 1.00 96.00 373 LYS A N 1
ATOM 2940 C CA . LYS A 1 373 ? 12.763 -0.067 8.342 1.00 96.00 373 LYS A CA 1
ATOM 2941 C C . LYS A 1 373 ? 11.887 -0.800 9.350 1.00 96.00 373 LYS A C 1
ATOM 2943 O O . LYS A 1 373 ? 11.407 -0.179 10.295 1.00 96.00 373 LYS A O 1
ATOM 2948 N N . THR A 1 374 ? 11.667 -2.093 9.141 1.00 98.50 374 THR A N 1
ATOM 2949 C CA . THR A 1 374 ? 10.830 -2.946 9.992 1.00 98.50 374 THR A CA 1
ATOM 2950 C C . THR A 1 374 ? 11.239 -4.422 9.921 1.00 98.50 374 THR A C 1
ATOM 2952 O O . THR A 1 374 ? 12.120 -4.809 9.149 1.00 98.50 374 THR A O 1
ATOM 2955 N N . THR A 1 375 ? 10.536 -5.264 10.683 1.00 98.56 375 THR A N 1
ATOM 2956 C CA . THR A 1 375 ? 10.576 -6.728 10.590 1.00 98.56 375 THR A CA 1
ATOM 2957 C C . THR A 1 375 ? 9.158 -7.304 10.476 1.00 98.56 375 THR A C 1
ATOM 2959 O O . THR A 1 375 ? 8.211 -6.712 11.003 1.00 98.56 375 THR A O 1
ATOM 2962 N N . PRO A 1 376 ? 8.974 -8.496 9.872 1.00 98.69 376 PRO A N 1
A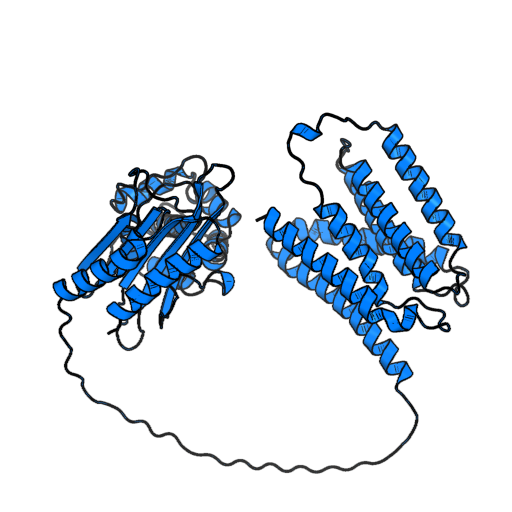TOM 2963 C CA . PRO A 1 376 ? 7.673 -9.170 9.857 1.00 98.69 376 PRO A CA 1
ATOM 2964 C C . PRO A 1 376 ? 7.074 -9.365 11.258 1.00 98.69 376 PRO A C 1
ATOM 2966 O O . PRO A 1 376 ? 5.869 -9.213 11.450 1.00 98.69 376 PRO A O 1
ATOM 2969 N N . ALA A 1 377 ? 7.913 -9.657 12.258 1.00 98.62 377 ALA A N 1
ATOM 2970 C CA . ALA A 1 377 ? 7.475 -9.855 13.638 1.00 98.62 377 ALA A CA 1
ATOM 2971 C C . ALA A 1 377 ? 6.862 -8.583 14.248 1.00 98.62 377 ALA A C 1
ATOM 2973 O O . ALA A 1 377 ? 5.839 -8.660 14.930 1.00 98.62 377 ALA A O 1
ATOM 2974 N N . ASP A 1 378 ? 7.445 -7.415 13.977 1.00 98.81 378 ASP A N 1
ATOM 2975 C CA . ASP A 1 378 ? 6.878 -6.133 14.398 1.00 98.81 378 ASP A CA 1
ATOM 2976 C C . ASP A 1 378 ? 5.567 -5.827 13.677 1.00 98.81 378 ASP A C 1
ATOM 2978 O O . ASP A 1 378 ? 4.600 -5.393 14.299 1.00 98.81 378 ASP A O 1
ATOM 2982 N N . GLN A 1 379 ? 5.483 -6.122 12.384 1.00 98.88 379 GLN A N 1
ATOM 2983 C CA . GLN A 1 379 ? 4.255 -5.908 11.616 1.00 98.88 379 GLN A CA 1
ATOM 2984 C C . GLN A 1 379 ? 3.121 -6.829 12.093 1.00 98.88 379 GLN A C 1
ATOM 2986 O O . GLN A 1 379 ? 1.966 -6.415 12.151 1.00 98.88 379 GLN A O 1
ATOM 2991 N N . VAL A 1 380 ? 3.436 -8.037 12.570 1.00 98.88 380 VAL A N 1
ATOM 2992 C CA . VAL A 1 380 ? 2.467 -8.885 13.281 1.00 98.88 380 VAL A CA 1
ATOM 2993 C C . VAL A 1 380 ? 1.999 -8.252 14.598 1.00 98.88 380 VAL A C 1
ATOM 2995 O O . VAL A 1 380 ? 0.834 -8.422 14.952 1.00 98.88 380 VAL A O 1
ATOM 2998 N N . ARG A 1 381 ? 2.828 -7.485 15.323 1.00 98.81 381 ARG A N 1
ATOM 2999 C CA . ARG A 1 381 ? 2.370 -6.738 16.518 1.00 98.81 381 ARG A CA 1
ATOM 3000 C C . ARG A 1 381 ? 1.334 -5.676 16.146 1.00 98.81 381 ARG A C 1
ATOM 3002 O O . ARG A 1 381 ? 0.286 -5.625 16.786 1.00 98.81 381 ARG A O 1
ATOM 3009 N N . LEU A 1 382 ? 1.577 -4.914 15.075 1.00 98.88 382 LEU A N 1
ATOM 3010 C CA . LEU A 1 382 ? 0.598 -3.973 14.519 1.00 98.88 382 LEU A CA 1
ATOM 3011 C C . LEU A 1 382 ? -0.721 -4.677 14.165 1.00 98.88 382 LEU A C 1
ATOM 3013 O O . LEU A 1 382 ? -1.789 -4.266 14.616 1.00 98.88 382 LEU A O 1
ATOM 3017 N N . LEU A 1 383 ? -0.659 -5.776 13.409 1.00 98.94 383 LEU A N 1
ATOM 3018 C CA . LEU A 1 383 ? -1.857 -6.518 13.008 1.00 98.94 383 LEU A CA 1
ATOM 3019 C C . LEU A 1 383 ? -2.614 -7.095 14.211 1.00 98.94 383 LEU A C 1
ATOM 3021 O O . LEU A 1 383 ? -3.841 -7.075 14.230 1.00 98.94 383 LEU A O 1
ATOM 3025 N N . ARG A 1 384 ? -1.917 -7.569 15.250 1.00 98.62 384 ARG A N 1
ATOM 3026 C CA . ARG A 1 384 ? -2.572 -8.038 16.481 1.00 98.62 384 ARG A CA 1
ATOM 3027 C C . ARG A 1 384 ? -3.360 -6.926 17.166 1.00 98.62 384 ARG A C 1
ATOM 3029 O O . ARG A 1 384 ? -4.465 -7.185 17.632 1.00 98.62 384 ARG A O 1
ATOM 3036 N N . THR A 1 385 ? -2.834 -5.704 17.181 1.00 98.56 385 THR A N 1
ATOM 3037 C CA . THR A 1 385 ? -3.555 -4.530 17.688 1.00 98.56 385 THR A CA 1
ATOM 3038 C C . THR A 1 385 ? -4.821 -4.239 16.883 1.00 98.56 385 THR A C 1
ATOM 3040 O O . THR A 1 385 ? -5.852 -3.903 17.468 1.00 98.56 385 THR A O 1
ATOM 3043 N N . ILE A 1 386 ? -4.766 -4.406 15.560 1.00 98.75 386 ILE A N 1
ATOM 3044 C CA . ILE A 1 386 ? -5.895 -4.148 14.660 1.00 98.75 386 ILE A CA 1
ATOM 3045 C C . ILE A 1 386 ? -6.980 -5.229 14.779 1.00 98.75 386 ILE A C 1
ATOM 3047 O O . ILE A 1 386 ? -8.159 -4.893 14.872 1.00 98.75 386 ILE A O 1
ATOM 3051 N N . TYR A 1 387 ? -6.610 -6.513 14.777 1.00 98.69 387 TYR A N 1
ATOM 3052 C CA . TYR A 1 387 ? -7.550 -7.628 14.582 1.00 98.69 387 TYR A CA 1
ATOM 3053 C C . TYR A 1 387 ? -7.951 -8.372 15.864 1.00 98.69 387 TYR A C 1
ATOM 3055 O O . TYR A 1 387 ? -8.986 -9.033 15.881 1.00 98.69 387 TYR A O 1
ATOM 3063 N N . TYR A 1 388 ? -7.191 -8.246 16.956 1.00 98.00 388 TYR A N 1
ATOM 3064 C CA . TYR A 1 388 ? -7.431 -8.986 18.203 1.00 98.00 388 TYR A CA 1
ATOM 3065 C C . TYR A 1 388 ? -7.631 -8.055 19.411 1.00 98.00 388 TYR A C 1
ATOM 3067 O O . TYR A 1 388 ? -7.478 -6.832 19.291 1.00 98.00 388 TYR A O 1
ATOM 3075 N N . PRO A 1 389 ? -8.028 -8.587 20.589 1.00 95.56 389 PRO A N 1
ATOM 3076 C CA . PRO A 1 389 ? -8.147 -7.790 21.807 1.00 95.56 389 PRO A CA 1
ATOM 3077 C C . PRO A 1 389 ? -6.862 -7.004 22.107 1.00 95.56 389 PRO A C 1
ATOM 3079 O O . PRO A 1 389 ? -5.760 -7.545 22.071 1.00 95.56 389 PRO A O 1
ATOM 3082 N N . SER A 1 390 ? -7.029 -5.704 22.332 1.00 93.31 390 SER A N 1
ATOM 3083 C CA . SER A 1 390 ? -5.974 -4.717 22.584 1.00 93.31 390 SER A CA 1
ATOM 3084 C C . SER A 1 390 ? -6.654 -3.422 23.015 1.00 93.31 390 SER A C 1
ATOM 3086 O O . SER A 1 390 ? -7.688 -3.081 22.428 1.00 93.31 390 SER A O 1
ATOM 3088 N N . ASP A 1 391 ? -6.058 -2.719 23.972 1.00 94.44 391 ASP A N 1
ATOM 3089 C CA . ASP A 1 391 ? -6.571 -1.463 24.532 1.00 94.44 391 ASP A CA 1
ATOM 3090 C C . ASP A 1 391 ? -6.088 -0.224 23.756 1.00 94.44 391 ASP A C 1
ATOM 3092 O O . ASP A 1 391 ? -6.444 0.901 24.087 1.00 94.44 391 ASP A O 1
ATOM 3096 N N . TYR A 1 392 ? -5.298 -0.415 22.692 1.00 98.12 392 TYR A N 1
ATOM 3097 C CA . TYR A 1 392 ? -4.748 0.691 21.900 1.00 98.12 392 TYR A CA 1
ATOM 3098 C C . TYR A 1 392 ? -5.796 1.400 21.030 1.00 98.12 392 TYR A C 1
ATOM 3100 O O . TYR A 1 392 ? -5.713 2.602 20.800 1.00 98.12 392 TYR A O 1
ATOM 3108 N N . LEU A 1 393 ? -6.780 0.652 20.524 1.00 98.12 393 LEU A N 1
ATOM 3109 C CA . LEU A 1 393 ? -7.850 1.159 19.666 1.00 98.12 393 LEU A CA 1
ATOM 3110 C C . LEU A 1 393 ? -9.209 0.786 20.246 1.00 98.12 393 LEU A C 1
ATOM 3112 O O . LEU A 1 393 ? -9.428 -0.361 20.647 1.00 98.12 393 LEU A O 1
ATOM 3116 N N . THR A 1 394 ? -10.167 1.708 20.170 1.00 97.94 394 THR A N 1
ATOM 3117 C CA . THR A 1 394 ? -11.570 1.394 20.456 1.00 97.94 394 THR A CA 1
ATOM 3118 C C . THR A 1 394 ? -12.121 0.371 19.457 1.00 97.94 394 THR A C 1
ATOM 3120 O O . THR A 1 394 ? -11.642 0.240 18.326 1.00 97.94 394 THR A O 1
ATOM 3123 N N . LYS A 1 395 ? -13.204 -0.330 19.827 1.00 97.38 395 LYS A N 1
ATOM 3124 C CA . LYS A 1 395 ? -13.897 -1.268 18.919 1.00 97.38 395 LYS A CA 1
ATOM 3125 C C . LYS A 1 395 ? -14.319 -0.599 17.603 1.00 97.38 395 LYS A C 1
ATOM 3127 O O . LYS A 1 395 ? -14.194 -1.207 16.544 1.00 97.38 395 LYS A O 1
ATOM 3132 N N . ARG A 1 396 ? -14.772 0.661 17.665 1.00 97.12 396 ARG A N 1
ATOM 3133 C CA . ARG A 1 396 ? -15.166 1.450 16.487 1.00 97.12 396 ARG A CA 1
ATOM 3134 C C . ARG A 1 396 ? -13.977 1.715 15.566 1.00 97.12 396 ARG A C 1
ATOM 3136 O O . ARG A 1 396 ? -14.098 1.527 14.360 1.00 97.12 396 ARG A O 1
ATOM 3143 N N . SER A 1 397 ? -12.838 2.123 16.125 1.00 98.38 397 SER A N 1
ATOM 3144 C CA . SER A 1 397 ? -11.608 2.340 15.357 1.00 98.38 397 SER A CA 1
ATOM 3145 C C . SER A 1 397 ? -11.102 1.063 14.706 1.00 98.38 397 SER A C 1
ATOM 3147 O O . SER A 1 397 ? -10.796 1.084 13.517 1.00 98.38 397 SER A O 1
ATOM 3149 N N . LYS A 1 398 ? -11.095 -0.060 15.438 1.00 98.56 398 LYS A N 1
ATOM 3150 C CA . LYS A 1 398 ? -10.738 -1.368 14.871 1.00 98.56 398 LYS A CA 1
ATOM 3151 C C . LYS A 1 398 ? -11.634 -1.723 13.693 1.00 98.56 398 LYS A C 1
ATOM 3153 O O . LYS A 1 398 ? -11.122 -1.991 12.614 1.00 98.56 398 LYS A O 1
ATOM 3158 N N . HIS A 1 399 ? -12.952 -1.634 13.861 1.00 98.38 399 HIS A N 1
ATOM 3159 C CA . HIS A 1 399 ? -13.885 -1.929 12.776 1.00 98.38 399 HIS A CA 1
ATOM 3160 C C . HIS A 1 399 ? -13.647 -1.042 11.544 1.00 98.38 399 HIS A C 1
ATOM 3162 O O . HIS A 1 399 ? -13.671 -1.534 10.419 1.00 98.38 399 HIS A O 1
ATOM 3168 N N . TYR A 1 400 ? -13.352 0.247 11.747 1.00 98.62 400 TYR A N 1
ATOM 3169 C CA . TYR A 1 400 ? -13.054 1.170 10.653 1.00 98.62 400 TYR A CA 1
ATOM 3170 C C . TYR A 1 400 ? -11.830 0.730 9.836 1.00 98.62 400 TYR A C 1
ATOM 3172 O O . TYR A 1 400 ? -11.943 0.536 8.626 1.00 98.62 400 TYR A O 1
ATOM 3180 N N . ILE A 1 401 ? -10.672 0.516 10.474 1.00 98.81 401 ILE A N 1
ATOM 3181 C CA . ILE A 1 401 ? -9.456 0.102 9.752 1.00 98.81 401 ILE A CA 1
ATOM 3182 C C . ILE A 1 401 ? -9.601 -1.295 9.128 1.00 98.81 401 ILE A C 1
ATOM 3184 O O . ILE A 1 401 ? -9.187 -1.495 7.986 1.00 98.81 401 ILE A O 1
ATOM 3188 N N . GLN A 1 402 ? -10.245 -2.236 9.826 1.00 98.81 402 GLN A N 1
ATOM 3189 C CA . GLN A 1 402 ? -10.523 -3.585 9.324 1.00 98.81 402 GLN A CA 1
ATOM 3190 C C . GLN A 1 402 ? -11.394 -3.540 8.064 1.00 98.81 402 GLN A C 1
ATOM 3192 O O . GLN A 1 402 ? -11.103 -4.221 7.082 1.00 98.81 402 GLN A O 1
ATOM 3197 N N . ASN A 1 403 ? -12.437 -2.703 8.057 1.00 98.75 403 ASN A N 1
ATOM 3198 C CA . ASN A 1 403 ? -13.291 -2.510 6.890 1.00 98.75 403 ASN A CA 1
ATOM 3199 C C . ASN A 1 403 ? -12.493 -1.975 5.694 1.00 98.75 403 ASN A C 1
ATOM 3201 O O . ASN A 1 403 ? -12.632 -2.492 4.588 1.00 98.75 403 ASN A O 1
ATOM 3205 N N . LEU A 1 404 ? -11.619 -0.984 5.899 1.00 98.69 404 LEU A N 1
ATOM 3206 C CA . LEU A 1 404 ? -10.799 -0.451 4.809 1.00 98.69 404 LEU A CA 1
ATOM 3207 C C . LEU A 1 404 ? -9.813 -1.489 4.262 1.00 98.69 404 LEU A C 1
ATOM 3209 O O . LEU A 1 404 ? -9.721 -1.650 3.048 1.00 98.69 404 LEU A O 1
ATOM 3213 N N . MET A 1 405 ? -9.132 -2.238 5.135 1.00 98.81 405 MET A N 1
ATOM 3214 C CA . MET A 1 405 ? -8.230 -3.324 4.726 1.00 98.81 405 MET A CA 1
ATOM 3215 C C . MET A 1 405 ? -8.977 -4.503 4.075 1.00 98.81 405 MET A C 1
ATOM 3217 O O . MET A 1 405 ? -8.398 -5.225 3.270 1.00 98.81 405 MET A O 1
ATOM 3221 N N . GLY A 1 406 ? -10.261 -4.696 4.387 1.00 98.38 406 GLY A N 1
ATOM 3222 C CA . GLY A 1 406 ? -11.132 -5.700 3.763 1.00 98.38 406 GLY A CA 1
ATOM 3223 C C . GLY A 1 406 ? -11.796 -5.270 2.456 1.00 98.38 406 GLY A C 1
ATOM 3224 O O . GLY A 1 406 ? -12.444 -6.085 1.812 1.00 98.38 406 GLY A O 1
ATOM 3225 N N . THR A 1 407 ? -11.660 -4.002 2.061 1.00 96.81 407 THR A N 1
ATOM 3226 C CA . THR A 1 407 ? -12.307 -3.430 0.866 1.00 96.81 407 THR A CA 1
ATOM 3227 C C . THR A 1 407 ? -11.299 -2.725 -0.041 1.00 96.81 407 THR A C 1
ATOM 3229 O O . THR A 1 407 ? -11.609 -1.719 -0.681 1.00 96.81 407 THR A O 1
ATOM 3232 N N . VAL A 1 408 ? -10.067 -3.237 -0.072 1.00 92.31 408 VAL A N 1
ATOM 3233 C CA . VAL A 1 408 ? -9.026 -2.771 -0.994 1.00 92.31 408 VAL A CA 1
ATOM 3234 C C . VAL A 1 408 ? -9.439 -2.999 -2.450 1.00 92.31 408 VAL A C 1
ATOM 3236 O O . VAL A 1 408 ? -10.246 -3.880 -2.747 1.00 92.31 408 VAL A O 1
ATOM 3239 N N . SER A 1 409 ? -8.907 -2.196 -3.373 1.00 85.69 409 SER A N 1
ATOM 3240 C CA . SER A 1 409 ? -9.225 -2.348 -4.794 1.00 85.69 409 SER A CA 1
ATOM 3241 C C . SER A 1 409 ? -8.714 -3.684 -5.348 1.00 85.69 409 SER A C 1
ATOM 3243 O O . SER A 1 409 ? -7.854 -4.349 -4.760 1.00 85.69 409 SER A O 1
ATOM 3245 N N . HIS A 1 410 ? -9.236 -4.092 -6.506 1.00 83.62 410 HIS A N 1
ATOM 3246 C CA . HIS A 1 410 ? -8.844 -5.355 -7.134 1.00 83.62 410 HIS A CA 1
ATOM 3247 C C . HIS A 1 410 ? -7.329 -5.425 -7.396 1.00 83.62 410 HIS A C 1
ATOM 3249 O O . HIS A 1 410 ? -6.692 -6.419 -7.065 1.00 83.62 410 HIS A O 1
ATOM 3255 N N . GLU A 1 411 ? -6.728 -4.330 -7.867 1.00 76.25 411 GLU A N 1
ATOM 3256 C CA . GLU A 1 411 ? -5.278 -4.221 -8.098 1.00 76.25 411 GLU A CA 1
ATOM 3257 C C . GLU A 1 411 ? -4.443 -4.347 -6.813 1.00 76.25 411 GLU A C 1
ATOM 3259 O O . GLU A 1 411 ? -3.253 -4.654 -6.864 1.00 76.25 411 GLU A O 1
ATOM 3264 N N . GLN A 1 412 ? -5.046 -4.096 -5.648 1.00 89.69 412 GLN A N 1
ATOM 3265 C CA . GLN A 1 412 ? -4.405 -4.277 -4.348 1.00 89.69 412 GLN A CA 1
ATOM 3266 C C . GLN A 1 412 ? -4.608 -5.683 -3.772 1.00 89.69 412 GLN A C 1
ATOM 3268 O O . GLN A 1 412 ? -3.999 -5.988 -2.757 1.00 89.69 412 GLN A O 1
ATOM 3273 N N . SER A 1 413 ? -5.432 -6.541 -4.377 1.00 92.06 413 SER A N 1
ATOM 3274 C CA . SER A 1 413 ? -5.879 -7.817 -3.793 1.00 92.06 413 SER A CA 1
ATOM 3275 C C . SER A 1 413 ? -4.974 -9.018 -4.120 1.00 92.06 413 SER A C 1
ATOM 3277 O O . SER A 1 413 ? -5.463 -10.079 -4.500 1.00 92.06 413 SER A O 1
ATOM 3279 N N . TRP A 1 414 ? -3.662 -8.880 -3.938 1.00 97.88 414 TRP A N 1
ATOM 3280 C CA . TRP A 1 414 ? -2.664 -9.951 -4.127 1.00 97.88 414 TRP A CA 1
ATOM 3281 C C . TRP A 1 414 ? -1.881 -10.242 -2.836 1.00 97.88 414 TRP A C 1
ATOM 3283 O O . TRP A 1 414 ? -1.989 -9.505 -1.851 1.00 97.88 414 TRP A O 1
ATOM 3293 N N . GLY A 1 415 ? -1.060 -11.295 -2.829 1.00 98.44 415 GLY A N 1
ATOM 3294 C CA . GLY A 1 415 ? -0.176 -11.608 -1.701 1.00 98.44 415 GLY A CA 1
ATOM 3295 C C . GLY A 1 415 ? -0.874 -12.426 -0.616 1.00 98.44 415 GLY A C 1
ATOM 3296 O O . GLY A 1 415 ? -1.193 -13.590 -0.836 1.00 98.44 415 GLY A O 1
ATOM 3297 N N . VAL A 1 416 ? -1.125 -11.841 0.560 1.00 98.50 416 VAL A N 1
ATOM 3298 C CA . VAL A 1 416 ? -1.799 -12.514 1.694 1.00 98.50 416 VAL A CA 1
ATOM 3299 C C . VAL A 1 416 ? -3.195 -13.050 1.336 1.00 98.50 416 VAL A C 1
ATOM 3301 O O . VAL A 1 416 ? -3.652 -14.010 1.952 1.00 98.50 416 VAL A O 1
ATOM 3304 N N . SER A 1 417 ? -3.859 -12.483 0.324 1.00 98.12 417 SER A N 1
ATOM 3305 C CA . SER A 1 417 ? -5.130 -12.994 -0.210 1.00 98.12 417 SER A CA 1
ATOM 3306 C C . SER A 1 417 ? -5.003 -14.342 -0.928 1.00 98.12 417 SER A C 1
ATOM 3308 O O . SER A 1 417 ? -6.017 -15.004 -1.155 1.00 98.12 417 SER A O 1
ATOM 3310 N N . LYS A 1 418 ? -3.793 -14.770 -1.312 1.00 97.94 418 LYS A N 1
ATOM 3311 C CA . LYS A 1 418 ? -3.601 -15.986 -2.103 1.00 97.94 418 LYS A CA 1
ATOM 3312 C C . LYS A 1 418 ? -4.138 -17.208 -1.368 1.00 97.94 418 LYS A C 1
ATOM 3314 O O . LYS A 1 418 ? -3.708 -17.526 -0.261 1.00 97.94 418 LYS A O 1
ATOM 3319 N N . SER A 1 419 ? -5.062 -17.906 -2.028 1.00 95.12 419 SER A N 1
ATOM 3320 C CA . SER A 1 419 ? -5.749 -19.096 -1.512 1.00 95.12 419 SER A CA 1
ATOM 3321 C C . SER A 1 419 ? -6.586 -18.863 -0.247 1.00 95.12 419 SER A C 1
ATOM 3323 O O . SER A 1 419 ? -7.125 -19.825 0.285 1.00 95.12 419 SER A O 1
ATOM 3325 N N . ALA A 1 420 ? -6.729 -17.622 0.229 1.00 95.56 420 ALA A N 1
ATOM 3326 C CA . ALA A 1 420 ? -7.490 -17.299 1.427 1.00 95.56 420 ALA A CA 1
ATOM 3327 C C . ALA A 1 420 ? -9.001 -17.208 1.122 1.00 95.56 420 ALA A C 1
ATOM 3329 O O . ALA A 1 420 ? -9.381 -16.538 0.161 1.00 95.56 420 ALA A O 1
ATOM 3330 N N . PRO A 1 421 ? -9.885 -17.808 1.944 1.00 93.69 421 PRO A N 1
ATOM 3331 C CA . PRO A 1 421 ? -11.332 -17.712 1.747 1.00 93.69 421 PRO A CA 1
ATOM 3332 C C . PRO A 1 421 ? -11.866 -16.307 2.052 1.00 93.69 421 PRO A C 1
ATOM 3334 O O . PRO A 1 421 ? -12.686 -15.780 1.303 1.00 93.69 421 PRO A O 1
ATOM 3337 N N . ASN A 1 422 ? -11.381 -15.676 3.124 1.00 98.06 422 ASN A N 1
ATOM 3338 C CA . ASN A 1 422 ? -11.624 -14.272 3.432 1.00 98.06 422 ASN A CA 1
ATOM 3339 C C . ASN A 1 422 ? -10.318 -13.616 3.894 1.00 98.06 422 ASN A C 1
ATOM 3341 O O . ASN A 1 422 ? -9.493 -14.245 4.565 1.00 98.06 422 ASN A O 1
ATOM 3345 N N . TYR A 1 423 ? -10.129 -12.344 3.541 1.00 98.62 423 TYR A N 1
ATOM 3346 C CA . TYR A 1 423 ? -8.906 -11.611 3.853 1.00 98.62 423 TYR A CA 1
ATOM 3347 C C . TYR A 1 423 ? -9.156 -10.117 4.063 1.00 98.62 423 TYR A C 1
ATOM 3349 O O . TYR A 1 423 ? -10.098 -9.534 3.528 1.00 98.62 423 TYR A O 1
ATOM 3357 N N . GLN A 1 424 ? -8.274 -9.495 4.842 1.00 98.81 424 GLN A N 1
ATOM 3358 C CA . GLN A 1 424 ? -8.180 -8.048 5.032 1.00 98.81 424 GLN A CA 1
ATOM 3359 C C . GLN A 1 424 ? -6.695 -7.689 5.033 1.00 98.81 424 GLN A C 1
ATOM 3361 O O . GLN A 1 424 ? -5.947 -8.169 5.883 1.00 98.81 424 GLN A O 1
ATOM 3366 N N . LEU A 1 425 ? -6.228 -6.902 4.065 1.00 98.81 425 LEU A N 1
ATOM 3367 C CA . LEU A 1 425 ? -4.795 -6.767 3.802 1.00 98.81 425 LEU A CA 1
ATOM 3368 C C . LEU A 1 425 ? -4.354 -5.342 3.475 1.00 98.81 425 LEU A C 1
ATOM 3370 O O . LEU A 1 425 ? -5.152 -4.462 3.156 1.00 98.81 425 LEU A O 1
ATOM 3374 N N . LYS A 1 426 ? -3.040 -5.128 3.545 1.00 98.81 426 LYS A N 1
ATOM 3375 C CA . LYS A 1 426 ? -2.358 -3.985 2.949 1.00 98.81 426 LYS A CA 1
ATOM 3376 C C . LYS A 1 426 ? -1.048 -4.446 2.323 1.00 98.81 426 LYS A C 1
ATOM 3378 O O . LYS A 1 426 ? -0.190 -5.014 2.993 1.00 98.81 426 LYS A O 1
ATOM 3383 N N . ASN A 1 427 ? -0.876 -4.110 1.051 1.00 98.69 427 ASN A N 1
ATOM 3384 C CA . ASN A 1 427 ? 0.351 -4.388 0.314 1.00 98.69 427 ASN A CA 1
ATOM 3385 C C . ASN A 1 427 ? 1.281 -3.176 0.264 1.00 98.69 427 ASN A C 1
ATOM 3387 O O . ASN A 1 427 ? 0.852 -2.027 0.438 1.00 98.69 427 ASN A O 1
ATOM 3391 N N . GLY A 1 428 ? 2.558 -3.430 -0.004 1.00 97.19 428 GLY A N 1
ATOM 3392 C CA . GLY A 1 428 ? 3.545 -2.393 -0.251 1.00 97.19 428 GLY A CA 1
ATOM 3393 C C . GLY A 1 428 ? 4.641 -2.864 -1.181 1.00 97.19 428 GLY A C 1
ATOM 3394 O O . GLY A 1 428 ? 5.190 -3.935 -0.986 1.00 97.19 428 GLY A O 1
ATOM 3395 N N . TRP A 1 429 ? 4.956 -2.056 -2.186 1.00 97.06 429 TRP A N 1
ATOM 3396 C CA . TRP A 1 429 ? 6.041 -2.342 -3.108 1.00 97.06 429 TRP A CA 1
ATOM 3397 C C . TRP A 1 429 ? 6.765 -1.061 -3.503 1.00 97.06 429 TRP A C 1
ATOM 3399 O O . TRP A 1 429 ? 6.177 0.025 -3.485 1.00 97.06 429 TRP A O 1
ATOM 3409 N N . MET A 1 430 ? 8.043 -1.188 -3.833 1.00 92.25 430 MET A N 1
ATOM 3410 C CA . MET A 1 430 ? 8.891 -0.082 -4.261 1.00 92.25 430 MET A CA 1
ATOM 3411 C C . MET A 1 430 ? 10.054 -0.622 -5.085 1.00 92.25 430 MET A C 1
ATOM 3413 O O . MET A 1 430 ? 10.628 -1.649 -4.734 1.00 92.25 430 MET A O 1
ATOM 3417 N N . ASP A 1 431 ? 10.391 0.082 -6.160 1.00 89.75 431 ASP A N 1
ATOM 3418 C CA . ASP A 1 431 ? 11.580 -0.199 -6.956 1.00 89.75 431 ASP A CA 1
ATOM 3419 C C . ASP A 1 431 ? 12.752 0.609 -6.390 1.00 89.75 431 ASP A C 1
ATOM 3421 O O . ASP A 1 431 ? 12.723 1.841 -6.411 1.00 89.75 431 ASP A O 1
ATOM 3425 N N . LEU A 1 432 ? 13.742 -0.087 -5.837 1.00 83.56 432 LEU A N 1
ATOM 3426 C CA . LEU A 1 432 ? 15.000 0.463 -5.338 1.00 83.56 432 LEU A CA 1
ATOM 3427 C C . LEU A 1 432 ? 16.192 -0.038 -6.177 1.00 83.56 432 LEU A C 1
ATOM 3429 O O . LEU A 1 432 ? 17.332 -0.041 -5.701 1.00 83.56 432 LEU A O 1
ATOM 3433 N N . SER A 1 433 ? 15.948 -0.473 -7.419 1.00 77.38 433 SER A N 1
ATOM 3434 C CA . SER A 1 433 ? 16.981 -1.029 -8.301 1.00 77.38 433 SER A CA 1
ATOM 3435 C C . SER A 1 433 ? 18.085 -0.019 -8.618 1.00 77.38 433 SER A C 1
ATOM 3437 O O . SER A 1 433 ? 19.252 -0.402 -8.644 1.00 77.38 433 SER A O 1
ATOM 3439 N N . ASP A 1 434 ? 17.750 1.271 -8.739 1.00 77.06 434 ASP A N 1
ATOM 3440 C CA . ASP A 1 434 ? 18.724 2.359 -8.941 1.00 77.06 434 ASP A CA 1
ATOM 3441 C C . ASP A 1 434 ? 19.738 2.477 -7.784 1.00 77.06 434 ASP A C 1
ATOM 3443 O O . ASP A 1 434 ? 20.838 2.997 -7.963 1.00 77.06 434 ASP A O 1
ATOM 3447 N N . ASN A 1 435 ? 19.399 1.943 -6.606 1.00 77.56 435 ASN A N 1
ATOM 3448 C CA . ASN A 1 435 ? 20.248 1.929 -5.416 1.00 77.56 435 ASN A CA 1
ATOM 3449 C C . ASN A 1 435 ? 20.894 0.550 -5.177 1.00 77.56 435 ASN A C 1
ATOM 3451 O O . ASN A 1 435 ? 21.452 0.314 -4.106 1.00 77.56 435 ASN A O 1
ATOM 3455 N N . GLY A 1 436 ? 20.778 -0.382 -6.130 1.00 79.12 436 GLY A N 1
ATOM 3456 C CA . GLY A 1 436 ? 21.270 -1.757 -5.998 1.00 79.12 436 GLY A CA 1
ATOM 3457 C C . GLY A 1 436 ? 20.476 -2.620 -5.010 1.00 79.12 436 GLY A C 1
ATOM 3458 O O . GLY A 1 436 ? 20.943 -3.684 -4.615 1.00 79.12 436 GLY A O 1
ATOM 3459 N N . LEU A 1 437 ? 19.286 -2.173 -4.592 1.00 83.44 437 LEU A N 1
ATOM 3460 C CA . LEU A 1 437 ? 18.453 -2.854 -3.594 1.00 83.44 437 LEU A CA 1
ATOM 3461 C C . LEU A 1 437 ? 17.258 -3.595 -4.211 1.00 83.44 437 LEU A C 1
ATOM 3463 O O . LEU A 1 437 ? 16.454 -4.150 -3.472 1.00 83.44 437 LEU A O 1
ATOM 3467 N N . GLY A 1 438 ? 17.151 -3.618 -5.544 1.00 89.50 438 GLY A N 1
ATOM 3468 C CA . GLY A 1 438 ? 16.091 -4.308 -6.281 1.00 89.50 438 GLY A CA 1
ATOM 3469 C C . GLY A 1 438 ? 14.682 -3.877 -5.867 1.00 89.50 438 GLY A C 1
ATOM 3470 O O . GLY A 1 438 ? 14.459 -2.765 -5.389 1.00 89.50 438 GLY A O 1
ATOM 3471 N N . TRP A 1 439 ? 13.712 -4.761 -6.054 1.00 92.81 439 TRP A N 1
ATOM 3472 C CA . TRP A 1 439 ? 12.341 -4.549 -5.615 1.00 92.81 439 TRP A CA 1
ATOM 3473 C C . TRP A 1 439 ? 12.169 -4.931 -4.145 1.00 92.81 439 TRP A C 1
ATOM 3475 O O . TRP A 1 439 ? 12.639 -5.968 -3.687 1.00 92.81 439 TRP A O 1
ATOM 3485 N N . GLN A 1 440 ? 11.444 -4.087 -3.415 1.00 95.31 440 GLN A N 1
ATOM 3486 C CA . GLN A 1 440 ? 10.828 -4.429 -2.139 1.00 95.31 440 GLN A CA 1
ATOM 3487 C C . GLN A 1 440 ? 9.372 -4.798 -2.425 1.00 95.31 440 GLN A C 1
ATOM 3489 O O . GLN A 1 440 ? 8.660 -3.971 -3.000 1.00 95.31 440 GLN A O 1
ATOM 3494 N N . VAL A 1 441 ? 8.908 -5.982 -2.015 1.00 98.00 441 VAL A N 1
ATOM 3495 C CA . VAL A 1 441 ? 7.510 -6.416 -2.195 1.00 98.00 441 VAL A CA 1
ATOM 3496 C C . VAL A 1 441 ? 6.972 -7.059 -0.915 1.00 98.00 441 VAL A C 1
ATOM 3498 O O . VAL A 1 441 ? 7.523 -8.015 -0.374 1.00 98.00 441 VAL A O 1
ATOM 3501 N N . ASN A 1 442 ? 5.876 -6.514 -0.397 1.00 98.62 442 ASN A N 1
ATOM 3502 C CA . ASN A 1 442 ? 5.366 -6.816 0.934 1.00 98.62 442 ASN A CA 1
ATOM 3503 C C . ASN A 1 442 ? 3.855 -7.002 0.915 1.00 98.62 442 ASN A C 1
ATOM 3505 O O . ASN A 1 442 ? 3.134 -6.283 0.216 1.00 98.62 442 ASN A O 1
ATOM 3509 N N . SER A 1 443 ? 3.374 -7.877 1.790 1.00 98.88 443 SER A N 1
ATOM 3510 C CA . SER A 1 443 ? 1.951 -8.050 2.060 1.00 98.88 443 SER A CA 1
ATOM 3511 C C . SER A 1 443 ? 1.733 -8.365 3.536 1.00 98.88 443 SER A C 1
ATOM 3513 O O . SER A 1 443 ? 2.383 -9.248 4.100 1.00 98.88 443 SER A O 1
ATOM 3515 N N . ILE A 1 444 ? 0.836 -7.619 4.178 1.00 98.94 444 ILE A N 1
ATOM 3516 C CA . ILE A 1 444 ? 0.446 -7.813 5.578 1.00 98.94 444 ILE A CA 1
ATOM 3517 C C . ILE A 1 444 ? -1.073 -7.927 5.670 1.00 98.94 444 ILE A C 1
ATOM 3519 O O . ILE A 1 444 ? -1.784 -7.255 4.923 1.00 98.94 444 ILE A O 1
ATOM 3523 N N . GLY A 1 445 ? -1.599 -8.732 6.588 1.00 98.75 445 GLY A N 1
ATOM 3524 C CA . GLY A 1 445 ? -3.047 -8.834 6.727 1.00 98.75 445 GLY A CA 1
ATOM 3525 C C . GLY A 1 445 ? -3.554 -9.875 7.711 1.00 98.75 445 GLY A C 1
ATOM 3526 O O . GLY A 1 445 ? -2.798 -10.525 8.432 1.00 98.75 445 GLY A O 1
ATOM 3527 N N . HIS A 1 446 ? -4.874 -10.004 7.719 1.00 98.88 446 HIS A N 1
ATOM 3528 C CA . HIS A 1 446 ? -5.657 -10.994 8.443 1.00 98.88 446 HIS A CA 1
ATOM 3529 C C . HIS A 1 446 ? -6.327 -11.931 7.442 1.00 98.88 446 HIS A C 1
ATOM 3531 O O . HIS A 1 446 ? -6.855 -11.482 6.425 1.00 98.88 446 HIS A O 1
ATOM 3537 N N . VAL A 1 447 ? -6.277 -13.228 7.728 1.00 98.69 447 VAL A N 1
ATOM 3538 C CA . VAL A 1 447 ? -6.909 -14.288 6.939 1.00 98.69 447 VAL A CA 1
ATOM 3539 C C . VAL A 1 447 ? -7.802 -15.083 7.870 1.00 98.69 447 VAL A C 1
ATOM 3541 O O . VAL A 1 447 ? -7.362 -15.495 8.942 1.00 98.69 447 VAL A O 1
ATOM 3544 N N . TYR A 1 448 ? -9.043 -15.310 7.460 1.00 97.94 448 TYR A N 1
ATOM 3545 C CA . TYR A 1 448 ? -10.040 -16.018 8.255 1.00 97.94 448 TYR A CA 1
ATOM 3546 C C . TYR A 1 448 ? -11.000 -16.782 7.352 1.00 97.94 448 TYR A C 1
ATOM 3548 O O . TYR A 1 448 ? -11.074 -16.535 6.151 1.00 97.94 448 TYR A O 1
ATOM 3556 N N . ASP A 1 449 ? -11.741 -17.710 7.944 1.00 96.25 449 ASP A N 1
ATOM 3557 C CA . ASP A 1 449 ? -12.877 -18.363 7.305 1.00 96.25 449 ASP A CA 1
ATOM 3558 C C . ASP A 1 449 ? -14.116 -18.004 8.120 1.00 96.25 449 ASP A C 1
ATOM 3560 O O . ASP A 1 449 ? -14.252 -18.430 9.267 1.00 96.25 449 ASP A O 1
ATOM 3564 N N . GLN A 1 450 ? -15.015 -17.206 7.541 1.00 94.00 450 GLN A N 1
ATOM 3565 C CA . GLN A 1 450 ? -16.195 -16.684 8.239 1.00 94.00 450 GLN A CA 1
ATOM 3566 C C . GLN A 1 450 ? -17.082 -17.766 8.888 1.00 94.00 450 GLN A C 1
ATOM 3568 O O . GLN A 1 450 ? -17.851 -17.460 9.799 1.00 94.00 450 GLN A O 1
ATOM 3573 N N . HIS A 1 451 ? -16.987 -19.024 8.443 1.00 94.00 451 HIS A N 1
ATOM 3574 C CA . HIS A 1 451 ? -17.803 -20.128 8.941 1.00 94.00 451 HIS A CA 1
ATOM 3575 C C . HIS A 1 451 ? -17.020 -21.121 9.804 1.00 94.00 451 HIS A C 1
ATOM 3577 O O . HIS A 1 451 ? -17.566 -21.630 10.783 1.00 94.00 451 HIS A O 1
ATOM 3583 N N . ARG A 1 452 ? -15.765 -21.422 9.451 1.00 93.69 452 ARG A N 1
ATOM 3584 C CA . ARG A 1 452 ? -14.966 -22.474 10.106 1.00 93.69 452 ARG A CA 1
ATOM 3585 C C . ARG A 1 452 ? -13.919 -21.941 11.080 1.00 93.69 452 ARG A C 1
ATOM 3587 O O . ARG A 1 452 ? -13.604 -22.612 12.062 1.00 93.69 452 ARG A O 1
ATOM 3594 N N . ASP A 1 453 ? -13.388 -20.749 10.828 1.00 94.31 453 ASP A N 1
ATOM 3595 C CA . ASP A 1 453 ? -12.380 -20.109 11.673 1.00 94.31 453 ASP A CA 1
ATOM 3596 C C . ASP A 1 453 ? -12.498 -18.575 11.618 1.00 94.31 453 ASP A C 1
ATOM 3598 O O . ASP A 1 453 ? -11.659 -17.905 11.010 1.00 94.31 453 ASP A O 1
ATOM 3602 N N . PRO A 1 454 ? -13.544 -17.994 12.238 1.00 94.62 454 PRO A N 1
ATOM 3603 C CA . PRO A 1 454 ? -13.828 -16.563 12.126 1.00 94.62 454 PRO A CA 1
ATOM 3604 C C . PRO A 1 454 ? -12.788 -15.685 12.836 1.00 94.62 454 PRO A C 1
ATOM 3606 O O . PRO A 1 454 ? -12.700 -14.494 12.551 1.00 94.62 454 PRO A O 1
ATOM 3609 N N . GLN A 1 455 ? -12.001 -16.250 13.761 1.00 95.44 455 GLN A N 1
ATOM 3610 C CA . GLN A 1 455 ? -10.878 -15.534 14.372 1.00 95.44 455 GLN A CA 1
ATOM 3611 C C . GLN A 1 455 ? -9.653 -15.510 13.458 1.00 95.44 455 GLN A C 1
ATOM 3613 O O . GLN A 1 455 ? -8.927 -14.519 13.472 1.00 95.44 455 GLN A O 1
ATOM 3618 N N . GLY A 1 456 ? -9.435 -16.558 12.660 1.00 97.06 456 GLY A N 1
ATOM 3619 C CA . GLY A 1 456 ? -8.360 -16.616 11.676 1.00 97.06 456 GLY A CA 1
ATOM 3620 C C . GLY A 1 456 ? -6.955 -16.461 12.264 1.00 97.06 456 GLY A C 1
ATOM 3621 O O . GLY A 1 456 ? -6.692 -16.803 13.417 1.00 97.06 456 GLY A O 1
ATOM 3622 N N . TYR A 1 457 ? -6.036 -15.931 11.458 1.00 98.62 457 TYR A N 1
ATOM 3623 C CA . TYR A 1 457 ? -4.664 -15.588 11.839 1.00 98.62 457 TYR A CA 1
ATOM 3624 C C . TYR A 1 457 ? -4.222 -14.287 11.155 1.00 98.62 457 TYR A C 1
ATOM 3626 O O . TYR A 1 457 ? -4.780 -13.872 10.141 1.00 98.62 457 TYR A O 1
ATOM 3634 N N . VAL A 1 458 ? -3.206 -13.625 11.711 1.00 98.88 458 VAL A N 1
ATOM 3635 C CA . VAL A 1 458 ? -2.554 -12.475 11.056 1.00 98.88 458 VAL A CA 1
ATOM 3636 C C . VAL A 1 458 ? -1.179 -12.875 10.550 1.00 98.88 458 VAL A C 1
ATOM 3638 O O . VAL A 1 458 ? -0.496 -13.654 11.210 1.00 98.88 458 VAL A O 1
ATOM 3641 N N . ILE A 1 459 ? -0.772 -12.340 9.405 1.00 98.94 459 ILE A N 1
ATOM 3642 C CA . ILE A 1 459 ? 0.464 -12.689 8.700 1.00 98.94 459 ILE A CA 1
ATOM 3643 C C . ILE A 1 459 ? 1.113 -11.430 8.117 1.00 98.94 459 ILE A C 1
ATOM 3645 O O . ILE A 1 459 ? 0.429 -10.517 7.655 1.00 98.94 459 ILE A O 1
ATOM 3649 N N . ALA A 1 460 ? 2.440 -11.392 8.135 1.00 98.94 460 ALA A N 1
ATOM 3650 C CA . ALA A 1 460 ? 3.247 -10.375 7.484 1.00 98.94 460 ALA A CA 1
ATOM 3651 C C . ALA A 1 460 ? 4.362 -11.044 6.680 1.00 98.94 460 ALA A C 1
ATOM 3653 O O . ALA A 1 460 ? 5.111 -11.850 7.232 1.00 98.94 460 ALA A O 1
ATOM 3654 N N . VAL A 1 461 ? 4.477 -10.697 5.398 1.00 98.88 461 VAL A N 1
ATOM 3655 C CA . VAL A 1 461 ? 5.506 -11.201 4.482 1.00 98.88 461 VAL A CA 1
ATOM 3656 C C . VAL A 1 461 ? 6.228 -10.022 3.844 1.00 98.88 461 VAL A C 1
ATOM 3658 O O . VAL A 1 461 ? 5.588 -9.100 3.336 1.00 98.88 461 VAL A O 1
ATOM 3661 N N . TYR A 1 462 ? 7.555 -10.058 3.889 1.00 98.62 462 TYR A N 1
ATOM 3662 C CA . TYR A 1 462 ? 8.440 -9.030 3.358 1.00 98.62 462 TYR A CA 1
ATOM 3663 C C . TYR A 1 462 ? 9.514 -9.663 2.484 1.00 98.62 462 TYR A C 1
ATOM 3665 O O . TYR A 1 462 ? 10.168 -10.617 2.904 1.00 98.62 462 TYR A O 1
ATOM 3673 N N . THR A 1 463 ? 9.714 -9.097 1.299 1.00 96.88 463 THR A N 1
ATOM 3674 C CA . THR A 1 463 ? 10.787 -9.461 0.363 1.00 96.88 463 THR A CA 1
ATOM 3675 C C . THR A 1 463 ? 11.547 -8.202 -0.036 1.00 96.88 463 THR A C 1
ATOM 3677 O O . THR A 1 463 ? 10.951 -7.127 -0.126 1.00 96.88 463 THR A O 1
ATOM 3680 N N . ASN A 1 464 ? 12.867 -8.293 -0.164 1.00 92.88 464 ASN A N 1
ATOM 3681 C CA . ASN A 1 464 ? 13.731 -7.172 -0.530 1.00 92.88 464 ASN A CA 1
ATOM 3682 C C . ASN A 1 464 ? 14.851 -7.690 -1.432 1.00 92.88 464 ASN A C 1
ATOM 3684 O O . ASN A 1 464 ? 15.435 -8.728 -1.118 1.00 92.88 464 ASN A O 1
ATOM 3688 N N . GLN A 1 465 ? 15.194 -6.927 -2.471 1.00 90.56 465 GLN A N 1
ATOM 3689 C CA . GLN A 1 465 ? 16.131 -7.278 -3.544 1.00 90.56 465 GLN A CA 1
ATOM 3690 C C . GLN A 1 465 ? 15.578 -8.228 -4.610 1.00 90.56 465 GLN A C 1
ATOM 3692 O O . GLN A 1 465 ? 16.354 -8.850 -5.333 1.00 90.56 465 GLN A O 1
ATOM 3697 N N . ASP A 1 466 ? 14.257 -8.308 -4.778 1.00 89.06 466 ASP A N 1
ATOM 3698 C CA . ASP A 1 466 ? 13.662 -9.039 -5.899 1.00 89.06 466 ASP A CA 1
ATOM 3699 C C . ASP A 1 466 ? 14.060 -8.400 -7.236 1.00 89.06 466 ASP A C 1
ATOM 3701 O O . ASP A 1 466 ? 14.095 -7.177 -7.377 1.00 89.06 466 ASP A O 1
ATOM 3705 N N . ALA A 1 467 ? 14.357 -9.209 -8.254 1.00 89.06 467 ALA A N 1
ATOM 3706 C CA . ALA A 1 467 ? 14.775 -8.663 -9.548 1.00 89.06 467 ALA A CA 1
ATOM 3707 C C . ALA A 1 467 ? 13.616 -7.965 -10.284 1.00 89.06 467 ALA A C 1
ATOM 3709 O O . ALA A 1 467 ? 13.833 -7.035 -11.061 1.00 89.06 467 ALA A O 1
ATOM 3710 N N . THR A 1 468 ? 12.373 -8.379 -10.022 1.00 88.75 468 THR A N 1
ATOM 3711 C CA . THR A 1 468 ? 11.163 -7.745 -10.556 1.00 88.75 468 THR A CA 1
ATOM 3712 C C . THR A 1 468 ? 10.049 -7.729 -9.514 1.00 88.75 468 THR A C 1
ATOM 3714 O O . THR A 1 468 ? 9.985 -8.598 -8.645 1.00 88.75 468 THR A O 1
ATOM 3717 N N . MET A 1 469 ? 9.101 -6.798 -9.662 1.00 89.44 469 MET A N 1
ATOM 3718 C CA . MET A 1 469 ? 7.883 -6.781 -8.845 1.00 89.44 469 MET A CA 1
ATOM 3719 C C . MET A 1 469 ? 7.128 -8.115 -8.901 1.00 89.44 469 MET A C 1
ATOM 3721 O O . MET A 1 469 ? 6.682 -8.600 -7.868 1.00 89.44 469 MET A O 1
ATOM 3725 N N . SER A 1 470 ? 6.988 -8.704 -10.097 1.00 92.88 470 SER A N 1
ATOM 3726 C CA . SER A 1 470 ? 6.231 -9.949 -10.292 1.00 92.88 470 SER A CA 1
ATOM 3727 C C . SER A 1 470 ? 6.829 -11.099 -9.490 1.00 92.88 470 SER A C 1
ATOM 3729 O O . SER A 1 470 ? 6.097 -11.800 -8.808 1.00 92.88 470 SER A O 1
ATOM 3731 N N . GLN A 1 471 ? 8.155 -11.249 -9.507 1.00 93.38 471 GLN A N 1
ATOM 3732 C CA . GLN A 1 471 ? 8.831 -12.299 -8.741 1.00 93.38 471 GLN A CA 1
ATOM 3733 C C . GLN A 1 471 ? 8.650 -12.119 -7.231 1.00 93.38 471 GLN A C 1
ATOM 3735 O O . GLN A 1 471 ? 8.396 -13.097 -6.532 1.00 93.38 471 GLN A O 1
ATOM 3740 N N . GLY A 1 472 ? 8.711 -10.878 -6.735 1.00 97.00 472 GLY A N 1
ATOM 3741 C CA . GLY A 1 472 ? 8.414 -10.595 -5.330 1.00 97.00 472 GLY A CA 1
ATOM 3742 C C . GLY A 1 472 ? 6.961 -10.927 -4.967 1.00 97.00 472 GLY A C 1
ATOM 3743 O O . GLY A 1 472 ? 6.706 -11.517 -3.918 1.00 97.00 472 GLY A O 1
ATOM 3744 N N . VAL A 1 473 ? 5.998 -10.627 -5.851 1.00 97.81 473 VAL A N 1
ATOM 3745 C CA . VAL A 1 473 ? 4.588 -11.024 -5.668 1.00 97.81 473 VAL A CA 1
ATOM 3746 C C . VAL A 1 473 ? 4.459 -12.547 -5.623 1.00 97.81 473 VAL A C 1
ATOM 3748 O O . VAL A 1 473 ? 3.874 -13.065 -4.675 1.00 97.81 473 VAL A O 1
ATOM 3751 N N . ASP A 1 474 ? 5.051 -13.267 -6.577 1.00 97.94 474 ASP A N 1
ATOM 3752 C CA . ASP A 1 474 ? 5.002 -14.733 -6.641 1.00 97.94 474 ASP A CA 1
ATOM 3753 C C . ASP A 1 474 ? 5.591 -15.382 -5.379 1.00 97.94 474 ASP A C 1
ATOM 3755 O O . ASP A 1 474 ? 5.053 -16.363 -4.853 1.00 97.94 474 ASP A O 1
ATOM 3759 N N . LEU A 1 475 ? 6.679 -14.819 -4.848 1.00 98.31 475 LEU A N 1
ATOM 3760 C CA . LEU A 1 475 ? 7.320 -15.286 -3.623 1.00 98.31 475 LEU A CA 1
ATOM 3761 C C . LEU A 1 475 ? 6.451 -15.032 -2.383 1.00 98.31 475 LEU A C 1
ATOM 3763 O O . LEU A 1 475 ? 6.261 -15.937 -1.563 1.00 98.31 475 LEU A O 1
ATOM 3767 N N . VAL A 1 476 ? 5.876 -13.831 -2.266 1.00 98.81 476 VAL A N 1
ATOM 3768 C CA . VAL A 1 476 ? 4.917 -13.494 -1.204 1.00 98.81 476 VAL A CA 1
ATOM 3769 C C . VAL A 1 476 ? 3.703 -14.427 -1.254 1.00 98.81 476 VAL A C 1
ATOM 3771 O O . VAL A 1 476 ? 3.303 -14.974 -0.225 1.00 98.81 476 VAL A O 1
ATOM 3774 N N . GLU A 1 477 ? 3.137 -14.651 -2.440 1.00 98.81 477 GLU A N 1
ATOM 3775 C CA . GLU A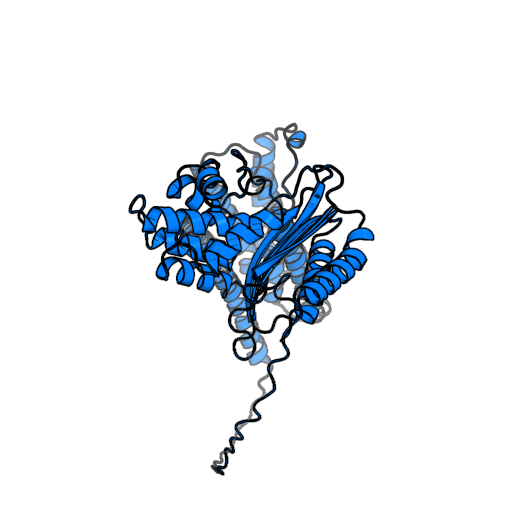 1 477 ? 1.981 -15.526 -2.646 1.00 98.81 477 GLU A CA 1
ATOM 3776 C C . GLU A 1 477 ? 2.294 -16.996 -2.359 1.00 98.81 477 GLU A C 1
ATOM 3778 O O . GLU A 1 477 ? 1.469 -17.692 -1.767 1.00 98.81 477 GLU A O 1
ATOM 3783 N N . SER A 1 478 ? 3.493 -17.466 -2.706 1.00 98.69 478 SER A N 1
ATOM 3784 C CA . SER A 1 478 ? 3.941 -18.828 -2.395 1.00 98.69 478 SER A CA 1
ATOM 3785 C C . SER A 1 478 ? 3.988 -19.069 -0.885 1.00 98.69 478 SER A C 1
ATOM 3787 O O . SER A 1 478 ? 3.507 -20.095 -0.399 1.00 98.69 478 SER A O 1
ATOM 3789 N N . LEU A 1 479 ? 4.513 -18.103 -0.123 1.00 98.81 479 LEU A N 1
ATOM 3790 C CA . LEU A 1 479 ? 4.545 -18.161 1.339 1.00 98.81 479 LEU A CA 1
ATOM 3791 C C . LEU A 1 479 ? 3.146 -18.052 1.958 1.00 98.81 479 LEU A C 1
ATOM 3793 O O . LEU A 1 479 ? 2.836 -18.782 2.906 1.00 98.81 479 LEU A O 1
ATOM 3797 N N . ALA A 1 480 ? 2.291 -17.178 1.424 1.00 98.69 480 ALA A N 1
ATOM 3798 C CA . ALA A 1 480 ? 0.908 -17.043 1.871 1.00 98.69 480 ALA A CA 1
ATOM 3799 C C . ALA A 1 480 ? 0.111 -18.339 1.644 1.00 98.69 480 ALA A C 1
ATOM 3801 O O . ALA A 1 480 ? -0.545 -18.817 2.569 1.00 98.69 480 ALA A O 1
ATOM 3802 N N . ALA A 1 481 ? 0.241 -18.959 0.468 1.00 98.56 481 ALA A N 1
ATOM 3803 C CA . ALA A 1 481 ? -0.475 -20.178 0.103 1.00 98.56 481 ALA A CA 1
ATOM 3804 C C . ALA A 1 481 ? -0.122 -21.367 1.010 1.00 98.56 481 ALA A C 1
ATOM 3806 O O . ALA A 1 481 ? -1.024 -22.009 1.553 1.00 98.56 481 ALA A O 1
ATOM 3807 N N . VAL A 1 482 ? 1.173 -21.642 1.236 1.00 98.56 482 VAL A N 1
ATOM 3808 C CA . VAL A 1 482 ? 1.578 -22.745 2.134 1.00 98.56 482 VAL A CA 1
ATOM 3809 C C . VAL A 1 482 ? 1.185 -22.470 3.583 1.00 98.56 482 VAL A C 1
ATOM 3811 O O . VAL A 1 482 ? 0.820 -23.392 4.309 1.00 98.56 482 VAL A O 1
ATOM 3814 N N . THR A 1 483 ? 1.202 -21.199 4.001 1.00 98.31 483 THR A N 1
ATOM 3815 C CA . THR A 1 483 ? 0.722 -20.806 5.329 1.00 98.31 483 THR A CA 1
ATOM 3816 C C . THR A 1 483 ? -0.767 -21.088 5.459 1.00 98.31 483 THR A C 1
ATOM 3818 O O . THR A 1 483 ? -1.178 -21.743 6.412 1.00 98.31 483 THR A O 1
ATOM 3821 N N . HIS A 1 484 ? -1.570 -20.650 4.488 1.00 96.31 484 HIS A N 1
ATOM 3822 C CA . HIS A 1 484 ? -3.009 -20.875 4.495 1.00 96.31 484 HIS A CA 1
ATOM 3823 C C . HIS A 1 484 ? -3.347 -22.366 4.535 1.00 96.31 484 HIS A C 1
ATOM 3825 O O . HIS A 1 484 ? -4.155 -22.782 5.358 1.00 96.31 484 HIS A O 1
ATOM 3831 N N . GLN A 1 485 ? -2.672 -23.186 3.727 1.00 96.31 485 GLN A N 1
ATOM 3832 C CA . GLN A 1 485 ? -2.883 -24.633 3.707 1.00 96.31 485 GLN A CA 1
ATOM 3833 C C . GLN A 1 485 ? -2.665 -25.291 5.081 1.00 96.31 485 GLN A C 1
ATOM 3835 O O . GLN A 1 485 ? -3.399 -26.205 5.446 1.00 96.31 485 GLN A O 1
ATOM 3840 N N . ILE A 1 486 ? -1.666 -24.839 5.846 1.00 96.25 486 ILE A N 1
ATOM 3841 C CA . ILE A 1 486 ? -1.347 -25.380 7.181 1.00 96.25 486 ILE A CA 1
ATOM 3842 C C . ILE A 1 486 ? -2.273 -24.811 8.267 1.00 96.25 486 ILE A C 1
ATOM 3844 O O . ILE A 1 486 ? -2.522 -25.463 9.285 1.00 96.25 486 ILE A O 1
ATOM 3848 N N . MET A 1 487 ? -2.754 -23.583 8.075 1.00 94.44 487 MET A N 1
ATOM 3849 C CA . MET A 1 487 ? -3.637 -22.896 9.018 1.00 94.44 487 MET A CA 1
ATOM 3850 C C . MET A 1 487 ? -5.123 -23.185 8.785 1.00 94.44 487 MET A C 1
ATOM 3852 O O . MET A 1 487 ? -5.927 -22.864 9.658 1.00 94.44 487 MET A O 1
ATOM 3856 N N . ALA A 1 488 ? -5.490 -23.763 7.639 1.00 87.25 488 ALA A N 1
ATOM 3857 C CA . ALA A 1 488 ? -6.866 -24.107 7.318 1.00 87.25 488 ALA A CA 1
ATOM 3858 C C . ALA A 1 488 ? -7.464 -25.047 8.393 1.00 87.25 488 ALA A C 1
ATOM 3860 O O . ALA A 1 488 ? -6.786 -25.987 8.818 1.00 87.25 488 ALA A O 1
ATOM 3861 N N . PRO A 1 489 ? -8.699 -24.773 8.858 1.00 72.44 489 PRO A N 1
ATOM 3862 C CA . PRO A 1 489 ? -9.337 -25.495 9.959 1.00 72.44 489 PRO A CA 1
ATOM 3863 C C . PRO A 1 489 ? -9.748 -26.931 9.633 1.00 72.44 489 PRO A C 1
ATOM 3865 O O . PRO A 1 489 ? -10.080 -27.214 8.455 1.00 72.44 489 PRO A O 1
#